Protein AF-0000000080207896 (afdb_homodimer)

Secondary structure (DSSP, 8-state):
---HHHHHHHHHHHHHSSHHHHHHHTT--HHHHHHHHHHHHHHHTS--EE--SS--EE-HHHHHHHHHHHHHHHHHHHHHHHHTTTTS---EEEEEEE-HHIIIIIHHHHHHHHHHH-TTEEEEEEE-SS---TTTTT-SEEEEESPPPS-SEEEEEEEEEEEEEEE-HHHHHHH---SSGGGGGGS-B-EES--TT-SSEEEEEETTEEEEEE---SEEES-HHHHHHHHHTT--EEEEEGGGGHHHHHHTSSEEE-TTTB--EEEEEEEEE--SS--HHHHHHHHHHHHHHHHTGGG-/---HHHHHHHHHHHHHSSHHHHHHHTT--HHHHHHHHHHHHHHHTS--EE--SS--EE-HHHHHHHHHHHHHHHHHHHHHHHHTTTTS---EEEEEEE-HHIIIIIHHHHHHHHHHH-TTEEEEEEE-SS---TTTTT-SEEEEESPPPS-SEEEEEEEEEEEEEEE-HHHHHHH---SSGGGGGGS-B-EES--TT-SSEEEEEETTEEEEEE---SEEES-HHHHHHHHHTT--EEEEEGGGGHHHHHHTSSEEE-TTTB--EEEEEEEEE--SS--HHHHHHHHHHHHHHHHTGGG-

Radius of gyration: 26.85 Å; Cα contacts (8 Å, |Δi|>4): 1077; chains: 2; bounding box: 67×82×72 Å

pLDDT: mean 86.95, std 13.44, range [32.22, 98.88]

InterPro domains:
  IPR000847 LysR, HTH, N-terminal domain [PF00126] (7-63)
  IPR000847 LysR, HTH, N-terminal domain [PR00039] (19-30)
  IPR000847 LysR, HTH, N-terminal domain [PR00039] (30-40)
  IPR000847 LysR, HTH, N-terminal domain [PR00039] (40-51)
  IPR000847 LysR, HTH, N-terminal domain [PS50931] (9-59)
  IPR005119 LysR, substrate-binding [PF03466] (89-291)
  IPR036388 Winged helix-like DNA-binding domain superfamily [G3DSA:1.10.10.10] (3-85)
  IPR036390 Winged helix DNA-binding domain superfamily [SSF46785] (3-87)
  IPR058163 LysR-type transcriptional regulator, proteobacterial-type [PTHR30537] (1-297)

Foldseek 3Di:
DPPLVLLQLLLLCVVLFHLCSSCVVVVHDSVVSVVSQVVVCVVVVHHQFDPDPPTTDGDPVVLVSNLVSVVSNVVVVQVVVVVVPDPDQDAEEAEEEEAPCCVPQFVVVLVVVVCVVRVRYHYHYHHDLDDDDCSSVVHQKYKHKADDPDDLKDKDFQAKWFKFKKAFPLQCVVQNADQDPLCLQVWAEAWAQPDPVGGQWFWWDDPRDIDTHGHHHDHYYNDVLVVVVCRLVNRGMYIGTQLSCVVVCVVRSMPTDPVPTHDDMITIIMIGHDDPRRRPVSVVSRVSSSVSSVVVNVSD/DPPLVLLQLLLLCVVLFHLCSSCVVVVHDSVVSVVSQVVVCVVVVHHQFDPDPPTTDGDPVVLVSNLVSVVSNVVVVQVVVVVVPDPDQDAEEAEEEEAPCCVPQFVVVLVVVVCVVRVRYHYHYHHDQDDDDCSSVVHQKYKHKADDPDDLKDKDFQAKWFKFKKAFPLQCVVQNADQDPLCLQVWAEAWAQPDPVGGQWFWWDDPRDIDTHGHHHDHYYNDVLVVVVCRLVNRGMYIGTQLSCVVVCVVRSMPTDPVPTHDDMITIIMIGHDDPRRRPVSVVSRVSSSVSSVVVNVSD

Solvent-accessible surface area (backbone atoms only — not comparable to full-atom values): 31971 Å² total; per-residue (Å²): 128,85,58,67,58,53,35,39,52,50,33,41,28,62,74,54,47,32,60,62,51,22,12,60,72,67,74,46,51,45,65,56,51,52,50,50,50,51,48,50,24,58,74,68,70,44,64,38,60,48,86,50,94,85,55,75,40,68,31,74,58,21,52,56,46,42,57,52,15,44,51,51,41,50,51,50,50,29,50,56,46,57,70,44,51,77,94,59,86,62,62,49,77,47,34,33,37,23,32,53,65,51,41,44,70,49,40,27,60,52,50,51,56,50,36,71,78,33,68,52,37,27,40,38,43,38,65,43,80,64,91,69,56,45,74,86,66,63,36,62,32,30,46,45,76,49,88,74,73,94,54,83,50,42,75,44,81,39,45,65,37,30,41,39,36,33,28,10,57,64,28,34,71,74,72,49,75,71,87,48,76,72,48,42,62,79,40,45,27,44,31,49,54,84,34,94,81,39,43,39,51,44,56,29,37,56,98,88,38,76,48,70,40,70,45,46,50,47,38,34,24,68,43,68,62,28,51,51,48,29,18,63,70,35,66,25,35,39,75,42,55,28,53,80,44,38,66,37,46,73,70,53,53,25,43,78,44,58,78,83,28,50,52,50,66,38,40,31,26,45,34,28,71,70,51,97,75,65,42,64,72,56,54,52,49,51,51,49,49,36,52,52,43,51,74,46,47,90,44,47,129,86,57,69,58,54,34,39,51,50,33,41,28,63,75,55,48,32,59,62,52,22,11,60,74,67,74,47,50,45,66,56,50,52,50,49,52,50,49,50,25,59,72,69,70,46,64,38,60,48,87,51,96,85,55,75,39,67,31,76,61,20,52,56,47,41,57,52,16,44,50,50,39,50,50,49,52,31,52,56,46,57,70,43,51,77,93,60,85,60,62,50,77,47,34,34,37,24,33,53,65,50,41,44,72,50,40,26,61,50,50,49,56,49,35,72,76,31,68,52,38,27,39,38,43,38,66,44,81,65,90,69,57,45,74,85,66,64,37,61,32,32,44,45,76,48,88,73,73,94,54,85,50,41,73,44,80,39,45,66,38,29,42,38,36,33,27,10,58,65,29,34,71,73,72,49,76,72,88,49,76,73,51,42,62,79,40,45,28,43,31,49,54,84,35,94,79,40,43,40,49,45,56,29,37,56,98,90,38,77,47,71,41,72,45,45,50,47,36,34,22,68,43,68,63,26,52,50,48,28,19,61,71,34,64,27,34,39,75,43,55,29,54,80,44,39,65,37,46,73,71,54,52,25,42,78,45,58,78,83,28,49,52,49,67,36,41,31,27,45,34,31,72,70,53,95,76,64,42,63,72,56,54,53,49,51,52,51,49,36,54,51,43,51,74,47,46,88,45,46

Structure (mmCIF, N/CA/C/O backbone):
data_AF-0000000080207896-model_v1
#
loop_
_entity.id
_entity.type
_entity.pdbx_description
1 polymer 'LysR family transcriptional regulator'
#
loop_
_atom_site.group_PDB
_atom_site.id
_atom_site.type_symbol
_atom_site.label_atom_id
_atom_site.label_alt_id
_atom_site.label_comp_id
_atom_site.label_asym_id
_atom_site.label_entity_id
_atom_site.label_seq_id
_atom_site.pdbx_PDB_ins_code
_atom_site.Cartn_x
_atom_site.Cartn_y
_atom_site.Cartn_z
_atom_site.occupancy
_atom_site.B_iso_or_equiv
_atom_site.auth_seq_id
_atom_site.auth_comp_id
_atom_site.auth_asym_id
_atom_site.auth_atom_id
_atom_site.pdbx_PDB_model_num
ATOM 1 N N . MET A 1 1 ? 4.004 47.594 -11.578 1 32.22 1 MET A N 1
ATOM 2 C CA . MET A 1 1 ? 4.559 46.625 -10.641 1 32.22 1 MET A CA 1
ATOM 3 C C . MET A 1 1 ? 3.643 45.406 -10.516 1 32.22 1 MET A C 1
ATOM 5 O O . MET A 1 1 ? 2.455 45.562 -10.219 1 32.22 1 MET A O 1
ATOM 9 N N . ARG A 1 2 ? 3.744 44.375 -11.188 1 48.47 2 ARG A N 1
ATOM 10 C CA . ARG A 1 2 ? 2.896 43.188 -11.227 1 48.47 2 ARG A CA 1
ATOM 11 C C . ARG A 1 2 ? 2.631 42.656 -9.82 1 48.47 2 ARG A C 1
ATOM 13 O O . ARG A 1 2 ? 3.557 42.531 -9.016 1 48.47 2 ARG A O 1
ATOM 20 N N . ASN A 1 3 ? 1.344 42.719 -9.391 1 58.56 3 ASN A N 1
ATOM 21 C CA . ASN A 1 3 ? 0.947 42.562 -7.992 1 58.56 3 ASN A CA 1
ATOM 22 C C . ASN A 1 3 ? 1.101 41.094 -7.531 1 58.56 3 ASN A C 1
ATOM 24 O O . ASN A 1 3 ? 0.643 40.188 -8.211 1 58.56 3 ASN A O 1
ATOM 28 N N . THR A 1 4 ? 2.133 40.844 -6.82 1 66.38 4 THR A N 1
ATOM 29 C CA . THR A 1 4 ? 2.41 39.594 -6.141 1 66.38 4 THR A CA 1
ATOM 30 C C . THR A 1 4 ? 1.114 38.906 -5.699 1 66.38 4 THR A C 1
ATOM 32 O O . THR A 1 4 ? 1.021 37.688 -5.684 1 66.38 4 THR A O 1
ATOM 35 N N . ASP A 1 5 ? 0.123 39.688 -5.656 1 77.19 5 ASP A N 1
ATOM 36 C CA . ASP A 1 5 ? -1.171 39.219 -5.188 1 77.19 5 ASP A CA 1
ATOM 37 C C . ASP A 1 5 ? -1.854 38.344 -6.254 1 77.19 5 ASP A C 1
ATOM 39 O O . ASP A 1 5 ? -2.527 37.375 -5.934 1 77.19 5 ASP A O 1
ATOM 43 N N . ASP A 1 6 ? -1.518 38.75 -7.488 1 82.44 6 ASP A N 1
ATOM 44 C CA . ASP A 1 6 ? -2.178 38.031 -8.57 1 82.44 6 ASP A CA 1
ATOM 45 C C . ASP A 1 6 ? -1.62 36.625 -8.703 1 82.44 6 ASP A C 1
ATOM 47 O O . ASP A 1 6 ? -2.357 35.688 -9.016 1 82.44 6 ASP A O 1
ATOM 51 N N . TYR A 1 7 ? -0.311 36.531 -8.461 1 80.31 7 TYR A N 1
ATOM 52 C CA . TYR A 1 7 ? 0.3 35.219 -8.445 1 80.31 7 TYR A CA 1
ATOM 53 C C . TYR A 1 7 ? -0.323 34.344 -7.359 1 80.31 7 TYR A C 1
ATOM 55 O O . TYR A 1 7 ? -0.653 33.188 -7.605 1 80.31 7 TYR A O 1
ATOM 63 N N . ILE A 1 8 ? -0.547 35 -6.273 1 81.69 8 ILE A N 1
ATOM 64 C CA . ILE A 1 8 ? -1.064 34.281 -5.113 1 81.69 8 ILE A CA 1
ATOM 65 C C . ILE A 1 8 ? -2.521 33.875 -5.355 1 81.69 8 ILE A C 1
ATOM 67 O O . ILE A 1 8 ? -2.934 32.781 -5.035 1 81.69 8 ILE A O 1
ATOM 71 N N . ILE A 1 9 ? -3.287 34.75 -5.938 1 85.62 9 ILE A N 1
ATOM 72 C CA . ILE A 1 9 ? -4.688 34.5 -6.25 1 85.62 9 ILE A CA 1
ATOM 73 C C . ILE A 1 9 ? -4.781 33.344 -7.25 1 85.62 9 ILE A C 1
ATOM 75 O O . ILE A 1 9 ? -5.594 32.438 -7.082 1 85.62 9 ILE A O 1
ATOM 79 N N . PHE A 1 10 ? -3.916 33.344 -8.258 1 88.44 10 PHE A N 1
ATOM 80 C CA . PHE A 1 10 ? -3.908 32.281 -9.266 1 88.44 10 PHE A CA 1
ATOM 81 C C . PHE A 1 10 ? -3.529 30.953 -8.641 1 88.44 10 PHE A C 1
ATOM 83 O O . PHE A 1 10 ? -4.148 29.938 -8.938 1 88.44 10 PHE A O 1
ATOM 90 N N . TYR A 1 11 ? -2.557 31.016 -7.836 1 86.19 11 TYR A N 1
ATOM 91 C CA . TYR A 1 11 ? -2.137 29.812 -7.137 1 86.19 11 TYR A CA 1
ATOM 92 C C . TYR A 1 11 ? -3.303 29.188 -6.387 1 86.19 11 TYR A C 1
ATOM 94 O O . TYR A 1 11 ? -3.58 28 -6.543 1 86.19 11 TYR A O 1
ATOM 102 N N . HIS A 1 12 ? -4.008 29.938 -5.594 1 86.56 12 HIS A N 1
ATOM 103 C CA . HIS A 1 12 ? -5.109 29.422 -4.781 1 86.56 12 HIS A CA 1
ATOM 104 C C . HIS A 1 12 ? -6.277 28.984 -5.652 1 86.56 12 HIS A C 1
ATOM 106 O O . HIS A 1 12 ? -6.977 28.016 -5.312 1 86.56 12 HIS A O 1
ATOM 112 N N . LEU A 1 13 ? -6.441 29.672 -6.754 1 87.25 13 LEU A N 1
ATOM 113 C CA . LEU A 1 13 ? -7.5 29.297 -7.68 1 87.25 13 LEU A CA 1
ATOM 114 C C . LEU A 1 13 ? -7.273 27.875 -8.211 1 87.25 13 LEU A C 1
ATOM 116 O O . LEU A 1 13 ? -8.195 27.062 -8.234 1 87.25 13 LEU A O 1
ATOM 120 N N . VAL A 1 14 ? -6.043 27.609 -8.602 1 85.56 14 VAL A N 1
ATOM 121 C CA . VAL A 1 14 ? -5.715 26.312 -9.164 1 85.56 14 VAL A CA 1
ATOM 122 C C . VAL A 1 14 ? -5.777 25.234 -8.062 1 85.56 14 VAL A C 1
ATOM 124 O O . VAL A 1 14 ? -6.316 24.156 -8.281 1 85.56 14 VAL A O 1
ATOM 127 N N . GLU A 1 15 ? -5.266 25.609 -6.945 1 81.69 15 GLU A N 1
ATOM 128 C CA . GLU A 1 15 ? -5.219 24.688 -5.816 1 81.69 15 GLU A CA 1
ATOM 129 C C . GLU A 1 15 ? -6.625 24.297 -5.367 1 81.69 15 GLU A C 1
ATOM 131 O O . GLU A 1 15 ? -6.875 23.141 -5.027 1 81.69 15 GLU A O 1
ATOM 136 N N . GLN A 1 16 ? -7.562 25.266 -5.406 1 78.75 16 GLN A N 1
ATOM 137 C CA . GLN A 1 16 ? -8.914 25.078 -4.906 1 78.75 16 GLN A CA 1
ATOM 138 C C . GLN A 1 16 ? -9.828 24.5 -5.988 1 78.75 16 GLN A C 1
ATOM 140 O O . GLN A 1 16 ? -10.867 23.906 -5.684 1 78.75 16 GLN A O 1
ATOM 145 N N . GLY A 1 17 ? -9.344 24.672 -7.234 1 80.69 17 GLY A N 1
ATOM 146 C CA . GLY A 1 17 ? -9.984 24.016 -8.359 1 80.69 17 GLY A CA 1
ATOM 147 C C . GLY A 1 17 ? -11.211 24.75 -8.867 1 80.69 17 GLY A C 1
ATOM 148 O O . GLY A 1 17 ? -11.82 24.328 -9.859 1 80.69 17 GLY A O 1
ATOM 149 N N . SER A 1 18 ? -11.68 25.781 -8.07 1 84.94 18 SER A N 1
ATOM 150 C CA . SER A 1 18 ? -12.82 26.562 -8.531 1 84.94 18 SER A CA 1
ATOM 151 C C . SER A 1 18 ? -12.711 28.016 -8.07 1 84.94 18 SER A C 1
ATOM 153 O O . SER A 1 18 ? -12.078 28.297 -7.055 1 84.94 18 SER A O 1
ATOM 155 N N . PHE A 1 19 ? -13.445 28.906 -8.742 1 86.62 19 PHE A N 1
ATOM 156 C CA . PHE A 1 19 ? -13.438 30.328 -8.422 1 86.62 19 PHE A CA 1
ATOM 157 C C . PHE A 1 19 ? -14.125 30.578 -7.086 1 86.62 19 PHE A C 1
ATOM 159 O O . PHE A 1 19 ? -13.648 31.391 -6.281 1 86.62 19 PHE A O 1
ATOM 166 N N . SER A 1 20 ? -15.148 29.797 -6.914 1 85.81 20 SER A N 1
ATOM 167 C CA . SER A 1 20 ? -15.891 29.984 -5.668 1 85.81 20 SER A CA 1
ATOM 168 C C . SER A 1 20 ? -15.07 29.516 -4.469 1 85.81 20 SER A C 1
ATOM 170 O O . SER A 1 20 ? -15.008 30.203 -3.449 1 85.81 20 SER A O 1
ATOM 172 N N . SER A 1 21 ? -14.461 28.422 -4.625 1 84.62 21 SER A N 1
ATOM 173 C CA . SER A 1 21 ? -13.664 27.875 -3.535 1 84.62 21 SER A CA 1
ATOM 174 C C . SER A 1 21 ? -12.43 28.719 -3.262 1 84.62 21 SER A C 1
ATOM 176 O O . SER A 1 21 ? -12.078 28.969 -2.105 1 84.62 21 SER A O 1
ATOM 178 N N . ALA A 1 22 ? -11.883 29.156 -4.32 1 86.19 22 ALA A N 1
ATOM 179 C CA . ALA A 1 22 ? -10.719 30.016 -4.184 1 86.19 22 ALA A CA 1
ATOM 180 C C . ALA A 1 22 ? -11.094 31.328 -3.5 1 86.19 22 ALA A C 1
ATOM 182 O O . ALA A 1 22 ? -10.367 31.812 -2.623 1 86.19 22 ALA A O 1
ATOM 183 N N . ALA A 1 23 ? -12.195 31.891 -3.816 1 87.19 23 ALA A N 1
ATOM 184 C CA . ALA A 1 23 ? -12.664 33.156 -3.232 1 87.19 23 ALA A CA 1
ATOM 185 C C . ALA A 1 23 ? -12.906 33 -1.732 1 87.19 23 ALA A C 1
ATOM 187 O O . ALA A 1 23 ? -12.461 33.844 -0.94 1 87.19 23 ALA A O 1
ATOM 188 N N . ARG A 1 24 ? -13.508 31.953 -1.398 1 81.69 24 ARG A N 1
ATOM 189 C CA . ARG A 1 24 ? -13.773 31.656 0.007 1 81.69 24 ARG A CA 1
ATOM 190 C C . ARG A 1 24 ? -12.477 31.5 0.79 1 81.69 24 ARG A C 1
ATOM 192 O O . ARG A 1 24 ? -12.328 32.062 1.878 1 81.69 24 ARG A O 1
ATOM 199 N N . HIS A 1 25 ? -11.57 30.844 0.184 1 80.19 25 HIS A N 1
ATOM 200 C CA . HIS A 1 25 ? -10.289 30.562 0.822 1 80.19 25 HIS A CA 1
ATOM 201 C C . HIS A 1 25 ? -9.5 31.844 1.059 1 80.19 25 HIS A C 1
ATOM 203 O O . HIS A 1 25 ? -8.844 32 2.094 1 80.19 25 HIS A O 1
ATOM 209 N N . MET A 1 26 ? -9.656 32.75 0.223 1 79.88 26 MET A N 1
ATOM 210 C CA . MET A 1 26 ? -8.852 33.969 0.266 1 79.88 26 MET A CA 1
ATOM 211 C C . MET A 1 26 ? -9.641 35.125 0.873 1 79.88 26 MET A C 1
ATOM 213 O O . MET A 1 26 ? -9.16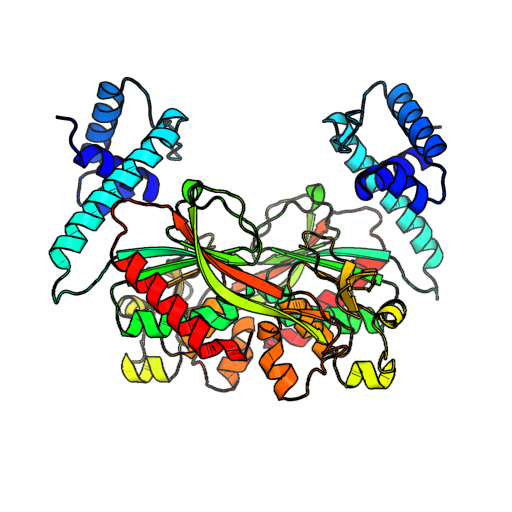4 36.281 0.906 1 79.88 26 MET A O 1
ATOM 217 N N . GLU A 1 27 ? -10.859 34.781 1.3 1 81.75 27 GLU A N 1
ATOM 218 C CA . GLU A 1 27 ? -11.75 35.781 1.861 1 81.75 27 GLU A CA 1
ATOM 219 C C . GLU A 1 27 ? -11.961 36.938 0.886 1 81.75 27 GLU A C 1
ATOM 221 O O . GLU A 1 27 ? -11.852 38.125 1.268 1 81.75 27 GLU A O 1
ATOM 226 N N . LEU A 1 28 ? -12.156 36.562 -0.326 1 83.81 28 LEU A N 1
ATOM 227 C CA . LEU A 1 28 ? -12.492 37.5 -1.409 1 83.81 28 LEU A CA 1
ATOM 228 C C . LEU A 1 28 ? -13.828 37.125 -2.041 1 83.81 28 LEU A C 1
ATOM 230 O O . LEU A 1 28 ? -14.406 36.062 -1.708 1 83.81 28 LEU A O 1
ATOM 234 N N . THR A 1 29 ? -14.398 37.969 -2.758 1 85.88 29 THR A N 1
ATOM 235 C CA . THR A 1 29 ? -15.586 37.625 -3.539 1 85.88 29 THR A CA 1
ATOM 236 C C . THR A 1 29 ? -15.188 36.969 -4.859 1 85.88 29 THR A C 1
ATOM 238 O O . THR A 1 29 ? -14.094 37.219 -5.379 1 85.88 29 THR A O 1
ATOM 241 N N . LYS A 1 30 ? -16.016 36.094 -5.332 1 90.31 30 LYS A N 1
ATOM 242 C CA . LYS A 1 30 ? -15.797 35.438 -6.613 1 90.31 30 LYS A CA 1
ATOM 243 C C . LYS A 1 30 ? -15.555 36.438 -7.723 1 90.31 30 LYS A C 1
ATOM 245 O O . LYS A 1 30 ? -14.727 36.219 -8.609 1 90.31 30 LYS A O 1
ATOM 250 N N . SER A 1 31 ? -16.281 37.5 -7.633 1 90.19 31 SER A N 1
ATOM 251 C CA . SER A 1 31 ? -16.172 38.531 -8.633 1 90.19 31 SER A CA 1
ATOM 252 C C . SER A 1 31 ? -14.766 39.156 -8.648 1 90.19 31 SER A C 1
ATOM 254 O O . SER A 1 31 ? -14.203 39.406 -9.719 1 90.19 31 SER A O 1
ATOM 256 N N . VAL A 1 32 ? -14.25 39.375 -7.504 1 87.5 32 VAL A N 1
ATOM 257 C CA . VAL A 1 32 ? -12.906 39.938 -7.383 1 87.5 32 VAL A CA 1
ATOM 258 C C . VAL A 1 32 ? -11.883 38.969 -7.949 1 87.5 32 VAL A C 1
ATOM 260 O O . VAL A 1 32 ? -11 39.344 -8.719 1 87.5 32 VAL A O 1
ATOM 263 N N . VAL A 1 33 ? -12.023 37.688 -7.586 1 89.88 33 VAL A N 1
ATOM 264 C CA . VAL A 1 33 ? -11.094 36.656 -8.07 1 89.88 33 VAL A CA 1
ATOM 265 C C . VAL A 1 33 ? -11.164 36.594 -9.594 1 89.88 33 VAL A C 1
ATOM 267 O O . VAL A 1 33 ? -10.133 36.531 -10.273 1 89.88 33 VAL A O 1
ATOM 270 N N . SER A 1 34 ? -12.328 36.562 -10.141 1 89.19 34 SER A N 1
ATOM 271 C CA . SER A 1 34 ? -12.539 36.469 -11.586 1 89.19 34 SER A CA 1
ATOM 272 C C . SER A 1 34 ? -11.922 37.688 -12.305 1 89.19 34 SER A C 1
ATOM 274 O O . SER A 1 34 ? -11.242 37.5 -13.32 1 89.19 34 SER A O 1
ATOM 276 N N . LYS A 1 35 ? -12.141 38.812 -11.758 1 90.06 35 LYS A N 1
ATOM 277 C CA . LYS A 1 35 ? -11.625 40.062 -12.359 1 90.06 35 LYS A CA 1
ATOM 278 C C . LYS A 1 35 ? -10.094 40.062 -12.336 1 90.06 35 LYS A C 1
ATOM 280 O O . LYS A 1 35 ? -9.461 40.469 -13.305 1 90.06 35 LYS A O 1
ATOM 285 N N . ARG A 1 36 ? -9.617 39.688 -11.211 1 89.19 36 ARG A N 1
ATOM 286 C CA . ARG A 1 36 ? -8.164 39.688 -11.047 1 89.19 36 ARG A CA 1
ATOM 287 C C . ARG A 1 36 ? -7.508 38.719 -12.016 1 89.19 36 ARG A C 1
ATOM 289 O O . ARG A 1 36 ? -6.461 39 -12.594 1 89.19 36 ARG A O 1
ATOM 296 N N . ILE A 1 37 ? -8.117 37.562 -12.18 1 90.31 37 ILE A N 1
ATOM 297 C CA . ILE A 1 37 ? -7.582 36.562 -13.086 1 90.31 37 ILE A CA 1
ATOM 298 C C . ILE A 1 37 ? -7.691 37.062 -14.531 1 90.31 37 ILE A C 1
ATOM 300 O O . ILE A 1 37 ? -6.758 36.875 -15.32 1 90.31 37 ILE A O 1
ATOM 304 N N . ALA A 1 38 ? -8.789 37.625 -14.852 1 88.5 38 ALA A N 1
ATOM 305 C CA . ALA A 1 38 ? -8.969 38.188 -16.188 1 88.5 38 ALA A CA 1
ATOM 306 C C . ALA A 1 38 ? -7.926 39.25 -16.484 1 88.5 38 ALA A C 1
ATOM 308 O O . ALA A 1 38 ? -7.355 39.312 -17.562 1 88.5 38 ALA A O 1
ATOM 309 N N . LYS A 1 39 ? -7.773 40.125 -15.516 1 88.62 39 LYS A N 1
ATOM 310 C CA . LYS A 1 39 ? -6.77 41.156 -15.641 1 88.62 39 LYS A CA 1
ATOM 311 C C . LYS A 1 39 ? -5.371 40.562 -15.82 1 88.62 39 LYS A C 1
ATOM 313 O O . LYS A 1 39 ? -4.586 41.062 -16.625 1 88.62 39 LYS A O 1
ATOM 318 N N . LEU A 1 40 ? -5.051 39.562 -15.008 1 87.81 40 LEU A N 1
ATOM 319 C CA . LEU A 1 40 ? -3.768 38.875 -15.086 1 87.81 40 LEU A CA 1
ATOM 320 C C . LEU A 1 40 ? -3.541 38.312 -16.484 1 87.81 40 LEU A C 1
ATOM 322 O O . LEU A 1 40 ? -2.473 38.5 -17.078 1 87.81 40 LEU A O 1
ATOM 326 N N . GLU A 1 41 ? -4.559 37.656 -17.062 1 90.12 41 GLU A N 1
ATOM 327 C CA . GLU A 1 41 ? -4.469 37.094 -18.406 1 90.12 41 GLU A CA 1
ATOM 328 C C . GLU A 1 41 ? -4.285 38.188 -19.453 1 90.12 41 GLU A C 1
ATOM 330 O O . GLU A 1 41 ? -3.508 38.031 -20.391 1 90.12 41 GLU A O 1
ATOM 335 N N . GLN A 1 42 ? -4.969 39.312 -19.266 1 86.69 42 GLN A N 1
ATOM 336 C CA . GLN A 1 42 ? -4.863 40.438 -20.156 1 86.69 42 GLN A CA 1
ATOM 337 C C . GLN A 1 42 ? -3.457 41.062 -20.125 1 86.69 42 GLN A C 1
ATOM 339 O O . GLN A 1 42 ? -2.881 41.344 -21.188 1 86.69 42 GLN A O 1
ATOM 344 N N . GLU A 1 43 ? -2.975 41.188 -18.969 1 84.44 43 GLU A N 1
ATOM 345 C CA . GLU A 1 43 ? -1.644 41.75 -18.812 1 84.44 43 GLU A CA 1
ATOM 346 C C . GLU A 1 43 ? -0.57 40.844 -19.391 1 84.44 43 GLU A C 1
ATOM 348 O O . GLU A 1 43 ? 0.405 41.312 -19.984 1 84.44 43 GLU A O 1
ATOM 353 N N . LEU A 1 44 ? -0.776 39.5 -19.219 1 84.56 44 LEU A N 1
ATOM 354 C CA . LEU A 1 44 ? 0.177 38.531 -19.734 1 84.56 44 LEU A CA 1
ATOM 355 C C . LEU A 1 44 ? -0.019 38.281 -21.219 1 84.56 44 LEU A C 1
ATOM 357 O O . LEU A 1 44 ? 0.88 37.781 -21.906 1 84.56 44 LEU A O 1
ATOM 361 N N . GLY A 1 45 ? -1.196 38.656 -21.703 1 86.88 45 GLY A N 1
ATOM 362 C CA . GLY A 1 45 ? -1.512 38.5 -23.109 1 86.88 45 GLY A CA 1
ATOM 363 C C . GLY A 1 45 ? -1.799 37.062 -23.5 1 86.88 45 GLY A C 1
ATOM 364 O O . GLY A 1 45 ? -1.707 36.719 -24.688 1 86.88 45 GLY A O 1
ATOM 365 N N . VAL A 1 46 ? -1.909 36.25 -22.516 1 87.62 46 VAL A N 1
ATOM 366 C CA . VAL A 1 46 ? -2.203 34.844 -22.766 1 87.62 46 VAL A CA 1
ATOM 367 C C . VAL A 1 46 ? -3.34 34.375 -21.859 1 87.62 46 VAL A C 1
ATOM 369 O O . VAL A 1 46 ? -3.572 34.938 -20.797 1 87.62 46 VAL A O 1
ATOM 372 N N . GLN A 1 47 ? -4.027 33.344 -22.281 1 89.19 47 GLN A N 1
ATOM 373 C CA . GLN A 1 47 ? -5.047 32.719 -21.453 1 89.19 47 GLN A CA 1
ATOM 374 C C . GLN A 1 47 ? -4.438 31.625 -20.562 1 89.19 47 GLN A C 1
ATOM 376 O O . GLN A 1 47 ? -3.664 30.797 -21.031 1 89.19 47 GLN A O 1
ATOM 381 N N . LEU A 1 48 ? -4.75 31.75 -19.281 1 91.06 48 LEU A N 1
ATOM 382 C CA . LEU A 1 48 ? -4.191 30.781 -18.344 1 91.06 48 LEU A CA 1
ATOM 383 C C . LEU A 1 48 ? -5.184 29.656 -18.062 1 91.06 48 LEU A C 1
ATOM 385 O O . LEU A 1 48 ? -4.789 28.562 -17.688 1 91.06 48 LEU A O 1
ATOM 389 N N . LEU A 1 49 ? -6.508 29.922 -18.203 1 88.81 49 LEU A N 1
ATOM 390 C CA . LEU A 1 49 ? -7.578 28.984 -17.891 1 88.81 49 LEU A CA 1
ATOM 391 C C . LEU A 1 49 ? -8.531 28.812 -19.062 1 88.81 49 LEU A C 1
ATOM 393 O O . LEU A 1 49 ? -8.766 29.766 -19.812 1 88.81 49 LEU A O 1
ATOM 397 N N . TYR A 1 50 ? -8.859 27.469 -19.281 1 80.62 50 TYR A N 1
ATOM 398 C CA . TYR A 1 50 ? -9.945 27.266 -20.234 1 80.62 50 TYR A CA 1
ATOM 399 C C . TYR A 1 50 ? -11.289 27.609 -19.594 1 80.62 50 TYR A C 1
ATOM 401 O O . TYR A 1 50 ? -11.531 27.297 -18.438 1 80.62 50 TYR A O 1
ATOM 409 N N . ARG A 1 51 ? -12.016 28.5 -20.094 1 62.94 51 ARG A N 1
ATOM 410 C CA . ARG A 1 51 ? -13.258 29.047 -19.578 1 62.94 51 ARG A CA 1
ATOM 411 C C . ARG A 1 51 ? -14.422 28.078 -19.766 1 62.94 51 ARG A C 1
ATOM 413 O O . ARG A 1 51 ? -15.117 28.125 -20.781 1 62.94 51 ARG A O 1
ATOM 420 N N . THR A 1 52 ? -14.156 26.859 -19.562 1 56.75 52 THR A N 1
ATOM 421 C CA . THR A 1 52 ? -15.398 26.094 -19.672 1 56.75 52 THR A CA 1
ATOM 422 C C . THR A 1 52 ? -16.141 26.078 -18.344 1 56.75 52 THR A C 1
ATOM 424 O O . THR A 1 52 ? -15.555 26.312 -17.297 1 56.75 52 THR A O 1
ATOM 427 N N . THR A 1 53 ? -17.438 26.141 -18.281 1 54 53 THR A N 1
ATOM 428 C CA . THR A 1 53 ? -18.344 26.297 -17.141 1 54 53 THR A CA 1
ATOM 429 C C . THR A 1 53 ? -18.109 25.203 -16.109 1 54 53 THR A C 1
ATOM 431 O O . THR A 1 53 ? -18.422 25.391 -14.922 1 54 53 THR A O 1
ATOM 434 N N . ARG A 1 54 ? -17.641 24.016 -16.438 1 55.72 54 ARG A N 1
ATOM 435 C CA . ARG A 1 54 ? -17.812 22.906 -15.508 1 55.72 54 ARG A CA 1
ATOM 436 C C . ARG A 1 54 ? -16.516 22.609 -14.75 1 55.72 54 ARG A C 1
ATOM 438 O O . ARG A 1 54 ? -16.547 22.188 -13.594 1 55.72 54 ARG A O 1
ATOM 445 N N . THR A 1 55 ? -15.453 22.719 -15.359 1 64.19 55 THR A N 1
ATOM 446 C CA . THR A 1 55 ? -14.203 22.312 -14.703 1 64.19 55 THR A CA 1
ATOM 447 C C . THR A 1 55 ? -13.094 23.312 -15.023 1 64.19 55 THR A C 1
ATOM 449 O O . THR A 1 55 ? -12.992 23.812 -16.141 1 64.19 55 THR A O 1
ATOM 452 N N . LEU A 1 56 ? -12.391 23.875 -13.953 1 76.31 56 LEU A N 1
ATOM 453 C CA . LEU A 1 56 ? -11.211 24.719 -14.109 1 76.31 56 LEU A CA 1
ATOM 454 C C . LEU A 1 56 ? -10.055 23.938 -14.727 1 76.31 56 LEU A C 1
ATOM 456 O O . LEU A 1 56 ? -9.555 22.984 -14.117 1 76.31 56 LEU A O 1
ATOM 460 N N . THR A 1 57 ? -9.836 24.125 -16.062 1 82 57 THR A N 1
ATOM 461 C CA . THR A 1 57 ? -8.719 23.469 -16.734 1 82 57 THR A CA 1
ATOM 462 C C . THR A 1 57 ? -7.664 24.484 -17.156 1 82 57 THR A C 1
ATOM 464 O O . THR A 1 57 ? -7.992 25.547 -17.688 1 82 57 THR A O 1
ATOM 467 N N . LEU A 1 58 ? -6.391 24.109 -16.828 1 84.88 58 LEU A N 1
ATOM 468 C CA . LEU A 1 58 ? -5.273 25 -17.141 1 84.88 58 LEU A CA 1
ATOM 469 C C . LEU A 1 58 ? -4.871 24.859 -18.609 1 84.88 58 LEU A C 1
ATOM 471 O O . LEU A 1 58 ? -4.883 23.75 -19.156 1 84.88 58 LEU A O 1
ATOM 475 N N . THR A 1 59 ? -4.59 26 -19.297 1 85.69 59 THR A N 1
ATOM 476 C CA . THR A 1 59 ? -3.889 25.984 -20.578 1 85.69 59 THR A CA 1
ATOM 477 C C . THR A 1 59 ? -2.424 25.609 -20.375 1 85.69 59 THR A C 1
ATOM 479 O O . THR A 1 59 ? -1.963 25.438 -19.25 1 85.69 59 THR A O 1
ATOM 482 N N . GLU A 1 60 ? -1.686 25.438 -21.484 1 81.56 60 GLU A N 1
ATOM 483 C CA . GLU A 1 60 ? -0.247 25.203 -21.375 1 81.56 60 GLU A CA 1
ATOM 484 C C . GLU A 1 60 ? 0.446 26.375 -20.672 1 81.56 60 GLU A C 1
ATOM 486 O O . GLU A 1 60 ? 1.312 26.156 -19.828 1 81.56 60 GLU A O 1
ATOM 491 N N . ALA A 1 61 ? 0.02 27.516 -21.078 1 83.75 61 ALA A N 1
ATOM 492 C CA . ALA A 1 61 ? 0.537 28.719 -20.422 1 83.75 61 ALA A CA 1
ATOM 493 C C . ALA A 1 61 ? 0.148 28.75 -18.953 1 83.75 61 ALA A C 1
ATOM 495 O O . ALA A 1 61 ? 0.939 29.172 -18.094 1 83.75 61 ALA A O 1
ATOM 496 N N . GLY A 1 62 ? -1.058 28.297 -18.641 1 87.5 62 GLY A N 1
ATOM 497 C CA . GLY A 1 62 ? -1.524 28.219 -17.266 1 87.5 62 GLY A CA 1
ATOM 498 C C . GLY A 1 62 ? -0.706 27.266 -16.406 1 87.5 62 GLY A C 1
ATOM 499 O O . GLY A 1 62 ? -0.389 27.578 -15.258 1 87.5 62 GLY A O 1
ATOM 500 N N . GLN A 1 63 ? -0.317 26.219 -17.031 1 84.75 63 GLN A N 1
ATOM 501 C CA . GLN A 1 63 ? 0.513 25.234 -16.328 1 84.75 63 GLN A CA 1
ATOM 502 C C . GLN A 1 63 ? 1.885 25.828 -16 1 84.75 63 GLN A C 1
ATOM 504 O O . GLN A 1 63 ? 2.381 25.656 -14.883 1 84.75 63 GLN A O 1
ATOM 509 N N . SER A 1 64 ? 2.398 26.516 -16.984 1 81.5 64 SER A N 1
ATOM 510 C CA . SER A 1 64 ? 3.695 27.156 -16.797 1 81.5 64 SER A CA 1
ATOM 511 C C . SER A 1 64 ? 3.617 28.25 -15.742 1 81.5 64 SER A C 1
ATOM 513 O O . SER A 1 64 ? 4.496 28.359 -14.883 1 81.5 64 SER A O 1
ATOM 515 N N . PHE A 1 65 ? 2.58 29.047 -15.828 1 84.69 65 PHE A N 1
ATOM 516 C CA . PHE A 1 65 ? 2.416 30.156 -14.891 1 84.69 65 PHE A CA 1
ATOM 517 C C . PHE A 1 65 ? 2.195 29.641 -13.477 1 84.69 65 PHE A C 1
ATOM 519 O O . PHE A 1 65 ? 2.643 30.25 -12.508 1 84.69 65 PHE A O 1
ATOM 526 N N . PHE A 1 66 ? 1.509 28.516 -13.398 1 85.44 66 PHE A N 1
ATOM 527 C CA . PHE A 1 66 ? 1.21 27.969 -12.086 1 85.44 66 PHE A CA 1
ATOM 528 C C . PHE A 1 66 ? 2.492 27.594 -11.352 1 85.44 66 PHE A C 1
ATOM 530 O O . PHE A 1 66 ? 2.602 27.797 -10.141 1 85.44 66 PHE A O 1
ATOM 537 N N . VAL A 1 67 ? 3.482 27.156 -12.07 1 76.69 67 VAL A N 1
ATOM 538 C CA . VAL A 1 67 ? 4.77 26.828 -11.477 1 76.69 67 VAL A CA 1
ATOM 539 C C . VAL A 1 67 ? 5.387 28.078 -10.844 1 76.69 67 VAL A C 1
ATOM 541 O O . VAL A 1 67 ? 5.871 28.016 -9.711 1 76.69 67 VAL A O 1
ATOM 544 N N . HIS A 1 68 ? 5.242 29.125 -11.531 1 75 68 HIS A N 1
ATOM 545 C CA . HIS A 1 68 ? 5.789 30.391 -11.039 1 75 68 HIS A CA 1
ATOM 546 C C . HIS A 1 68 ? 4.941 30.953 -9.898 1 75 68 HIS A C 1
ATOM 548 O O . HIS A 1 68 ? 5.477 31.469 -8.922 1 75 68 HIS A O 1
ATOM 554 N N . ALA A 1 69 ? 3.658 30.812 -10.078 1 81.5 69 ALA A N 1
ATOM 555 C CA . ALA A 1 69 ? 2.754 31.297 -9.031 1 81.5 69 ALA A CA 1
ATOM 556 C C . ALA A 1 69 ? 2.992 30.547 -7.719 1 81.5 69 ALA A C 1
ATOM 558 O O . ALA A 1 69 ? 3 31.156 -6.648 1 81.5 69 ALA A O 1
ATOM 559 N N . LYS A 1 70 ? 3.195 29.359 -7.852 1 79.06 70 LYS A N 1
ATOM 560 C CA . LYS A 1 70 ? 3.48 28.531 -6.684 1 79.06 70 LYS A CA 1
ATOM 561 C C . LYS A 1 70 ? 4.777 28.969 -6.004 1 79.06 70 LYS A C 1
ATOM 563 O O . LYS A 1 70 ? 4.832 29.062 -4.777 1 79.06 70 LYS A O 1
ATOM 568 N N . ALA A 1 71 ? 5.773 29.25 -6.789 1 70.81 71 ALA A N 1
ATOM 569 C CA . ALA A 1 71 ? 7.055 29.703 -6.258 1 70.81 71 ALA A CA 1
ATOM 570 C C . ALA A 1 71 ? 6.898 31.031 -5.508 1 70.81 71 ALA A C 1
ATOM 572 O O . ALA A 1 71 ? 7.496 31.219 -4.445 1 70.81 71 ALA A O 1
ATOM 573 N N . VAL A 1 72 ? 6.133 31.891 -6.066 1 69.31 72 VAL A N 1
ATOM 574 C CA . VAL A 1 72 ? 5.883 33.188 -5.438 1 69.31 72 VAL A CA 1
ATOM 575 C C . VAL A 1 72 ? 5.137 32.969 -4.121 1 69.31 72 VAL A C 1
ATOM 577 O O . VAL A 1 72 ? 5.5 33.562 -3.098 1 69.31 72 VAL A O 1
ATOM 580 N N . TYR A 1 73 ? 4.125 32.156 -4.203 1 71.62 73 TYR A N 1
ATOM 581 C CA . TYR A 1 73 ? 3.375 31.875 -2.984 1 71.62 73 TYR A CA 1
ATOM 582 C C . TYR A 1 73 ? 4.289 31.312 -1.901 1 71.62 73 TYR A C 1
ATOM 584 O O . TYR A 1 73 ? 4.242 31.766 -0.751 1 71.62 73 TYR A O 1
ATOM 592 N N . GLN A 1 74 ? 5.086 30.453 -2.293 1 67.62 74 GLN A N 1
ATOM 593 C CA . GLN A 1 74 ? 5.988 29.797 -1.349 1 67.62 74 GLN A CA 1
ATOM 594 C C . GLN A 1 74 ? 6.996 30.797 -0.778 1 67.62 74 GLN A C 1
ATOM 596 O O . GLN A 1 74 ? 7.316 30.75 0.412 1 67.62 74 GLN A O 1
ATOM 601 N N . ALA A 1 75 ? 7.457 31.688 -1.616 1 63.72 75 ALA A N 1
ATOM 602 C CA . ALA A 1 75 ? 8.391 32.719 -1.176 1 63.72 75 ALA A CA 1
ATOM 603 C C . ALA A 1 75 ? 7.742 33.656 -0.163 1 63.72 75 ALA A C 1
ATOM 605 O O . ALA A 1 75 ? 8.359 34 0.845 1 63.72 75 ALA A O 1
ATOM 606 N N . VAL A 1 76 ? 6.578 34 -0.432 1 62.5 76 VAL A N 1
ATOM 607 C CA . VAL A 1 76 ? 5.848 34.875 0.468 1 62.5 76 VAL A CA 1
ATOM 608 C C . VAL A 1 76 ? 5.559 34.156 1.781 1 62.5 76 VAL A C 1
ATOM 610 O O . VAL A 1 76 ? 5.754 34.719 2.863 1 62.5 76 VAL A O 1
ATOM 613 N N . ALA A 1 77 ? 5.121 33 1.573 1 62.97 77 ALA A N 1
ATOM 614 C CA . ALA A 1 77 ? 4.816 32.188 2.758 1 62.97 77 ALA A CA 1
ATOM 615 C C . ALA A 1 77 ? 6.062 32 3.619 1 62.97 77 ALA A C 1
ATOM 617 O O . ALA A 1 77 ? 5.996 32.094 4.848 1 62.97 77 ALA A O 1
ATOM 618 N N . THR A 1 78 ? 7.109 31.766 2.975 1 60 78 THR A N 1
ATOM 619 C CA . THR A 1 78 ? 8.383 31.578 3.656 1 60 78 THR A CA 1
ATOM 620 C C . THR A 1 78 ? 8.82 32.875 4.344 1 60 78 THR A C 1
ATOM 622 O O . THR A 1 78 ? 9.312 32.844 5.473 1 60 78 THR A O 1
ATOM 625 N N . ALA A 1 79 ? 8.695 33.906 3.648 1 56.91 79 ALA A N 1
ATOM 626 C CA . ALA A 1 79 ? 9.055 35.219 4.199 1 56.91 79 ALA A CA 1
ATOM 627 C C . ALA A 1 79 ? 8.219 35.531 5.43 1 56.91 79 ALA A C 1
ATOM 629 O O . ALA A 1 79 ? 8.734 36.062 6.422 1 56.91 79 ALA A O 1
ATOM 630 N N . GLU A 1 80 ? 7.039 35.25 5.273 1 55.88 80 GLU A N 1
ATOM 631 C CA . GLU A 1 80 ? 6.148 35.5 6.402 1 55.88 80 GLU A CA 1
ATOM 632 C C . GLU A 1 80 ? 6.492 34.594 7.586 1 55.88 80 GLU A C 1
ATOM 634 O O . GLU A 1 80 ? 6.445 35.031 8.734 1 55.88 80 GLU A O 1
ATOM 639 N N . GLU A 1 81 ? 6.797 33.344 7.172 1 54.12 81 GLU A N 1
ATOM 640 C CA . GLU A 1 81 ? 7.18 32.375 8.203 1 54.12 81 GLU A CA 1
ATOM 641 C C . GLU A 1 81 ? 8.508 32.781 8.844 1 54.12 81 GLU A C 1
ATOM 643 O O . GLU A 1 81 ? 8.711 32.562 10.047 1 54.12 81 GLU A O 1
ATOM 648 N N . SER A 1 82 ? 9.477 33.156 8.039 1 49.84 82 SER A N 1
ATOM 649 C CA . SER A 1 82 ? 10.781 33.562 8.555 1 49.84 82 SER A CA 1
ATOM 650 C C . SER A 1 82 ? 10.656 34.719 9.523 1 49.84 82 SER A C 1
ATOM 652 O O . SER A 1 82 ? 11.469 34.875 10.445 1 49.84 82 SER A O 1
ATOM 654 N N . ILE A 1 83 ? 9.883 35.594 9.203 1 45.72 83 ILE A N 1
ATOM 655 C CA . ILE A 1 83 ? 9.695 36.688 10.125 1 45.72 83 ILE A CA 1
ATOM 656 C C . ILE A 1 83 ? 9.055 36.188 11.414 1 45.72 83 ILE A C 1
ATOM 658 O O . ILE A 1 83 ? 9.367 36.688 12.508 1 45.72 83 ILE A O 1
ATOM 662 N N . VAL A 1 84 ? 8.312 35.156 11.305 1 43.84 84 VAL A N 1
ATOM 663 C CA . VAL A 1 84 ? 7.691 34.594 12.484 1 43.84 84 VAL A CA 1
ATOM 664 C C . VAL A 1 84 ? 8.688 33.656 13.172 1 43.84 84 VAL A C 1
ATOM 666 O O . VAL A 1 84 ? 8.344 32.969 14.156 1 43.84 84 VAL A O 1
ATOM 669 N N . GLY A 1 85 ? 9.805 33.375 12.758 1 41.38 85 GLY A N 1
ATOM 670 C CA . GLY A 1 85 ? 10.812 32.438 13.273 1 41.38 85 GLY A CA 1
ATOM 671 C C . GLY A 1 85 ? 10.969 32.531 14.781 1 41.38 85 GLY A C 1
ATOM 672 O O . GLY A 1 85 ? 11.789 31.812 15.359 1 41.38 85 GLY A O 1
ATOM 673 N N . LEU A 1 86 ? 11.227 33.719 15.289 1 42.16 86 LEU A N 1
ATOM 674 C CA . LEU A 1 86 ? 11.703 33.5 16.656 1 42.16 86 LEU A CA 1
ATOM 675 C C . LEU A 1 86 ? 10.867 32.438 17.359 1 42.16 86 LEU A C 1
ATOM 677 O O . LEU A 1 86 ? 11.414 31.484 17.906 1 42.16 86 LEU A O 1
ATOM 681 N N . GLY A 1 87 ? 10.219 32.719 18.594 1 43.78 87 GLY A N 1
ATOM 682 C CA . GLY A 1 87 ? 9.508 31.922 19.578 1 43.78 87 GLY A CA 1
ATOM 683 C C . GLY A 1 87 ? 8.336 31.156 18.984 1 43.78 87 GLY A C 1
ATOM 684 O O . GLY A 1 87 ? 7.574 30.516 19.719 1 43.78 87 GLY A O 1
ATOM 685 N N . LYS A 1 88 ? 7.602 31.531 17.812 1 49.94 88 LYS A N 1
ATOM 686 C CA . LYS A 1 88 ? 6.207 31.469 17.391 1 49.94 88 LYS A CA 1
ATOM 687 C C . LYS A 1 88 ? 5.895 30.141 16.703 1 49.94 88 LYS A C 1
ATOM 689 O O . LYS A 1 88 ? 6.793 29.469 16.203 1 49.94 88 LYS A O 1
ATOM 694 N N . ASN A 1 89 ? 4.586 29.641 16.766 1 64.12 89 ASN A N 1
ATOM 695 C CA . ASN A 1 89 ? 3.76 28.5 16.406 1 64.12 89 ASN A CA 1
ATOM 696 C C . ASN A 1 89 ? 3.869 28.188 14.906 1 64.12 89 ASN A C 1
ATOM 698 O O . ASN A 1 89 ? 3.238 28.844 14.086 1 64.12 89 ASN A O 1
ATOM 702 N N . LEU A 1 90 ? 4.992 27.453 14.477 1 80.69 90 LEU A N 1
ATOM 703 C CA . LEU A 1 90 ? 5.125 26.969 13.109 1 80.69 90 LEU A CA 1
ATOM 704 C C . LEU A 1 90 ? 3.82 26.328 12.633 1 80.69 90 LEU A C 1
ATOM 706 O O . LEU A 1 90 ? 3.174 25.594 13.383 1 80.69 90 LEU A O 1
ATOM 710 N N . SER A 1 91 ? 3.377 26.875 11.508 1 86.56 91 SER A N 1
ATOM 711 C CA . SER A 1 91 ? 2.135 26.344 10.953 1 86.56 91 SER A CA 1
ATOM 712 C C . SER A 1 91 ? 2.236 26.156 9.445 1 86.56 91 SER A C 1
ATOM 714 O O . SER A 1 91 ? 3.213 26.578 8.828 1 86.56 91 SER A O 1
ATOM 716 N N . GLY A 1 92 ? 1.401 25.391 8.836 1 90.38 92 GLY A N 1
ATOM 717 C CA . GLY A 1 92 ? 1.336 25.203 7.398 1 90.38 92 GLY A CA 1
ATOM 718 C C . GLY A 1 92 ? 1.193 23.75 6.992 1 90.38 92 GLY A C 1
ATOM 719 O O . GLY A 1 92 ? 0.804 22.906 7.805 1 90.38 92 GLY A O 1
ATOM 720 N N . ASN A 1 93 ? 1.394 23.547 5.664 1 92.25 93 ASN A N 1
ATOM 721 C CA . ASN A 1 93 ? 1.223 22.219 5.09 1 92.25 93 ASN A CA 1
ATOM 722 C C . ASN A 1 93 ? 2.516 21.719 4.457 1 92.25 93 ASN A C 1
ATOM 724 O O . ASN A 1 93 ? 3.236 22.469 3.811 1 92.25 93 ASN A O 1
ATOM 728 N N . ILE A 1 94 ? 2.828 20.516 4.773 1 94.81 94 ILE A N 1
ATOM 729 C CA . ILE A 1 94 ? 3.939 19.828 4.117 1 94.81 94 ILE A CA 1
ATOM 730 C C . ILE A 1 94 ? 3.414 18.656 3.301 1 94.81 94 ILE A C 1
ATOM 732 O O . ILE A 1 94 ? 2.812 17.734 3.848 1 94.81 94 ILE A O 1
ATOM 736 N N . LYS A 1 95 ? 3.629 18.719 1.976 1 95.25 95 LYS A N 1
ATOM 737 C CA . LYS A 1 95 ? 3.209 17.656 1.079 1 95.25 95 LYS A CA 1
ATOM 738 C C . LYS A 1 95 ? 4.383 16.75 0.719 1 95.25 95 LYS A C 1
ATOM 740 O O . LYS A 1 95 ? 5.375 17.203 0.144 1 95.25 95 LYS A O 1
ATOM 745 N N . ILE A 1 96 ? 4.203 15.469 1.023 1 96.69 96 ILE A N 1
ATOM 746 C CA . ILE A 1 96 ? 5.336 14.57 0.811 1 96.69 96 ILE A CA 1
ATOM 747 C C . ILE A 1 96 ? 4.867 13.32 0.061 1 96.69 96 ILE A C 1
ATOM 749 O O . ILE A 1 96 ? 3.695 12.945 0.134 1 96.69 96 ILE A O 1
ATOM 753 N N . THR A 1 97 ? 5.773 12.672 -0.674 1 95.75 97 THR A N 1
ATOM 754 C CA . THR A 1 97 ? 5.566 11.359 -1.271 1 95.75 97 THR A CA 1
ATOM 755 C C . THR A 1 97 ? 6.617 10.367 -0.771 1 95.75 97 THR A C 1
ATOM 757 O O . THR A 1 97 ? 7.785 10.727 -0.607 1 95.75 97 THR A O 1
ATOM 760 N N . VAL A 1 98 ? 6.133 9.219 -0.425 1 95.94 98 VAL A N 1
ATOM 761 C CA . VAL A 1 98 ? 7.004 8.25 0.235 1 95.94 98 VAL A CA 1
ATOM 762 C C . VAL A 1 98 ? 6.695 6.844 -0.277 1 95.94 98 VAL A C 1
ATOM 764 O O . VAL A 1 98 ? 5.578 6.566 -0.719 1 95.94 98 VAL A O 1
ATOM 767 N N . PRO A 1 99 ? 7.719 5.941 -0.19 1 93.75 99 PRO A N 1
ATOM 768 C CA . PRO A 1 99 ? 7.418 4.543 -0.491 1 93.75 99 PRO A CA 1
ATOM 769 C C . PRO A 1 99 ? 6.441 3.92 0.507 1 93.75 99 PRO A C 1
ATOM 771 O O . PRO A 1 99 ? 6.375 4.352 1.66 1 93.75 99 PRO A O 1
ATOM 774 N N . THR A 1 100 ? 5.801 2.904 0.071 1 93.25 100 THR A N 1
ATOM 775 C CA . THR A 1 100 ? 4.734 2.283 0.848 1 93.25 100 THR A CA 1
ATOM 776 C C . THR A 1 100 ? 5.262 1.78 2.188 1 93.25 100 THR A C 1
ATOM 778 O O . THR A 1 100 ? 4.672 2.051 3.236 1 93.25 100 THR A O 1
ATOM 781 N N . ILE A 1 101 ? 6.363 1.144 2.217 1 94.12 101 ILE A N 1
ATOM 782 C CA . ILE A 1 101 ? 6.898 0.541 3.434 1 94.12 101 ILE A CA 1
ATOM 783 C C . ILE A 1 101 ? 7.27 1.636 4.43 1 94.12 101 ILE A C 1
ATOM 785 O O . ILE A 1 101 ? 6.91 1.561 5.609 1 94.12 101 ILE A O 1
ATOM 789 N N . SER A 1 102 ? 7.941 2.646 3.951 1 95.25 102 SER A N 1
ATOM 790 C CA . SER A 1 102 ? 8.289 3.754 4.836 1 95.25 102 SER A CA 1
ATOM 791 C C . SER A 1 102 ? 7.043 4.441 5.383 1 95.25 102 SER A C 1
ATOM 793 O O . SER A 1 102 ? 6.965 4.738 6.574 1 95.25 102 SER A O 1
ATOM 795 N N . GLY A 1 103 ? 6.137 4.652 4.508 1 96.69 103 GLY A N 1
ATOM 796 C CA . GLY A 1 103 ? 4.926 5.371 4.867 1 96.69 103 GLY A CA 1
ATOM 797 C C . GLY A 1 103 ? 4.062 4.625 5.867 1 96.69 103 GLY A C 1
ATOM 798 O O . GLY A 1 103 ? 3.367 5.238 6.676 1 96.69 103 GLY A O 1
ATOM 799 N N . GLU A 1 104 ? 4.117 3.342 5.832 1 95.94 104 GLU A N 1
ATOM 800 C CA . GLU A 1 104 ? 3.246 2.535 6.684 1 95.94 104 GLU A CA 1
ATOM 801 C C . GLU A 1 104 ? 3.93 2.193 8.008 1 95.94 104 GLU A C 1
ATOM 803 O O . GLU A 1 104 ? 3.285 2.186 9.055 1 95.94 104 GLU A O 1
ATOM 808 N N . LEU A 1 105 ? 5.199 1.977 7.938 1 95.19 105 LEU A N 1
ATOM 809 C CA . LEU A 1 105 ? 5.84 1.347 9.086 1 95.19 105 LEU A CA 1
ATOM 810 C C . LEU A 1 105 ? 6.621 2.371 9.898 1 95.19 105 LEU A C 1
ATOM 812 O O . LEU A 1 105 ? 6.707 2.26 11.125 1 95.19 105 LEU A O 1
ATOM 816 N N . ILE A 1 106 ? 7.199 3.363 9.25 1 96.75 106 ILE A N 1
ATOM 817 C CA . ILE A 1 106 ? 8.148 4.238 9.93 1 96.75 106 ILE A CA 1
ATOM 818 C C . ILE A 1 106 ? 7.52 5.613 10.148 1 96.75 106 ILE A C 1
ATOM 820 O O . ILE A 1 106 ? 7.535 6.137 11.266 1 96.75 106 ILE A O 1
ATOM 824 N N . LEU A 1 107 ? 6.91 6.137 9.195 1 98 107 LEU A N 1
ATOM 825 C CA . LEU A 1 107 ? 6.543 7.547 9.18 1 98 107 LEU A CA 1
ATOM 826 C C . LEU A 1 107 ? 5.395 7.824 10.148 1 98 107 LEU A C 1
ATOM 828 O O . LEU A 1 107 ? 5.281 8.922 10.688 1 98 107 LEU A O 1
ATOM 832 N N . PRO A 1 108 ? 4.52 6.848 10.414 1 98.06 108 PRO A N 1
ATOM 833 C CA . PRO A 1 108 ? 3.488 7.133 11.414 1 98.06 108 PRO A CA 1
ATOM 834 C C . PRO A 1 108 ? 4.074 7.582 12.75 1 98.06 108 PRO A C 1
ATOM 836 O O . PRO A 1 108 ? 3.611 8.57 13.336 1 98.06 108 PRO A O 1
ATOM 839 N N . GLY A 1 109 ? 5.07 6.91 13.18 1 97.62 109 GLY A N 1
ATOM 840 C CA . GLY A 1 109 ? 5.738 7.324 14.398 1 97.62 109 GLY A CA 1
ATOM 841 C C . GLY A 1 109 ? 6.438 8.664 14.273 1 97.62 109 GLY A C 1
ATOM 842 O O . GLY A 1 109 ? 6.352 9.5 15.172 1 97.62 109 GLY A O 1
ATOM 843 N N . VAL A 1 110 ? 7.07 8.844 13.18 1 97.75 110 VAL A N 1
ATOM 844 C CA . VAL A 1 110 ? 7.82 10.062 12.922 1 97.75 110 VAL A CA 1
ATOM 845 C C . VAL A 1 110 ? 6.863 11.258 12.883 1 97.75 110 VAL A C 1
ATOM 847 O O . VAL A 1 110 ? 7.125 12.281 13.516 1 97.75 110 VAL A O 1
ATOM 850 N N . ILE A 1 111 ? 5.793 11.109 12.172 1 97.62 111 ILE A N 1
ATOM 851 C CA . ILE A 1 111 ? 4.809 12.172 12.008 1 97.62 111 ILE A CA 1
ATOM 852 C C . ILE A 1 111 ? 4.125 12.461 13.344 1 97.62 111 ILE A C 1
ATOM 854 O O . ILE A 1 111 ? 3.887 13.625 13.688 1 97.62 111 ILE A O 1
ATOM 858 N N . SER A 1 112 ? 3.807 11.406 14.062 1 96.88 112 SER A N 1
ATOM 859 C CA . SER A 1 112 ? 3.186 11.562 15.375 1 96.88 112 SER A CA 1
ATOM 860 C C . SER A 1 112 ? 4.047 12.422 16.297 1 96.88 112 SER A C 1
ATOM 862 O O . SER A 1 112 ? 3.561 13.383 16.891 1 96.88 112 SER A O 1
ATOM 864 N N . GLU A 1 113 ? 5.285 12.148 16.359 1 96.56 113 GLU A N 1
ATOM 865 C CA . GLU A 1 113 ? 6.211 12.898 17.203 1 96.56 113 GLU A CA 1
ATOM 866 C C . GLU A 1 113 ? 6.359 14.336 16.719 1 96.56 113 GLU A C 1
ATOM 868 O O . GLU A 1 113 ? 6.402 15.266 17.531 1 96.56 113 GLU A O 1
ATOM 873 N N . PHE A 1 114 ? 6.496 14.461 15.453 1 97.25 114 PHE A N 1
ATOM 874 C CA . PHE A 1 114 ? 6.641 15.789 14.867 1 97.25 114 PHE A CA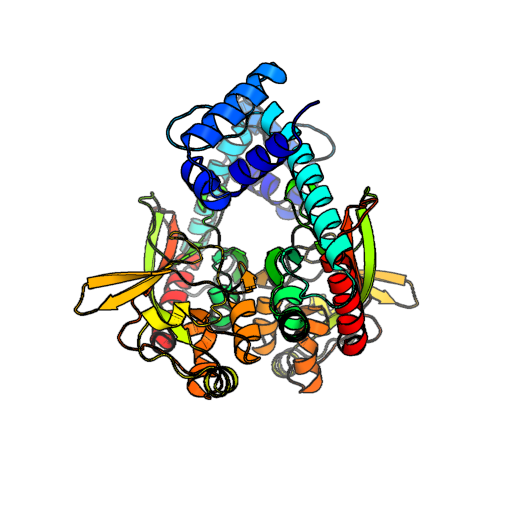 1
ATOM 875 C C . PHE A 1 114 ? 5.426 16.656 15.18 1 97.25 114 PHE A C 1
ATOM 877 O O . PHE A 1 114 ? 5.57 17.812 15.578 1 97.25 114 PHE A O 1
ATOM 884 N N . ASN A 1 115 ? 4.234 16.047 15.047 1 95.19 115 ASN A N 1
ATOM 885 C CA . ASN A 1 115 ? 2.998 16.797 15.242 1 95.19 115 ASN A CA 1
ATOM 886 C C . ASN A 1 115 ? 2.754 17.094 16.719 1 95.19 115 ASN A C 1
ATOM 888 O O . ASN A 1 115 ? 2.043 18.047 17.062 1 95.19 115 ASN A O 1
ATOM 892 N N . ASP A 1 116 ? 3.289 16.328 17.594 1 93.5 116 ASP A N 1
ATOM 893 C CA . ASP A 1 116 ? 3.26 16.656 19.016 1 93.5 116 ASP A CA 1
ATOM 894 C C . ASP A 1 116 ? 4.004 17.953 19.297 1 93.5 116 ASP A C 1
ATOM 896 O O . ASP A 1 116 ? 3.574 18.75 20.125 1 93.5 116 ASP A O 1
ATOM 900 N N . LYS A 1 117 ? 5.078 18.141 18.562 1 92.44 117 LYS A N 1
ATOM 901 C CA . LYS A 1 117 ? 5.906 19.328 18.734 1 92.44 117 LYS A CA 1
ATOM 902 C C . LYS A 1 117 ? 5.34 20.516 17.953 1 92.44 117 LYS A C 1
ATOM 904 O O . LYS A 1 117 ? 5.434 21.656 18.391 1 92.44 117 LYS A O 1
ATOM 909 N N . TYR A 1 118 ? 4.793 20.156 16.812 1 93.75 118 TYR A N 1
ATOM 910 C CA . TYR A 1 118 ? 4.273 21.188 15.922 1 93.75 118 TYR A CA 1
ATOM 911 C C . TYR A 1 118 ? 2.836 20.891 15.516 1 93.75 118 TYR A C 1
ATOM 913 O O . TYR A 1 118 ? 2.572 20.531 14.367 1 93.75 118 TYR A O 1
ATOM 921 N N . PRO A 1 119 ? 1.915 21.172 16.328 1 90.12 119 PRO A N 1
ATOM 922 C CA . PRO A 1 119 ? 0.53 20.734 16.109 1 90.12 119 PRO A CA 1
ATOM 923 C C . PRO A 1 119 ? -0.151 21.5 14.969 1 90.12 119 PRO A C 1
ATOM 925 O O . PRO A 1 119 ? -1.163 21.031 14.438 1 90.12 119 PRO A O 1
ATOM 928 N N . ASP A 1 120 ? 0.399 22.594 14.562 1 91.75 120 ASP A N 1
ATOM 929 C CA . ASP A 1 120 ? -0.262 23.422 13.555 1 91.75 120 ASP A CA 1
ATOM 930 C C . ASP A 1 120 ? 0.297 23.141 12.164 1 91.75 120 ASP A C 1
ATOM 932 O O . ASP A 1 120 ? -0.048 23.828 11.203 1 91.75 120 ASP A O 1
ATOM 936 N N . ILE A 1 121 ? 1.127 22.156 12.086 1 94.38 121 ILE A N 1
ATOM 937 C CA . ILE A 1 121 ? 1.613 21.703 10.789 1 94.38 121 ILE A CA 1
ATOM 938 C C . ILE A 1 121 ? 0.796 20.516 10.312 1 94.38 121 ILE A C 1
ATOM 940 O O . ILE A 1 121 ? 0.621 19.547 11.055 1 94.38 121 ILE A O 1
ATOM 944 N N . ASN A 1 122 ? 0.281 20.641 9.109 1 95.19 122 ASN A N 1
ATOM 945 C CA . ASN A 1 122 ? -0.431 19.547 8.469 1 95.19 122 ASN A CA 1
ATOM 946 C C . ASN A 1 122 ? 0.472 18.781 7.508 1 95.19 122 ASN A C 1
ATOM 948 O O . ASN A 1 122 ? 1.273 19.375 6.789 1 95.19 122 ASN A O 1
ATOM 952 N N . ILE A 1 123 ? 0.333 17.484 7.57 1 97.38 123 ILE A N 1
ATOM 953 C CA . ILE A 1 123 ? 1.112 16.641 6.668 1 97.38 123 ILE A CA 1
ATOM 954 C C . ILE A 1 123 ? 0.19 16 5.637 1 97.38 123 ILE A C 1
ATOM 956 O O . ILE A 1 123 ? -0.803 15.367 5.996 1 97.38 123 ILE A O 1
ATOM 960 N N . ASP A 1 124 ? 0.458 16.203 4.383 1 95.62 124 ASP A N 1
ATOM 961 C CA . ASP A 1 124 ? -0.156 15.508 3.258 1 95.62 124 ASP A CA 1
ATOM 962 C C . ASP A 1 124 ? 0.797 14.469 2.67 1 95.62 124 ASP A C 1
ATOM 964 O O . ASP A 1 124 ? 1.749 14.82 1.97 1 95.62 124 ASP A O 1
ATOM 968 N N . MET A 1 125 ? 0.503 13.234 2.939 1 96.69 125 MET A N 1
ATOM 969 C CA . MET A 1 125 ? 1.439 12.164 2.609 1 96.69 125 MET A CA 1
ATOM 970 C C . MET A 1 125 ? 0.854 11.234 1.548 1 96.69 125 MET A C 1
ATOM 972 O O . MET A 1 125 ? -0.208 10.641 1.751 1 96.69 125 MET A O 1
ATOM 976 N N . GLU A 1 126 ? 1.548 11.102 0.497 1 94.38 126 GLU A N 1
ATOM 977 C CA . GLU A 1 126 ? 1.157 10.188 -0.568 1 94.38 126 GLU A CA 1
ATOM 978 C C . GLU A 1 126 ? 2.115 9 -0.654 1 94.38 126 GLU A C 1
ATOM 980 O O . GLU A 1 126 ? 3.324 9.188 -0.811 1 94.38 126 GLU A O 1
ATOM 985 N N . LEU A 1 127 ? 1.562 7.859 -0.529 1 93.25 127 LEU A N 1
ATOM 986 C CA . LEU A 1 127 ? 2.369 6.656 -0.69 1 93.25 127 LEU A CA 1
ATOM 987 C C . LEU A 1 127 ? 2.342 6.172 -2.137 1 93.25 127 LEU A C 1
ATOM 989 O O . LEU A 1 127 ? 1.271 5.922 -2.691 1 93.25 127 LEU A O 1
ATOM 993 N N . ASP A 1 128 ? 3.541 6.109 -2.666 1 87.88 128 ASP A N 1
ATOM 994 C CA . ASP A 1 128 ? 3.732 5.695 -4.051 1 87.88 128 ASP A CA 1
ATOM 995 C C . ASP A 1 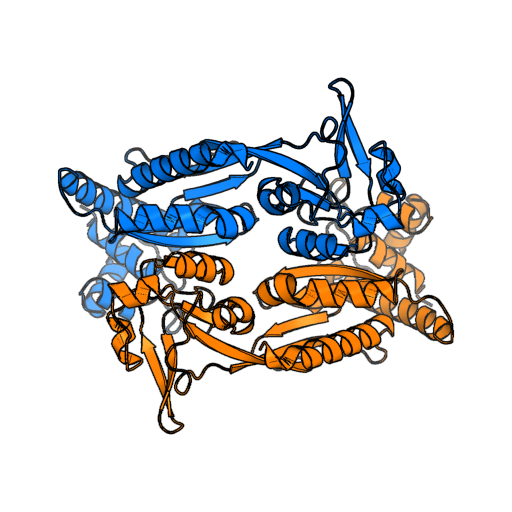128 ? 5.141 5.145 -4.27 1 87.88 128 ASP A C 1
ATOM 997 O O . ASP A 1 128 ? 6.129 5.82 -3.973 1 87.88 128 ASP A O 1
ATOM 1001 N N . ASN A 1 129 ? 5.203 3.939 -4.855 1 84.62 129 ASN A N 1
ATOM 1002 C CA . ASN A 1 129 ? 6.512 3.336 -5.07 1 84.62 129 ASN A CA 1
ATOM 1003 C C . ASN A 1 129 ? 7.156 3.834 -6.359 1 84.62 129 ASN A C 1
ATOM 1005 O O . ASN A 1 129 ? 8.344 3.604 -6.598 1 84.62 129 ASN A O 1
ATOM 1009 N N . ARG A 1 130 ? 6.469 4.57 -7.105 1 77.12 130 ARG A N 1
ATOM 1010 C CA . ARG A 1 130 ? 7.004 5.098 -8.359 1 77.12 130 ARG A CA 1
ATOM 1011 C C . ARG A 1 130 ? 7.832 6.355 -8.109 1 77.12 130 ARG A C 1
ATOM 1013 O O . ARG A 1 130 ? 7.621 7.059 -7.121 1 77.12 130 ARG A O 1
ATOM 1020 N N . PHE A 1 131 ? 8.742 6.535 -9.016 1 74.5 131 PHE A N 1
ATOM 1021 C CA . PHE A 1 131 ? 9.461 7.805 -8.992 1 74.5 131 PHE A CA 1
ATOM 1022 C C . PHE A 1 131 ? 8.625 8.906 -9.641 1 74.5 131 PHE A C 1
ATOM 1024 O O . PHE A 1 131 ? 8.531 8.984 -10.867 1 74.5 131 PHE A O 1
ATOM 1031 N N . VAL A 1 132 ? 8.07 9.68 -8.758 1 75.69 132 VAL A N 1
ATOM 1032 C CA . VAL A 1 132 ? 7.195 10.734 -9.242 1 75.69 132 VAL A CA 1
ATOM 1033 C C . VAL A 1 132 ? 8 12.008 -9.477 1 75.69 132 VAL A C 1
ATOM 1035 O O . VAL A 1 132 ? 9.102 12.164 -8.938 1 75.69 132 VAL A O 1
ATOM 1038 N N . ASP A 1 133 ? 7.438 12.773 -10.312 1 78.5 133 ASP A N 1
ATOM 1039 C CA . ASP A 1 133 ? 8.016 14.094 -10.523 1 78.5 133 ASP A CA 1
ATOM 1040 C C . ASP A 1 133 ? 7.664 15.039 -9.375 1 78.5 133 ASP A C 1
ATOM 1042 O O . ASP A 1 133 ? 6.574 15.609 -9.344 1 78.5 133 ASP A O 1
ATOM 1046 N N . ILE A 1 134 ? 8.609 15.242 -8.578 1 81.69 134 ILE A N 1
ATOM 1047 C CA . ILE A 1 134 ? 8.406 15.992 -7.344 1 81.69 134 ILE A CA 1
ATOM 1048 C C . ILE A 1 134 ? 8.008 17.422 -7.664 1 81.69 134 ILE A C 1
ATOM 1050 O O . ILE A 1 134 ? 7.145 18 -6.992 1 81.69 134 ILE A O 1
ATOM 1054 N N . VAL A 1 135 ? 8.609 17.953 -8.664 1 73.94 135 VAL A N 1
ATOM 1055 C CA . VAL A 1 135 ? 8.398 19.359 -8.992 1 73.94 135 VAL A CA 1
ATOM 1056 C C . VAL A 1 135 ? 7.031 19.531 -9.656 1 73.94 135 VAL A C 1
ATOM 1058 O O . VAL A 1 135 ? 6.203 20.312 -9.203 1 73.94 135 VAL A O 1
ATOM 1061 N N . ASN A 1 136 ? 6.809 18.672 -10.586 1 71.44 136 ASN A N 1
ATOM 1062 C CA . ASN A 1 136 ? 5.57 18.797 -11.344 1 71.44 136 ASN A CA 1
ATOM 1063 C C . ASN A 1 136 ? 4.359 18.375 -10.523 1 71.44 136 ASN A C 1
ATOM 1065 O O . ASN A 1 136 ? 3.262 18.906 -10.703 1 71.44 136 ASN A O 1
ATOM 1069 N N . GLU A 1 137 ? 4.652 17.547 -9.586 1 79.56 137 GLU A N 1
ATOM 1070 C CA . GLU A 1 137 ? 3.533 17.047 -8.789 1 79.56 137 GLU A CA 1
ATOM 1071 C C . GLU A 1 137 ? 3.426 17.797 -7.461 1 79.56 137 GLU A C 1
ATOM 1073 O O . GLU A 1 137 ? 2.617 17.438 -6.605 1 79.56 137 GLU A O 1
ATOM 1078 N N . ARG A 1 138 ? 4.219 18.797 -7.25 1 82.06 138 ARG A N 1
ATOM 1079 C CA . ARG A 1 138 ? 4.117 19.797 -6.191 1 82.06 138 ARG A CA 1
ATOM 1080 C C . ARG A 1 138 ? 4.344 19.172 -4.82 1 82.06 138 ARG A C 1
ATOM 1082 O O . ARG A 1 138 ? 3.6 19.438 -3.875 1 82.06 138 ARG A O 1
ATOM 1089 N N . PHE A 1 139 ? 5.273 18.297 -4.793 1 91.12 139 PHE A N 1
ATOM 1090 C CA . PHE A 1 139 ? 5.707 17.797 -3.494 1 91.12 139 PHE A CA 1
ATOM 1091 C C . PHE A 1 139 ? 6.793 18.688 -2.898 1 91.12 139 PHE A C 1
ATOM 1093 O O . PHE A 1 139 ? 7.66 19.172 -3.619 1 91.12 139 PHE A O 1
ATOM 1100 N N . ASP A 1 140 ? 6.668 18.891 -1.611 1 91.06 140 ASP A N 1
ATOM 1101 C CA . ASP A 1 140 ? 7.723 19.609 -0.902 1 91.06 140 ASP A CA 1
ATOM 1102 C C . ASP A 1 140 ? 8.938 18.719 -0.678 1 91.06 140 ASP A C 1
ATOM 1104 O O . ASP A 1 140 ? 10.07 19.203 -0.612 1 91.06 140 ASP A O 1
ATOM 1108 N N . LEU A 1 141 ? 8.625 17.453 -0.522 1 93.12 141 LEU A N 1
ATOM 1109 C CA . LEU A 1 141 ? 9.641 16.484 -0.135 1 93.12 141 LEU A CA 1
ATOM 1110 C C . LEU A 1 141 ? 9.266 15.086 -0.605 1 93.12 141 LEU A C 1
ATOM 1112 O O . LEU A 1 141 ? 8.086 14.711 -0.57 1 93.12 141 LEU A O 1
ATOM 1116 N N . ALA A 1 142 ? 10.289 14.383 -1.021 1 94.31 142 ALA A N 1
ATOM 1117 C CA . ALA A 1 142 ? 10.109 12.969 -1.32 1 94.31 142 ALA A CA 1
ATOM 1118 C C . ALA A 1 142 ? 11.086 12.109 -0.521 1 94.31 142 ALA A C 1
ATOM 1120 O O . ALA A 1 142 ? 12.242 12.492 -0.322 1 94.31 142 ALA A O 1
ATOM 1121 N N . ILE A 1 143 ? 10.562 11.047 -0.024 1 95.44 143 ILE A N 1
ATOM 1122 C CA . ILE A 1 143 ? 11.445 9.977 0.421 1 95.44 143 ILE A CA 1
ATOM 1123 C C . ILE A 1 143 ? 11.586 8.922 -0.68 1 95.44 143 ILE A C 1
ATOM 1125 O O . ILE A 1 143 ? 10.586 8.477 -1.244 1 95.44 143 ILE A O 1
ATOM 1129 N N . ARG A 1 144 ? 12.82 8.602 -0.952 1 92.12 144 ARG A N 1
ATOM 1130 C CA . ARG A 1 144 ? 13.078 7.664 -2.041 1 92.12 144 ARG A CA 1
ATOM 1131 C C . ARG A 1 144 ? 14.133 6.637 -1.641 1 92.12 144 ARG A C 1
ATOM 1133 O O . ARG A 1 144 ? 15.023 6.934 -0.845 1 92.12 144 ARG A O 1
ATOM 1140 N N . THR A 1 145 ? 13.898 5.543 -2.25 1 90.44 145 THR A N 1
ATOM 1141 C CA . THR A 1 145 ? 14.875 4.477 -2.086 1 90.44 145 THR A CA 1
ATOM 1142 C C . THR A 1 145 ? 15.617 4.215 -3.393 1 90.44 145 THR A C 1
ATOM 1144 O O . THR A 1 145 ? 14.992 4 -4.434 1 90.44 145 THR A O 1
ATOM 1147 N N . GLY A 1 146 ? 16.891 4.203 -3.293 1 83.56 146 GLY A N 1
ATOM 1148 C CA . GLY A 1 146 ? 17.672 3.842 -4.465 1 83.56 146 GLY A CA 1
ATOM 1149 C C . GLY A 1 146 ? 18.516 4.98 -4.984 1 83.56 146 GLY A C 1
ATOM 1150 O O . GLY A 1 146 ? 18.734 5.973 -4.285 1 83.56 146 GLY A O 1
ATOM 1151 N N . MET A 1 147 ? 19.031 4.75 -6.219 1 69.75 147 MET A N 1
ATOM 1152 C CA . MET A 1 147 ? 19.922 5.711 -6.867 1 69.75 147 MET A CA 1
ATOM 1153 C C . MET A 1 147 ? 19.125 6.844 -7.508 1 69.75 147 MET A C 1
ATOM 1155 O O . MET A 1 147 ? 18.156 6.598 -8.227 1 69.75 147 MET A O 1
ATOM 1159 N N . LEU A 1 148 ? 19.453 8.016 -7.129 1 70.81 148 LEU A N 1
ATOM 1160 C CA . LEU A 1 148 ? 18.734 9.188 -7.621 1 70.81 148 LEU A CA 1
ATOM 1161 C C . LEU A 1 148 ? 19.406 9.742 -8.875 1 70.81 148 LEU A C 1
ATOM 1163 O O . LEU A 1 148 ? 20.641 9.852 -8.93 1 70.81 148 LEU A O 1
ATOM 1167 N N . PRO A 1 149 ? 18.516 9.828 -9.867 1 63.31 149 PRO A N 1
ATOM 1168 C CA . PRO A 1 149 ? 19.125 10.469 -11.023 1 63.31 149 PRO A CA 1
ATOM 1169 C C . PRO A 1 149 ? 19.656 11.867 -10.719 1 63.31 149 PRO A C 1
ATOM 1171 O O . PRO A 1 149 ? 19.266 12.469 -9.711 1 63.31 149 PRO A O 1
ATOM 1174 N N . ASP A 1 150 ? 20.609 12.25 -11.555 1 59.5 150 ASP A N 1
ATOM 1175 C CA . ASP A 1 150 ? 21.156 13.609 -11.469 1 59.5 150 ASP A CA 1
ATOM 1176 C C . ASP A 1 150 ? 20.062 14.648 -11.742 1 59.5 150 ASP A C 1
ATOM 1178 O O . ASP A 1 150 ? 19.406 14.594 -12.781 1 59.5 150 ASP A O 1
ATOM 1182 N N . SER A 1 151 ? 19.562 15.164 -10.68 1 67.19 151 SER A N 1
ATOM 1183 C CA . SER A 1 151 ? 18.562 16.219 -10.867 1 67.19 151 SER A CA 1
ATOM 1184 C C . SER A 1 151 ? 18.922 17.469 -10.078 1 67.19 151 SER A C 1
ATOM 1186 O O . SER A 1 151 ? 19.938 17.5 -9.391 1 67.19 151 SER A O 1
ATOM 1188 N N . SER A 1 152 ? 18.219 18.5 -10.398 1 73.62 152 SER A N 1
ATOM 1189 C CA . SER A 1 152 ? 18.312 19.766 -9.68 1 73.62 152 SER A CA 1
ATOM 1190 C C . SER A 1 152 ? 17.781 19.625 -8.25 1 73.62 152 SER A C 1
ATOM 1192 O O . SER A 1 152 ? 17.844 20.578 -7.469 1 73.62 152 SER A O 1
ATOM 1194 N N . LEU A 1 153 ? 17.641 18.359 -7.949 1 80.62 153 LEU A N 1
ATOM 1195 C CA . LEU A 1 153 ? 17.094 18.125 -6.617 1 80.62 153 LEU A CA 1
ATOM 1196 C C . LEU A 1 153 ? 18.219 17.828 -5.621 1 80.62 153 LEU A C 1
ATOM 1198 O O . LEU A 1 153 ? 19.297 17.391 -6.008 1 80.62 153 LEU A O 1
ATOM 1202 N N . ILE A 1 154 ? 17.969 18.266 -4.418 1 84.81 154 ILE A N 1
ATOM 1203 C CA . ILE A 1 154 ? 18.875 17.938 -3.316 1 84.81 154 ILE A CA 1
ATOM 1204 C C . ILE A 1 154 ? 18.469 16.594 -2.715 1 84.81 154 ILE A C 1
ATOM 1206 O O . ILE A 1 154 ? 17.281 16.312 -2.531 1 84.81 154 ILE A O 1
ATOM 1210 N N . ALA A 1 155 ? 19.469 15.781 -2.455 1 90.19 155 ALA A N 1
ATOM 1211 C CA . ALA A 1 155 ? 19.234 14.484 -1.826 1 90.19 155 ALA A CA 1
ATOM 1212 C C . ALA A 1 155 ? 20.047 14.352 -0.537 1 90.19 155 ALA A C 1
ATOM 1214 O O . ALA A 1 155 ? 21.266 14.484 -0.545 1 90.19 155 ALA A O 1
ATOM 1215 N N . ARG A 1 156 ? 19.359 14.148 0.545 1 91.44 156 ARG A N 1
ATOM 1216 C CA . ARG A 1 156 ? 20 13.867 1.823 1 91.44 156 ARG A CA 1
ATOM 1217 C C . ARG A 1 156 ? 19.781 12.414 2.23 1 91.44 156 ARG A C 1
ATOM 1219 O O . ARG A 1 156 ? 18.656 11.961 2.377 1 91.44 156 ARG A O 1
ATOM 1226 N N . LYS A 1 157 ? 20.875 11.766 2.469 1 94.56 157 LYS A N 1
ATOM 1227 C CA . LYS A 1 157 ? 20.766 10.367 2.867 1 94.56 157 LYS A CA 1
ATOM 1228 C C . LYS A 1 157 ? 20.25 10.234 4.297 1 94.56 157 LYS A C 1
ATOM 1230 O O . LYS A 1 157 ? 20.75 10.898 5.207 1 94.56 157 LYS A O 1
ATOM 1235 N N . LEU A 1 158 ? 19.219 9.406 4.453 1 96.75 158 LEU A N 1
ATOM 1236 C CA . LEU A 1 158 ? 18.641 9.18 5.766 1 96.75 158 LEU A CA 1
ATOM 1237 C C . LEU A 1 158 ? 19.219 7.926 6.41 1 96.75 158 LEU A C 1
ATOM 1239 O O . LEU A 1 158 ? 19.578 7.934 7.59 1 96.75 158 LEU A O 1
ATOM 1243 N N . VAL A 1 159 ? 19.312 6.852 5.629 1 96.5 159 VAL A N 1
ATOM 1244 C CA . VAL A 1 159 ? 19.797 5.578 6.152 1 96.5 159 VAL A CA 1
ATOM 1245 C C . VAL A 1 159 ? 20.094 4.621 5 1 96.5 159 VAL A C 1
ATOM 1247 O O . VAL A 1 159 ? 19.641 4.84 3.875 1 96.5 159 VAL A O 1
ATOM 1250 N N . ASP A 1 160 ? 20.891 3.613 5.316 1 95.44 160 ASP A N 1
ATOM 1251 C CA . ASP A 1 160 ? 21.047 2.473 4.418 1 95.44 160 ASP A CA 1
ATOM 1252 C C . ASP A 1 160 ? 20.031 1.377 4.746 1 95.44 160 ASP A C 1
ATOM 1254 O O . ASP A 1 160 ? 19.859 1.015 5.914 1 95.44 160 ASP A O 1
ATOM 1258 N N . ALA A 1 161 ? 19.344 0.966 3.727 1 95.62 161 ALA A N 1
ATOM 1259 C CA . ALA A 1 161 ? 18.375 -0.117 3.893 1 95.62 161 ALA A CA 1
ATOM 1260 C C . ALA A 1 161 ? 18.906 -1.421 3.303 1 95.62 161 ALA A C 1
ATOM 1262 O O . ALA A 1 161 ? 19.297 -1.467 2.133 1 95.62 161 ALA A O 1
ATOM 1263 N N . ASN A 1 162 ? 18.906 -2.463 4.121 1 95.5 162 ASN A N 1
ATOM 1264 C CA . ASN A 1 162 ? 19.328 -3.783 3.674 1 95.5 162 ASN A CA 1
ATOM 1265 C C . ASN A 1 162 ? 18.141 -4.664 3.305 1 95.5 162 ASN A C 1
ATOM 1267 O O . ASN A 1 162 ? 17.078 -4.566 3.924 1 95.5 162 ASN A O 1
ATOM 1271 N N . TRP A 1 163 ? 18.375 -5.387 2.289 1 95.81 163 TRP A N 1
ATOM 1272 C CA . TRP A 1 163 ? 17.422 -6.441 1.966 1 95.81 163 TRP A CA 1
ATOM 1273 C C . TRP A 1 163 ? 17.859 -7.777 2.547 1 95.81 163 TRP A C 1
ATOM 1275 O O . TRP A 1 163 ? 19.047 -8.008 2.756 1 95.81 163 TRP A O 1
ATOM 1285 N N . VAL A 1 164 ? 16.938 -8.633 2.76 1 97.69 164 VAL A N 1
ATOM 1286 C CA . VAL A 1 164 ? 17.234 -9.945 3.322 1 97.69 164 VAL A CA 1
ATOM 1287 C C . VAL A 1 164 ? 16.406 -11.016 2.615 1 97.69 164 VAL A C 1
ATOM 1289 O O . VAL A 1 164 ? 15.328 -10.719 2.08 1 97.69 164 VAL A O 1
ATOM 1292 N N . VAL A 1 165 ? 16.922 -12.164 2.623 1 98.44 165 VAL A N 1
ATOM 1293 C CA . VAL A 1 165 ? 16.203 -13.359 2.205 1 98.44 165 VAL A CA 1
ATOM 1294 C C . VAL A 1 165 ? 15.711 -14.125 3.432 1 98.44 165 VAL A C 1
ATOM 1296 O O . VAL A 1 165 ? 16.484 -14.375 4.359 1 98.44 165 VAL A O 1
ATOM 1299 N N . CYS A 1 166 ? 14.414 -14.438 3.453 1 98.75 166 CYS A N 1
ATOM 1300 C CA . CYS A 1 166 ? 13.922 -15.148 4.629 1 98.75 166 CYS A CA 1
ATOM 1301 C C . CYS A 1 166 ? 12.727 -16.031 4.273 1 98.75 166 CYS A C 1
ATOM 1303 O O . CYS A 1 166 ? 12.148 -15.891 3.193 1 98.75 166 CYS A O 1
ATOM 1305 N N . ALA A 1 167 ? 12.43 -16.922 5.105 1 98.88 167 ALA A N 1
ATOM 1306 C CA . ALA A 1 167 ? 11.297 -17.844 5.02 1 98.88 167 ALA A CA 1
ATOM 1307 C C . ALA A 1 167 ? 10.836 -18.281 6.406 1 98.88 167 ALA A C 1
ATOM 1309 O O . ALA A 1 167 ? 11.562 -18.109 7.391 1 98.88 167 ALA A O 1
ATOM 1310 N N . SER A 1 168 ? 9.633 -18.781 6.438 1 98.88 168 SER A N 1
ATOM 1311 C CA . SER A 1 168 ? 9.109 -19.25 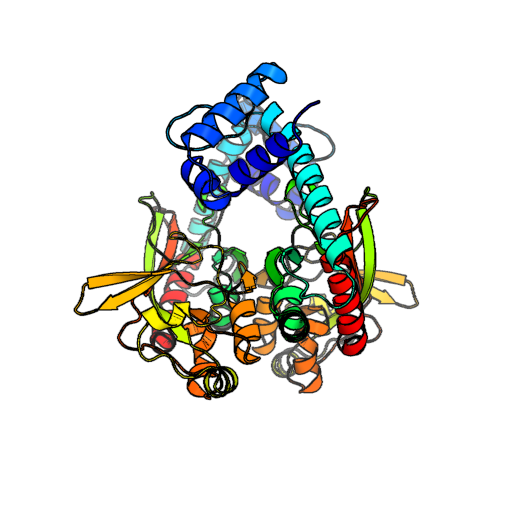7.719 1 98.88 168 SER A CA 1
ATOM 1312 C C . SER A 1 168 ? 9.734 -20.578 8.125 1 98.88 168 SER A C 1
ATOM 1314 O O . SER A 1 168 ? 10.172 -21.344 7.27 1 98.88 168 SER A O 1
ATOM 1316 N N . PRO A 1 169 ? 9.781 -20.859 9.422 1 98.75 169 PRO A N 1
ATOM 1317 C CA . PRO A 1 169 ? 10.211 -22.188 9.867 1 98.75 169 PRO A CA 1
ATOM 1318 C C . PRO A 1 169 ? 9.383 -23.328 9.258 1 98.75 169 PRO A C 1
ATOM 1320 O O . PRO A 1 169 ? 9.922 -24.375 8.922 1 98.75 169 PRO A O 1
ATOM 1323 N N . LYS A 1 170 ? 8.141 -23.078 9.125 1 98.12 170 LYS A N 1
ATOM 1324 C CA . LYS A 1 170 ? 7.246 -24.062 8.539 1 98.12 170 LYS A CA 1
ATOM 1325 C C . LYS A 1 170 ? 7.676 -24.422 7.117 1 98.12 170 LYS A C 1
ATOM 1327 O O . LYS A 1 170 ? 7.715 -25.594 6.75 1 98.12 170 LYS A O 1
ATOM 1332 N N . TYR A 1 171 ? 7.973 -23.453 6.387 1 98.44 171 TYR A N 1
ATOM 1333 C CA . TYR A 1 171 ? 8.414 -23.688 5.016 1 98.44 171 TYR A CA 1
ATOM 1334 C C . TYR A 1 171 ? 9.711 -24.484 4.996 1 98.44 171 TYR A C 1
ATOM 1336 O O . TYR A 1 171 ? 9.836 -25.469 4.246 1 98.44 171 TYR A O 1
ATOM 1344 N N . LEU A 1 172 ? 10.656 -24.047 5.785 1 98.5 172 LEU A N 1
ATOM 1345 C CA . LEU A 1 172 ? 11.984 -24.656 5.793 1 98.5 172 LEU A CA 1
ATOM 1346 C C . LEU A 1 172 ? 11.922 -26.078 6.301 1 98.5 172 LEU A C 1
ATOM 1348 O O . LEU A 1 172 ? 12.68 -26.938 5.855 1 98.5 172 LEU A O 1
ATOM 1352 N N . ALA A 1 173 ? 11.031 -26.344 7.219 1 98.25 173 ALA A N 1
ATOM 1353 C CA . ALA A 1 173 ? 10.852 -27.703 7.727 1 98.25 173 ALA A CA 1
ATOM 1354 C C . ALA A 1 173 ? 10.336 -28.625 6.633 1 98.25 173 ALA A C 1
ATOM 1356 O O . ALA A 1 173 ? 10.727 -29.797 6.574 1 98.25 173 ALA A O 1
ATOM 1357 N N . LYS A 1 174 ? 9.555 -28.141 5.797 1 97.12 174 LYS A N 1
ATOM 1358 C CA . LYS A 1 174 ? 8.914 -28.938 4.762 1 97.12 174 LYS A CA 1
ATOM 1359 C C . LYS A 1 174 ? 9.805 -29.078 3.533 1 97.12 174 LYS A C 1
ATOM 1361 O O . LYS A 1 174 ? 9.852 -30.141 2.904 1 97.12 174 LYS A O 1
ATOM 1366 N N . HIS A 1 175 ? 10.547 -28.047 3.219 1 97.56 175 HIS A N 1
ATOM 1367 C CA . HIS A 1 175 ? 11.219 -28.016 1.925 1 97.56 175 HIS A CA 1
ATOM 1368 C C . HIS A 1 175 ? 12.734 -28.047 2.092 1 97.56 175 HIS A C 1
ATOM 1370 O O . HIS A 1 175 ? 13.469 -28.125 1.106 1 97.56 175 HIS A O 1
ATOM 1376 N N . GLY A 1 176 ? 13.227 -27.969 3.365 1 97.88 176 GLY A N 1
ATOM 1377 C CA . GLY A 1 176 ? 14.648 -27.922 3.627 1 97.88 176 GLY A CA 1
ATOM 1378 C C . GLY A 1 176 ? 15.211 -26.516 3.66 1 97.88 176 GLY A C 1
ATOM 1379 O O . GLY A 1 176 ? 14.586 -25.578 3.158 1 97.88 176 GLY A O 1
ATOM 1380 N N . ILE A 1 177 ? 16.359 -26.391 4.25 1 98 177 ILE A N 1
ATOM 1381 C CA . ILE A 1 177 ? 17.062 -25.125 4.32 1 98 177 ILE A CA 1
ATOM 1382 C C . ILE A 1 177 ? 18.109 -25.062 3.215 1 98 177 ILE A C 1
ATOM 1384 O O . ILE A 1 177 ? 19.062 -25.844 3.205 1 98 177 ILE A O 1
ATOM 1388 N N . PRO A 1 178 ? 17.906 -24.141 2.289 1 97.81 178 PRO A N 1
ATOM 1389 C CA . PRO A 1 178 ? 18.953 -24.031 1.272 1 97.81 178 PRO A CA 1
ATOM 1390 C C . PRO A 1 178 ? 20.281 -23.547 1.85 1 97.81 178 PRO A C 1
ATOM 1392 O O . PRO A 1 178 ? 20.312 -22.578 2.609 1 97.81 178 PRO A O 1
ATOM 1395 N N . LYS A 1 179 ? 21.344 -24.078 1.468 1 95.38 179 LYS A N 1
ATOM 1396 C CA . LYS A 1 179 ? 22.656 -23.766 2.035 1 95.38 179 LYS A CA 1
ATOM 1397 C C . LYS A 1 179 ? 23.359 -22.688 1.23 1 95.38 179 LYS A C 1
ATOM 1399 O O . LYS A 1 179 ? 24.156 -21.922 1.777 1 95.38 179 LYS A O 1
ATOM 1404 N N . GLN A 1 180 ? 23.094 -22.75 -0.046 1 96.31 180 GLN A N 1
ATOM 1405 C CA . GLN A 1 180 ? 23.641 -21.734 -0.938 1 96.31 180 GLN A CA 1
ATOM 1406 C C . GLN A 1 180 ? 22.547 -21.047 -1.754 1 96.31 180 GLN A C 1
ATOM 1408 O O . GLN A 1 180 ? 21.531 -21.672 -2.084 1 96.31 180 GLN A O 1
ATOM 1413 N N . PRO A 1 181 ? 22.812 -19.844 -2.146 1 97.5 181 PRO A N 1
ATOM 1414 C CA . PRO A 1 181 ? 21.781 -19.094 -2.865 1 97.5 181 PRO A CA 1
ATOM 1415 C C . PRO A 1 181 ? 21.312 -19.797 -4.137 1 97.5 181 PRO A C 1
ATOM 1417 O O . PRO A 1 181 ? 20.141 -19.734 -4.484 1 97.5 181 PRO A O 1
ATOM 1420 N N . ILE A 1 182 ? 22.188 -20.5 -4.77 1 96.44 182 ILE A N 1
ATOM 1421 C CA . ILE A 1 182 ? 21.844 -21.156 -6.031 1 96.44 182 ILE A CA 1
ATOM 1422 C C . ILE A 1 182 ? 20.766 -22.203 -5.793 1 96.44 182 ILE A C 1
ATOM 1424 O O . ILE A 1 182 ? 19.984 -22.531 -6.699 1 96.44 182 ILE A O 1
ATOM 1428 N N . GLU A 1 183 ? 20.625 -22.719 -4.605 1 97.81 183 GLU A N 1
ATOM 1429 C CA . GLU A 1 183 ? 19.641 -23.734 -4.262 1 97.81 183 GLU A CA 1
ATOM 1430 C C . GLU A 1 183 ? 18.234 -23.141 -4.25 1 97.81 183 GLU A C 1
ATOM 1432 O O . GLU A 1 183 ? 17.234 -23.875 -4.242 1 97.81 183 GLU A O 1
ATOM 1437 N N . LEU A 1 184 ? 18.141 -21.781 -4.312 1 98 184 LEU A N 1
ATOM 1438 C CA . LEU A 1 184 ? 16.844 -21.125 -4.383 1 98 184 LEU A CA 1
ATOM 1439 C C . LEU A 1 184 ? 16.109 -21.516 -5.656 1 98 184 LEU A C 1
ATOM 1441 O O . LEU A 1 184 ? 14.875 -21.406 -5.727 1 98 184 LEU A O 1
ATOM 1445 N N . THR A 1 185 ? 16.812 -21.969 -6.633 1 96.25 185 THR A N 1
ATOM 1446 C CA . THR A 1 185 ? 16.203 -22.375 -7.895 1 96.25 185 THR A CA 1
ATOM 1447 C C . THR A 1 185 ? 15.289 -23.578 -7.684 1 96.25 185 THR A C 1
ATOM 1449 O O . THR A 1 185 ? 14.445 -23.875 -8.523 1 96.25 185 THR A O 1
ATOM 1452 N N . LYS A 1 186 ? 15.438 -24.234 -6.539 1 96.31 186 LYS A N 1
ATOM 1453 C CA . LYS A 1 186 ? 14.633 -25.406 -6.219 1 96.31 186 LYS A CA 1
ATOM 1454 C C . LYS A 1 186 ? 13.539 -25.062 -5.215 1 96.31 186 LYS A C 1
ATOM 1456 O O . LYS A 1 186 ? 12.82 -25.953 -4.738 1 96.31 186 LYS A O 1
ATOM 1461 N N . HIS A 1 187 ? 13.453 -23.844 -4.879 1 97.88 187 HIS A N 1
ATOM 1462 C CA . HIS A 1 187 ? 12.484 -23.391 -3.883 1 97.88 187 HIS A CA 1
ATOM 1463 C C . HIS A 1 187 ? 11.43 -22.484 -4.512 1 97.88 187 HIS A C 1
ATOM 1465 O O . HIS A 1 187 ? 11.617 -21.984 -5.625 1 97.88 187 HIS A O 1
ATOM 1471 N N . ASN A 1 188 ? 10.305 -22.375 -3.844 1 98.06 188 ASN A N 1
ATOM 1472 C CA . ASN A 1 188 ? 9.273 -21.406 -4.215 1 98.06 188 ASN A CA 1
ATOM 1473 C C . ASN A 1 188 ? 9.625 -20 -3.748 1 98.06 188 ASN A C 1
ATOM 1475 O O . ASN A 1 188 ? 9.438 -19.672 -2.576 1 98.06 188 ASN A O 1
ATOM 1479 N N . CYS A 1 189 ? 10.125 -19.172 -4.68 1 98.12 189 CYS A N 1
ATOM 1480 C CA . CYS A 1 189 ? 10.5 -17.812 -4.359 1 98.12 189 CYS A CA 1
ATOM 1481 C C . CYS A 1 189 ? 9.414 -16.828 -4.773 1 98.12 189 CYS A C 1
ATOM 1483 O O . CYS A 1 189 ? 9.094 -16.703 -5.961 1 98.12 189 CYS A O 1
ATOM 1485 N N . LEU A 1 190 ? 8.812 -16.203 -3.783 1 97.44 190 LEU A N 1
ATOM 1486 C CA . LEU A 1 190 ? 7.777 -15.203 -4.047 1 97.44 190 LEU A CA 1
ATOM 1487 C C . LEU A 1 190 ? 8.391 -13.898 -4.539 1 97.44 190 LEU A C 1
ATOM 1489 O O . LEU A 1 190 ? 9.266 -13.328 -3.875 1 97.44 190 LEU A O 1
ATOM 1493 N N . VAL A 1 191 ? 7.887 -13.383 -5.594 1 95.38 191 VAL A N 1
ATOM 1494 C CA . VAL A 1 191 ? 8.648 -12.391 -6.352 1 95.38 191 VAL A CA 1
ATOM 1495 C C . VAL A 1 191 ? 7.977 -11.023 -6.242 1 95.38 191 VAL A C 1
ATOM 1497 O O . VAL A 1 191 ? 6.75 -10.922 -6.324 1 95.38 191 VAL A O 1
ATOM 1500 N N . TYR A 1 192 ? 8.797 -10.047 -6.062 1 94.44 192 TYR A N 1
ATOM 1501 C CA . TYR A 1 192 ? 8.383 -8.648 -6.121 1 94.44 192 TYR A CA 1
ATOM 1502 C C . TYR A 1 192 ? 8.5 -8.109 -7.543 1 94.44 192 TYR A C 1
ATOM 1504 O O . TYR A 1 192 ? 9.578 -8.141 -8.141 1 94.44 192 TYR A O 1
ATOM 1512 N N . SER A 1 193 ? 7.438 -7.551 -8.086 1 88.25 193 SER A N 1
ATOM 1513 C CA . SER A 1 193 ? 7.383 -7.234 -9.508 1 88.25 193 SER A CA 1
ATOM 1514 C C . SER A 1 193 ? 8.117 -5.934 -9.812 1 88.25 193 SER A C 1
ATOM 1516 O O . SER A 1 193 ? 8.578 -5.719 -10.938 1 88.25 193 SER A O 1
ATOM 1518 N N . TYR A 1 194 ? 8.125 -4.891 -8.93 1 68.31 194 TYR A N 1
ATOM 1519 C CA . TYR A 1 194 ? 8.672 -3.574 -9.242 1 68.31 194 TYR A CA 1
ATOM 1520 C C . TYR A 1 194 ? 10.18 -3.547 -9.023 1 68.31 194 TYR A C 1
ATOM 1522 O O . TYR A 1 194 ? 10.648 -3.277 -7.914 1 68.31 194 TYR A O 1
ATOM 1530 N N . GLN A 1 195 ? 10.898 -4.355 -9.844 1 58.28 195 GLN A N 1
ATOM 1531 C CA . GLN A 1 195 ? 12.336 -4.246 -9.609 1 58.28 195 GLN A CA 1
ATOM 1532 C C . GLN A 1 195 ? 13.055 -3.74 -10.852 1 58.28 195 GLN A C 1
ATOM 1534 O O . GLN A 1 195 ? 12.742 -4.148 -11.969 1 58.28 195 GLN A O 1
ATOM 1539 N N . GLU A 1 196 ? 13.766 -2.76 -10.516 1 49.44 196 GLU A N 1
ATOM 1540 C CA . GLU A 1 196 ? 14.586 -2.191 -11.586 1 49.44 196 GLU A CA 1
ATOM 1541 C C . GLU A 1 196 ? 15.344 -3.279 -12.336 1 49.44 196 GLU A C 1
ATOM 1543 O O . GLU A 1 196 ? 15.453 -3.236 -13.562 1 49.44 196 GLU A O 1
ATOM 1548 N N . THR A 1 197 ? 15.977 -4.164 -11.578 1 49.59 197 THR A N 1
ATOM 1549 C CA . THR A 1 197 ? 16.859 -5.133 -12.219 1 49.59 197 THR A CA 1
ATOM 1550 C C . THR A 1 197 ? 16.109 -6.418 -12.547 1 49.59 197 THR A C 1
ATOM 1552 O O . THR A 1 197 ? 16.734 -7.449 -12.82 1 49.59 197 THR A O 1
ATOM 1555 N N . GLY A 1 198 ? 14.859 -6.309 -12.461 1 62.09 198 GLY A N 1
ATOM 1556 C CA . GLY A 1 198 ? 14.094 -7.512 -12.734 1 62.09 198 GLY A CA 1
ATOM 1557 C C . GLY A 1 198 ? 13.508 -8.141 -11.492 1 62.09 198 GLY A C 1
ATOM 1558 O O . GLY A 1 198 ? 14.156 -8.18 -10.438 1 62.09 198 GLY A O 1
ATOM 1559 N N . ALA A 1 199 ? 12.414 -8.633 -11.609 1 70.31 199 ALA A N 1
ATOM 1560 C CA . ALA A 1 199 ? 11.656 -9.164 -10.477 1 70.31 199 ALA A CA 1
ATOM 1561 C C . ALA A 1 199 ? 12.211 -10.508 -10.023 1 70.31 199 ALA A C 1
ATOM 1563 O O . ALA A 1 199 ? 12.227 -10.812 -8.828 1 70.31 199 ALA A O 1
ATOM 1564 N N . ARG A 1 200 ? 12.969 -11.141 -10.844 1 89.44 200 ARG A N 1
ATOM 1565 C CA . ARG A 1 200 ? 13.305 -12.531 -10.531 1 89.44 200 ARG A CA 1
ATOM 1566 C C . ARG A 1 200 ? 14.805 -12.703 -10.344 1 89.44 200 ARG A C 1
ATOM 1568 O O . ARG A 1 200 ? 15.273 -13.781 -9.969 1 89.44 200 ARG A O 1
ATOM 1575 N N . GLU A 1 201 ? 15.539 -11.656 -10.578 1 90.62 201 GLU A N 1
ATOM 1576 C CA . GLU A 1 201 ? 16.984 -11.703 -10.383 1 90.62 201 GLU A CA 1
ATOM 1577 C C . GLU A 1 201 ? 17.375 -11.219 -8.992 1 90.62 201 GLU A C 1
ATOM 1579 O O . GLU A 1 201 ? 17.422 -10.008 -8.742 1 90.62 201 GLU A O 1
ATOM 1584 N N . TRP A 1 202 ? 17.656 -12.18 -8.18 1 94.38 202 TRP A N 1
ATOM 1585 C CA . TRP A 1 202 ? 18.047 -11.836 -6.816 1 94.38 202 TRP A CA 1
ATOM 1586 C C . TRP A 1 202 ? 19.547 -11.648 -6.707 1 94.38 202 TRP A C 1
ATOM 1588 O O . TRP A 1 202 ? 20.312 -12.477 -7.199 1 94.38 202 TRP A O 1
ATOM 1598 N N . ALA A 1 203 ? 19.953 -10.625 -6.078 1 93.69 203 ALA A N 1
ATOM 1599 C CA . ALA A 1 203 ? 21.359 -10.242 -6.012 1 93.69 203 ALA A CA 1
ATOM 1600 C C . ALA A 1 203 ? 22.031 -10.836 -4.773 1 93.69 203 ALA A C 1
ATOM 1602 O O . ALA A 1 203 ? 21.5 -10.742 -3.668 1 93.69 203 ALA A O 1
ATOM 1603 N N . PHE A 1 204 ? 23.188 -11.43 -4.996 1 96.25 204 PHE A N 1
ATOM 1604 C CA . PHE A 1 204 ? 24.016 -11.992 -3.941 1 96.25 204 PHE A CA 1
ATOM 1605 C C . PHE A 1 204 ? 25.484 -11.609 -4.137 1 96.25 204 PHE A C 1
ATOM 1607 O O . PHE A 1 204 ? 25.828 -10.961 -5.129 1 96.25 204 PHE A O 1
ATOM 1614 N N . LYS A 1 205 ? 26.219 -11.875 -3.066 1 94.88 205 LYS A N 1
ATOM 1615 C CA . LYS A 1 205 ? 27.641 -11.602 -3.148 1 94.88 205 LYS A CA 1
ATOM 1616 C C . LYS A 1 205 ? 28.469 -12.773 -2.613 1 94.88 205 LYS A C 1
ATOM 1618 O O . LYS A 1 205 ? 28.047 -13.445 -1.672 1 94.88 205 LYS A O 1
ATOM 1623 N N . ALA A 1 206 ? 29.531 -13.109 -3.346 1 89.62 206 ALA A N 1
ATOM 1624 C CA . ALA A 1 206 ? 30.562 -14.047 -2.922 1 89.62 206 ALA A CA 1
ATOM 1625 C C . ALA A 1 206 ? 31.969 -13.461 -3.121 1 89.62 206 ALA A C 1
ATOM 1627 O O . ALA A 1 206 ? 32.312 -13.031 -4.227 1 89.62 206 ALA A O 1
ATOM 1628 N N . ASP A 1 207 ? 32.75 -13.539 -2.055 1 85.38 207 ASP A N 1
ATOM 1629 C CA . ASP A 1 207 ? 34.125 -13 -2.111 1 85.38 207 ASP A CA 1
ATOM 1630 C C . ASP A 1 207 ? 34.125 -11.617 -2.756 1 85.38 207 ASP A C 1
ATOM 1632 O O . ASP A 1 207 ? 34.906 -11.375 -3.691 1 85.38 207 ASP A O 1
ATOM 1636 N N . ASP A 1 208 ? 33.25 -10.789 -2.584 1 81.25 208 ASP A N 1
ATOM 1637 C CA . ASP A 1 208 ? 33.125 -9.383 -2.979 1 81.25 208 ASP A CA 1
ATOM 1638 C C . ASP A 1 208 ? 32.719 -9.258 -4.438 1 81.25 208 ASP A C 1
ATOM 1640 O O . ASP A 1 208 ? 32.844 -8.195 -5.039 1 81.25 208 ASP A O 1
ATOM 1644 N N . LYS A 1 209 ? 32.375 -10.336 -4.961 1 91.38 209 LYS A N 1
ATOM 1645 C CA . LYS A 1 209 ? 31.812 -10.305 -6.312 1 91.38 209 LYS A CA 1
ATOM 1646 C C . LYS A 1 209 ? 30.297 -10.484 -6.289 1 91.38 209 LYS A C 1
ATOM 1648 O O . LYS A 1 209 ? 29.781 -11.375 -5.613 1 91.38 209 LYS A O 1
ATOM 1653 N N . MET A 1 210 ? 29.719 -9.633 -7.004 1 92.31 210 MET A N 1
ATOM 1654 C CA . MET A 1 210 ? 28.25 -9.68 -7.074 1 92.31 210 MET A CA 1
ATOM 1655 C C . MET A 1 210 ? 27.797 -10.641 -8.164 1 92.31 210 MET A C 1
ATOM 1657 O O . MET A 1 210 ? 28.406 -10.719 -9.227 1 92.31 210 MET A O 1
ATOM 1661 N N . TYR A 1 211 ? 26.719 -11.391 -7.832 1 92.69 211 TYR A N 1
ATOM 1662 C CA . TYR A 1 211 ? 26.094 -12.25 -8.82 1 92.69 211 TYR A CA 1
ATOM 1663 C C . TYR A 1 211 ? 24.594 -12.344 -8.594 1 92.69 211 TYR A C 1
ATOM 1665 O O . TYR A 1 211 ? 24.078 -11.867 -7.57 1 92.69 211 TYR A O 1
ATOM 1673 N N . GLN A 1 212 ? 23.984 -12.891 -9.586 1 92.94 212 GLN A N 1
ATOM 1674 C CA . GLN A 1 212 ? 22.531 -12.984 -9.508 1 92.94 212 GLN A CA 1
ATOM 1675 C C . GLN A 1 212 ? 22.062 -14.438 -9.609 1 92.94 212 GLN A C 1
ATOM 1677 O O . GLN A 1 212 ? 22.719 -15.258 -10.25 1 92.94 212 GLN A O 1
ATOM 1682 N N . VAL A 1 213 ? 21.062 -14.711 -8.883 1 94.25 213 VAL A N 1
ATOM 1683 C CA . VAL A 1 213 ? 20.359 -15.984 -9 1 94.25 213 VAL A CA 1
ATOM 1684 C C . VAL A 1 213 ? 18.953 -15.758 -9.547 1 94.25 213 VAL A C 1
ATOM 1686 O O . VAL A 1 213 ? 18.203 -14.938 -9.016 1 94.25 213 VAL A O 1
ATOM 1689 N N . THR A 1 214 ? 18.672 -16.359 -10.656 1 93.25 214 THR A N 1
ATOM 1690 C CA . THR A 1 214 ? 17.328 -16.297 -11.195 1 93.25 214 THR A CA 1
ATOM 1691 C C . THR A 1 214 ? 16.391 -17.234 -10.445 1 93.25 214 THR A C 1
ATOM 1693 O O . THR A 1 214 ? 16.609 -18.453 -10.445 1 93.25 214 THR A O 1
ATOM 1696 N N . VAL A 1 215 ? 15.414 -16.641 -9.812 1 94.56 215 VAL A N 1
ATOM 1697 C CA . VAL A 1 215 ? 14.492 -17.438 -9.008 1 94.56 215 VAL A CA 1
ATOM 1698 C C . VAL A 1 215 ? 13.125 -17.484 -9.68 1 94.56 215 VAL A C 1
ATOM 1700 O O . VAL A 1 215 ? 12.891 -16.797 -10.68 1 94.56 215 VAL A O 1
ATOM 1703 N N . ASP A 1 216 ? 12.281 -18.359 -9.164 1 92.12 216 ASP A N 1
ATOM 1704 C CA . ASP A 1 216 ? 10.898 -18.469 -9.633 1 92.12 216 ASP A CA 1
ATOM 1705 C C . ASP A 1 216 ? 9.961 -18.875 -8.492 1 92.12 216 ASP A C 1
ATOM 1707 O O . ASP A 1 216 ? 10.414 -19.328 -7.441 1 92.12 216 ASP A O 1
ATOM 1711 N N . GLY A 1 217 ? 8.711 -18.625 -8.734 1 94.12 217 GLY A N 1
ATOM 1712 C CA . GLY A 1 217 ? 7.684 -18.953 -7.758 1 94.12 217 GLY A CA 1
ATOM 1713 C C . GLY A 1 217 ? 6.273 -18.703 -8.266 1 94.12 217 GLY A C 1
ATOM 1714 O O . GLY A 1 217 ? 6.086 -18.234 -9.383 1 94.12 217 GLY A O 1
ATOM 1715 N N . ASN A 1 218 ? 5.375 -19.031 -7.375 1 95.88 218 ASN A N 1
ATOM 1716 C CA . ASN A 1 218 ? 3.996 -19.062 -7.852 1 95.88 218 ASN A CA 1
ATOM 1717 C C . ASN A 1 218 ? 3.236 -17.797 -7.461 1 95.88 218 ASN A C 1
ATOM 1719 O O . ASN A 1 218 ? 2.021 -17.719 -7.648 1 95.88 218 ASN A O 1
ATOM 1723 N N . LEU A 1 219 ? 3.947 -16.797 -6.906 1 97 219 LEU A N 1
ATOM 1724 C CA . LEU A 1 219 ? 3.344 -15.508 -6.609 1 97 219 LEU A CA 1
ATOM 1725 C C . LEU A 1 219 ? 4.266 -14.367 -7.039 1 97 219 LEU A C 1
ATOM 1727 O O . LEU A 1 219 ? 5.461 -14.383 -6.734 1 97 219 LEU A O 1
ATOM 1731 N N . CYS A 1 220 ? 3.738 -13.469 -7.746 1 95.94 220 CYS A N 1
ATOM 1732 C CA . CYS A 1 220 ? 4.375 -12.203 -8.109 1 95.94 220 CYS A CA 1
ATOM 1733 C C . CYS A 1 220 ? 3.484 -11.023 -7.742 1 95.94 220 CYS A C 1
ATOM 1735 O O . CYS A 1 220 ? 2.287 -11.031 -8.031 1 95.94 220 CYS A O 1
ATOM 1737 N N . THR A 1 221 ? 4.039 -10.07 -7.043 1 95.69 221 THR A N 1
ATOM 1738 C CA . THR A 1 221 ? 3.234 -8.93 -6.629 1 95.69 221 THR A CA 1
ATOM 1739 C C . THR A 1 221 ? 4.094 -7.676 -6.516 1 95.69 221 THR A C 1
ATOM 1741 O O . THR A 1 221 ? 5.32 -7.762 -6.414 1 95.69 221 THR A O 1
ATOM 1744 N N . ASN A 1 222 ? 3.439 -6.539 -6.543 1 92.12 222 ASN A N 1
ATOM 1745 C CA . ASN A 1 222 ? 4.121 -5.258 -6.41 1 92.12 222 ASN A CA 1
ATOM 1746 C C . ASN A 1 222 ? 4.094 -4.754 -4.969 1 92.12 222 ASN A C 1
ATOM 1748 O O . ASN A 1 222 ? 4.301 -3.564 -4.719 1 92.12 222 ASN A O 1
ATOM 1752 N N . ASN A 1 223 ? 3.816 -5.617 -4.098 1 94.19 223 ASN A N 1
ATOM 1753 C CA . ASN A 1 223 ? 3.646 -5.23 -2.701 1 94.19 223 ASN A CA 1
ATOM 1754 C C . ASN A 1 223 ? 4.406 -6.168 -1.765 1 94.19 223 ASN A C 1
ATOM 1756 O O . ASN A 1 223 ? 4.027 -7.332 -1.605 1 94.19 223 ASN A O 1
ATOM 1760 N N . SER A 1 224 ? 5.387 -5.629 -1.081 1 95.31 224 SER A N 1
ATOM 1761 C CA . SER A 1 224 ? 6.258 -6.445 -0.245 1 95.31 224 SER A CA 1
ATOM 1762 C C . SER A 1 224 ? 5.535 -6.926 1.007 1 95.31 224 SER A C 1
ATOM 1764 O O . SER A 1 224 ? 5.828 -8.008 1.524 1 95.31 224 SER A O 1
ATOM 1766 N N . SER A 1 225 ? 4.602 -6.148 1.444 1 96.56 225 SER A N 1
ATOM 17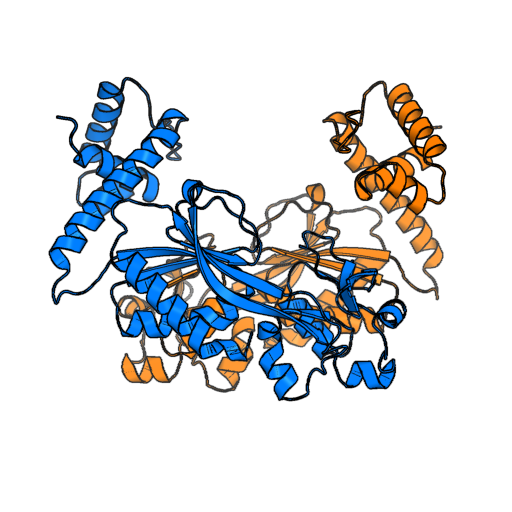67 C CA . SER A 1 225 ? 3.844 -6.578 2.615 1 96.56 225 SER A CA 1
ATOM 1768 C C . SER A 1 225 ? 3.016 -7.82 2.312 1 96.56 225 SER A C 1
ATOM 1770 O O . SER A 1 225 ? 2.883 -8.711 3.16 1 96.56 225 SER A O 1
ATOM 1772 N N . ALA A 1 226 ? 2.451 -7.82 1.158 1 96.69 226 ALA A N 1
ATOM 1773 C CA . ALA A 1 226 ? 1.743 -9.023 0.737 1 96.69 226 ALA A CA 1
ATOM 1774 C C . ALA A 1 226 ? 2.684 -10.227 0.691 1 96.69 226 ALA A C 1
ATOM 1776 O O . ALA A 1 226 ? 2.324 -11.32 1.134 1 96.69 226 ALA A O 1
ATOM 1777 N N . LEU A 1 227 ? 3.861 -10.062 0.194 1 97.56 227 LEU A N 1
ATOM 1778 C CA . LEU A 1 227 ? 4.852 -11.133 0.16 1 97.56 227 LEU A CA 1
ATOM 1779 C C . LEU A 1 227 ? 5.156 -11.633 1.567 1 97.56 227 LEU A C 1
ATOM 1781 O O . LEU A 1 227 ? 5.191 -12.844 1.804 1 97.56 227 LEU A O 1
ATOM 1785 N N . ARG A 1 228 ? 5.395 -10.672 2.443 1 98.44 228 ARG A N 1
ATOM 1786 C CA . ARG A 1 228 ? 5.668 -11.023 3.834 1 98.44 228 ARG A CA 1
ATOM 1787 C C . ARG A 1 228 ? 4.559 -11.898 4.406 1 98.44 228 ARG A C 1
ATOM 1789 O O . ARG A 1 228 ? 4.832 -12.922 5.031 1 98.44 228 ARG A O 1
ATOM 1796 N N . ASN A 1 229 ? 3.355 -11.508 4.176 1 98.25 229 ASN A N 1
ATOM 1797 C CA . ASN A 1 229 ? 2.229 -12.211 4.777 1 98.25 229 ASN A CA 1
ATOM 1798 C C . ASN A 1 229 ? 2.078 -13.617 4.207 1 98.25 229 ASN A C 1
ATOM 1800 O O . ASN A 1 229 ? 1.737 -14.555 4.93 1 98.25 229 ASN A O 1
ATOM 1804 N N . VAL A 1 230 ? 2.336 -13.766 2.951 1 98.19 230 VAL A N 1
ATOM 1805 C CA . VAL A 1 230 ? 2.279 -15.094 2.334 1 98.19 230 VAL A CA 1
ATOM 1806 C C . VAL A 1 230 ? 3.43 -15.953 2.852 1 98.19 230 VAL A C 1
ATOM 1808 O O . VAL A 1 230 ? 3.252 -17.141 3.119 1 98.19 230 VAL A O 1
ATOM 1811 N N . ALA A 1 231 ? 4.59 -15.375 3.012 1 98.69 231 ALA A N 1
ATOM 1812 C CA . ALA A 1 231 ? 5.746 -16.094 3.533 1 98.69 231 ALA A CA 1
ATOM 1813 C C . ALA A 1 231 ? 5.492 -16.594 4.957 1 98.69 231 ALA A C 1
ATOM 1815 O O . ALA A 1 231 ? 5.859 -17.703 5.312 1 98.69 231 ALA A O 1
ATOM 1816 N N . LEU A 1 232 ? 4.871 -15.773 5.754 1 98.62 232 LEU A N 1
ATOM 1817 C CA . LEU A 1 232 ? 4.551 -16.125 7.133 1 98.62 232 LEU A CA 1
ATOM 1818 C C . LEU A 1 232 ? 3.645 -17.359 7.184 1 98.62 232 LEU A C 1
ATOM 1820 O O . LEU A 1 232 ? 3.656 -18.109 8.164 1 98.62 232 LEU A O 1
ATOM 1824 N N . LEU A 1 233 ? 2.918 -17.562 6.121 1 97.88 233 LEU A N 1
ATOM 1825 C CA . LEU A 1 233 ? 1.996 -18.688 6.051 1 97.88 233 LEU A CA 1
ATOM 1826 C C . LEU A 1 233 ? 2.705 -19.938 5.539 1 97.88 233 LEU A C 1
ATOM 1828 O O . LEU A 1 233 ? 2.07 -20.969 5.328 1 97.88 233 LEU A O 1
ATOM 1832 N N . GLY A 1 234 ? 3.977 -19.812 5.301 1 97.88 234 GLY A N 1
ATOM 1833 C CA . GLY A 1 234 ? 4.781 -20.969 4.938 1 97.88 234 GLY A CA 1
ATOM 1834 C C . GLY A 1 234 ? 4.723 -21.297 3.459 1 97.88 234 GLY A C 1
ATOM 1835 O O . GLY A 1 234 ? 4.84 -22.469 3.068 1 97.88 234 GLY A O 1
ATOM 1836 N N . GLN A 1 235 ? 4.625 -20.266 2.656 1 97.56 235 GLN A N 1
ATOM 1837 C CA . GLN A 1 235 ? 4.34 -20.578 1.26 1 97.56 235 GLN A CA 1
ATOM 1838 C C . GLN A 1 235 ? 5.562 -20.328 0.382 1 97.56 235 GLN A C 1
ATOM 1840 O O . GLN A 1 235 ? 5.559 -20.672 -0.806 1 97.56 235 GLN A O 1
ATOM 1845 N N . GLY A 1 236 ? 6.605 -19.781 0.983 1 98.38 236 GLY A N 1
ATOM 1846 C CA . GLY A 1 236 ? 7.758 -19.547 0.123 1 98.38 236 GLY A CA 1
ATOM 1847 C C . GLY A 1 236 ? 8.828 -18.703 0.779 1 98.38 236 GLY A C 1
ATOM 1848 O O . GLY A 1 236 ? 8.75 -18.406 1.971 1 98.38 236 GLY A O 1
ATOM 1849 N N . VAL A 1 237 ? 9.883 -18.406 -0.051 1 98.69 237 VAL A N 1
ATOM 1850 C CA . VAL A 1 237 ? 11.023 -17.562 0.31 1 98.69 237 VAL A CA 1
ATOM 1851 C C . VAL A 1 237 ? 10.844 -16.172 -0.28 1 98.69 237 VAL A C 1
ATOM 1853 O O . VAL A 1 237 ? 10.344 -16.016 -1.396 1 98.69 237 VAL A O 1
ATOM 1856 N N . ILE A 1 238 ? 11.219 -15.164 0.478 1 98.19 238 ILE A N 1
ATOM 1857 C CA . ILE A 1 238 ? 11.062 -13.805 -0.027 1 98.19 238 ILE A CA 1
ATOM 1858 C C . ILE A 1 238 ? 12.383 -13.055 0.099 1 98.19 238 ILE A C 1
ATOM 1860 O O . ILE A 1 238 ? 13.25 -13.43 0.895 1 98.19 238 ILE A O 1
ATOM 1864 N N . TYR A 1 239 ? 12.578 -12.047 -0.722 1 97.25 239 TYR A N 1
ATOM 1865 C CA . TYR A 1 239 ? 13.664 -11.07 -0.749 1 97.25 239 TYR A CA 1
ATOM 1866 C C . TYR A 1 239 ? 13.133 -9.656 -0.584 1 97.25 239 TYR A C 1
ATOM 1868 O O . TYR A 1 239 ? 12.633 -9.055 -1.541 1 97.25 239 TYR A O 1
ATOM 1876 N N . VAL A 1 240 ? 13.211 -9.117 0.695 1 96.5 240 VAL A N 1
ATOM 1877 C CA . VAL A 1 240 ? 12.484 -7.891 1.025 1 96.5 240 VAL A CA 1
ATOM 1878 C C . VAL A 1 240 ? 13.367 -6.992 1.896 1 96.5 240 VAL A C 1
ATOM 1880 O O . VAL A 1 240 ? 14.375 -7.441 2.439 1 96.5 240 VAL A O 1
ATOM 1883 N N . PRO A 1 241 ? 12.945 -5.703 1.996 1 96.25 241 PRO A N 1
ATOM 1884 C CA . PRO A 1 241 ? 13.656 -4.855 2.957 1 96.25 241 PRO A CA 1
ATOM 1885 C C . PRO A 1 241 ? 13.602 -5.402 4.379 1 96.25 241 PRO A C 1
ATOM 1887 O O . PRO A 1 241 ? 12.531 -5.805 4.848 1 96.25 241 PRO A O 1
ATOM 1890 N N . ARG A 1 242 ? 14.734 -5.379 5.043 1 97.81 242 ARG A N 1
ATOM 1891 C CA . ARG A 1 242 ? 14.844 -5.938 6.387 1 97.81 242 ARG A CA 1
ATOM 1892 C C . ARG A 1 242 ? 13.867 -5.266 7.344 1 97.81 242 ARG A C 1
ATOM 1894 O O . ARG A 1 242 ? 13.281 -5.926 8.211 1 97.81 242 ARG A O 1
ATOM 1901 N N . VAL A 1 243 ? 13.664 -4 7.168 1 97.75 243 VAL A N 1
ATOM 1902 C CA . VAL A 1 243 ? 12.828 -3.236 8.086 1 97.75 243 VAL A CA 1
ATOM 1903 C C . VAL A 1 243 ? 11.406 -3.797 8.078 1 97.75 243 VAL A C 1
ATOM 1905 O O . VAL A 1 243 ? 10.719 -3.771 9.102 1 97.75 243 VAL A O 1
ATOM 1908 N N . LEU A 1 244 ? 11.008 -4.336 6.977 1 97.88 244 LEU A N 1
ATOM 1909 C CA . LEU A 1 244 ? 9.664 -4.887 6.828 1 97.88 244 LEU A CA 1
ATOM 1910 C C . LEU A 1 244 ? 9.492 -6.137 7.684 1 97.88 244 LEU A C 1
ATOM 1912 O O . LEU A 1 244 ? 8.398 -6.406 8.188 1 97.88 244 LEU A O 1
ATOM 1916 N N . VAL A 1 245 ? 10.586 -6.902 7.852 1 98.5 245 VAL A N 1
ATOM 1917 C CA . VAL A 1 245 ? 10.477 -8.195 8.516 1 98.5 245 VAL A CA 1
ATOM 1918 C C . VAL A 1 245 ? 11.305 -8.195 9.797 1 98.5 245 VAL A C 1
ATOM 1920 O O . VAL A 1 245 ? 11.641 -9.258 10.328 1 98.5 245 VAL A O 1
ATOM 1923 N N . TYR A 1 246 ? 11.656 -7.039 10.25 1 98.31 246 TYR A N 1
ATOM 1924 C CA . TYR A 1 246 ? 12.539 -6.922 11.414 1 98.31 246 TYR A CA 1
ATOM 1925 C C . TYR A 1 246 ? 11.953 -7.652 12.609 1 98.31 246 TYR A C 1
ATOM 1927 O O . TYR A 1 246 ? 12.641 -8.461 13.25 1 98.31 246 TYR A O 1
ATOM 1935 N N . GLU A 1 247 ? 10.695 -7.422 12.914 1 97.56 247 GLU A N 1
ATOM 1936 C CA . GLU A 1 247 ? 10.062 -8.039 14.078 1 97.56 247 GLU A CA 1
ATOM 1937 C C . GLU A 1 247 ? 9.883 -9.539 13.875 1 97.56 247 GLU A C 1
ATOM 1939 O O . GLU A 1 247 ? 9.984 -10.312 14.828 1 97.56 247 GLU A O 1
ATOM 1944 N N . ASP A 1 248 ? 9.602 -9.914 12.664 1 98.62 248 ASP A N 1
ATOM 1945 C CA . ASP A 1 248 ? 9.438 -11.328 12.352 1 98.62 248 ASP A CA 1
ATOM 1946 C C . ASP A 1 248 ? 10.742 -12.094 12.578 1 98.62 248 ASP A C 1
ATOM 1948 O O . ASP A 1 248 ? 10.727 -13.219 13.086 1 98.62 248 ASP A O 1
ATOM 1952 N N . LEU A 1 249 ? 11.828 -11.477 12.188 1 98.5 249 LEU A N 1
ATOM 1953 C CA . LEU A 1 249 ? 13.141 -12.086 12.398 1 98.5 249 LEU A CA 1
ATOM 1954 C C . LEU A 1 249 ? 13.461 -12.172 13.891 1 98.5 249 LEU A C 1
ATOM 1956 O O . LEU A 1 249 ? 13.938 -13.203 14.367 1 98.5 249 LEU A O 1
ATOM 1960 N N . LYS A 1 250 ? 13.125 -11.156 14.57 1 98 250 LYS A N 1
ATOM 1961 C CA . LYS A 1 250 ? 13.383 -11.102 16 1 98 250 LYS A CA 1
ATOM 1962 C C . LYS A 1 250 ? 12.562 -12.141 16.75 1 98 250 LYS A C 1
ATOM 1964 O O . LYS A 1 250 ? 13.055 -12.766 17.703 1 98 250 LYS A O 1
ATOM 1969 N N . GLN A 1 251 ? 11.352 -12.391 16.297 1 98.06 251 GLN A N 1
ATOM 1970 C CA . GLN A 1 251 ? 10.422 -13.297 16.969 1 98.06 251 GLN A CA 1
ATOM 1971 C C . GLN A 1 251 ? 10.602 -14.727 16.469 1 98.06 251 GLN A C 1
ATOM 1973 O O . GLN A 1 251 ? 10.078 -15.664 17.078 1 98.06 251 GLN A O 1
ATOM 1978 N N . GLY A 1 252 ? 11.234 -14.844 15.391 1 98.31 252 GLY A N 1
ATOM 1979 C CA . GLY A 1 252 ? 11.508 -16.172 14.852 1 98.31 252 GLY A CA 1
ATOM 1980 C C . GLY A 1 252 ? 10.414 -16.672 13.93 1 98.31 252 GLY A C 1
ATOM 1981 O O . GLY A 1 252 ? 10.422 -17.844 13.531 1 98.31 252 GLY A O 1
ATOM 1982 N N . SER A 1 253 ? 9.492 -15.812 13.633 1 98.69 253 SER A N 1
ATOM 1983 C CA . SER A 1 253 ? 8.445 -16.219 12.703 1 98.69 253 SER A CA 1
ATOM 1984 C C . SER A 1 253 ? 8.969 -16.297 11.273 1 98.69 253 SER A C 1
ATOM 1986 O O . SER A 1 253 ? 8.367 -16.953 10.422 1 98.69 253 SER A O 1
ATOM 1988 N N . LEU A 1 254 ? 10.047 -15.617 11.016 1 98.81 254 LEU A N 1
ATOM 1989 C CA . LEU A 1 254 ? 10.836 -15.766 9.805 1 98.81 254 LEU A CA 1
ATOM 1990 C C . LEU A 1 254 ? 12.305 -16 10.133 1 98.81 254 LEU A C 1
ATOM 1992 O O . LEU A 1 254 ? 12.805 -15.5 11.148 1 98.81 254 LEU A O 1
ATOM 1996 N N . ILE A 1 255 ? 12.922 -16.734 9.32 1 98.75 255 ILE A N 1
ATOM 1997 C CA . ILE A 1 255 ? 14.344 -17.047 9.477 1 98.75 255 ILE A CA 1
ATOM 1998 C C . ILE A 1 255 ? 15.125 -16.469 8.305 1 98.75 255 ILE A C 1
ATOM 2000 O O . ILE A 1 255 ? 14.805 -16.719 7.141 1 98.75 255 ILE A O 1
ATOM 2004 N N . GLN A 1 256 ? 16.156 -15.727 8.633 1 98.5 256 GLN A N 1
ATOM 2005 C CA . GLN A 1 256 ? 17 -15.141 7.594 1 98.5 256 GLN A CA 1
ATOM 2006 C C . GLN A 1 256 ? 17.922 -16.188 6.984 1 98.5 256 GLN A C 1
ATOM 2008 O O . GLN A 1 256 ? 18.5 -17 7.699 1 98.5 256 GLN A O 1
ATOM 2013 N N . LEU A 1 257 ? 17.984 -16.141 5.703 1 98.44 257 LEU A N 1
ATOM 2014 C CA . LEU A 1 257 ? 18.859 -17.016 4.934 1 98.44 257 LEU A CA 1
ATOM 2015 C C . LEU A 1 257 ? 20 -16.219 4.305 1 98.44 257 LEU A C 1
ATOM 2017 O O . LEU A 1 257 ? 19.859 -15.023 4.039 1 98.44 257 LEU A O 1
ATOM 2021 N N . PHE A 1 258 ? 21.172 -16.828 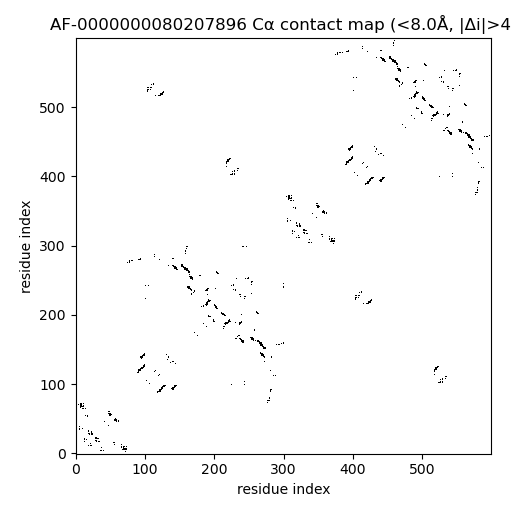4.191 1 97.25 258 PHE A N 1
ATOM 2022 C CA . PHE A 1 258 ? 22.297 -16.281 3.447 1 97.25 258 PHE A CA 1
ATOM 2023 C C . PHE A 1 258 ? 22.703 -14.922 4.004 1 97.25 258 PHE A C 1
ATOM 2025 O O . PHE A 1 258 ? 22.859 -13.953 3.25 1 97.25 258 PHE A O 1
ATOM 2032 N N . LYS A 1 259 ? 22.766 -14.773 5.25 1 94.69 259 LYS A N 1
ATOM 2033 C CA . LYS A 1 259 ? 23.016 -13.508 5.938 1 94.69 259 LYS A CA 1
ATOM 2034 C C . LYS A 1 259 ? 24.25 -12.82 5.375 1 94.69 259 LYS A C 1
ATOM 2036 O O . LYS A 1 259 ? 24.234 -11.609 5.125 1 94.69 259 LYS A O 1
ATOM 2041 N N . GLU A 1 260 ? 25.234 -13.547 5.035 1 92.06 260 GLU A N 1
ATOM 2042 C CA . GLU A 1 260 ? 26.5 -12.969 4.582 1 92.06 260 GLU A CA 1
ATOM 2043 C C . GLU A 1 260 ? 26.516 -12.773 3.07 1 92.06 260 GLU A C 1
ATOM 2045 O O . GLU A 1 260 ? 27.266 -11.945 2.549 1 92.06 260 GLU A O 1
ATOM 2050 N N . GLU A 1 261 ? 25.672 -13.453 2.424 1 93.88 261 GLU A N 1
ATOM 2051 C CA . GLU A 1 261 ? 25.734 -13.469 0.966 1 93.88 261 GLU A CA 1
ATOM 2052 C C . GLU A 1 261 ? 24.766 -12.453 0.362 1 93.88 261 GLU A C 1
ATOM 2054 O O . GLU A 1 261 ? 24.875 -12.109 -0.817 1 93.88 261 GLU A O 1
ATOM 2059 N N . THR A 1 262 ? 23.781 -12.109 1.167 1 92 262 THR A N 1
ATOM 2060 C CA . THR A 1 262 ? 22.828 -11.156 0.602 1 92 262 THR A CA 1
ATOM 2061 C C . THR A 1 262 ? 23.516 -9.828 0.299 1 92 262 THR A C 1
ATOM 2063 O O . THR A 1 262 ? 24.234 -9.289 1.142 1 92 262 THR A O 1
ATOM 2066 N N . ALA A 1 263 ? 23.219 -9.219 -0.818 1 84.75 263 ALA A N 1
ATOM 2067 C CA . ALA A 1 263 ? 24.062 -8.148 -1.329 1 84.75 263 ALA A CA 1
ATOM 2068 C C . ALA A 1 263 ? 23.266 -6.852 -1.489 1 84.75 263 ALA A C 1
ATOM 2070 O O . ALA A 1 263 ? 23.844 -5.766 -1.57 1 84.75 263 ALA A O 1
ATOM 2071 N N . LYS A 1 264 ? 22.031 -6.914 -1.468 1 89.38 264 LYS A N 1
ATOM 2072 C CA . LYS A 1 264 ? 21.266 -5.727 -1.842 1 89.38 264 LYS A CA 1
ATOM 2073 C C . LYS A 1 264 ? 21.172 -4.746 -0.676 1 89.38 264 LYS A C 1
ATOM 2075 O O . LYS A 1 264 ? 20.672 -5.094 0.397 1 89.38 264 LYS A O 1
ATOM 2080 N N . CYS A 1 265 ? 21.719 -3.58 -0.861 1 92.25 265 CYS A N 1
ATOM 2081 C CA . CYS A 1 265 ? 21.688 -2.449 0.058 1 92.25 265 CYS A CA 1
ATOM 2082 C C . CYS A 1 265 ? 21.5 -1.138 -0.697 1 92.25 265 CYS A C 1
ATOM 2084 O O . CYS A 1 265 ? 22.297 -0.804 -1.577 1 92.25 265 CYS A O 1
ATOM 2086 N N . LEU A 1 266 ? 20.469 -0.495 -0.317 1 92.12 266 LEU A N 1
ATOM 2087 C CA . LEU A 1 266 ? 20.188 0.771 -0.986 1 92.12 266 LEU A CA 1
ATOM 2088 C C . LEU A 1 266 ? 20.016 1.897 0.029 1 92.12 266 LEU A C 1
ATOM 2090 O O . LEU A 1 266 ? 19.594 1.662 1.163 1 92.12 266 LEU A O 1
ATOM 2094 N N . GLY A 1 267 ? 20.281 3.051 -0.444 1 93.38 267 GLY A N 1
ATOM 2095 C CA . GLY A 1 267 ? 20.047 4.215 0.397 1 93.38 267 GLY A CA 1
ATOM 2096 C C . GLY A 1 267 ? 18.625 4.711 0.352 1 93.38 267 GLY A C 1
ATOM 2097 O O . GLY A 1 267 ? 17.969 4.648 -0.693 1 93.38 267 GLY A O 1
ATOM 2098 N N . ILE A 1 268 ? 18.156 5.137 1.494 1 95.69 268 ILE A N 1
ATOM 2099 C CA . ILE A 1 268 ? 16.922 5.914 1.582 1 95.69 268 ILE A CA 1
ATOM 2100 C C . ILE A 1 268 ? 17.25 7.395 1.721 1 95.69 268 ILE A C 1
ATOM 2102 O O . ILE A 1 268 ? 18.078 7.777 2.553 1 95.69 268 ILE A O 1
ATOM 2106 N N . TYR A 1 269 ? 16.578 8.211 0.918 1 94.56 269 TYR A N 1
ATOM 2107 C CA . TYR A 1 269 ? 16.938 9.625 0.844 1 94.56 269 TYR A CA 1
ATOM 2108 C C . TYR A 1 269 ? 15.711 10.508 1.001 1 94.56 269 TYR A C 1
ATOM 2110 O O . TYR A 1 269 ? 14.625 10.156 0.541 1 94.56 269 TYR A O 1
ATOM 2118 N N . ALA A 1 270 ? 15.938 11.617 1.649 1 95.19 270 ALA A N 1
ATOM 2119 C CA . ALA A 1 270 ? 15.031 12.75 1.492 1 95.19 270 ALA A CA 1
ATOM 2120 C C . ALA A 1 270 ? 15.422 13.602 0.284 1 95.19 270 ALA A C 1
ATOM 2122 O O . ALA A 1 270 ? 16.562 14.07 0.186 1 95.19 270 ALA A O 1
ATOM 2123 N N . VAL A 1 271 ? 14.5 13.727 -0.652 1 92.88 271 VAL A N 1
ATOM 2124 C CA . VAL A 1 271 ? 14.75 14.461 -1.887 1 92.88 271 VAL A CA 1
ATOM 2125 C C . VAL A 1 271 ? 13.828 15.672 -1.963 1 92.88 271 VAL A C 1
ATOM 2127 O O . VAL A 1 271 ? 12.617 15.555 -1.769 1 92.88 271 VAL A O 1
ATOM 2130 N N . TYR A 1 272 ? 14.359 16.781 -2.199 1 89.06 272 TYR A N 1
ATOM 2131 C CA . TYR A 1 272 ? 13.562 18 -2.236 1 89.06 272 TYR A CA 1
ATOM 2132 C C . TYR A 1 272 ? 14.203 19.031 -3.15 1 89.06 272 TYR A C 1
ATOM 2134 O O . TYR A 1 272 ? 15.406 18.984 -3.418 1 89.06 272 TYR A O 1
ATOM 2142 N N . PRO A 1 273 ? 13.383 19.906 -3.715 1 82.88 273 PRO A N 1
ATOM 2143 C CA . PRO A 1 273 ? 13.938 20.906 -4.621 1 82.88 273 PRO A CA 1
ATOM 2144 C C . PRO A 1 273 ? 14.852 21.906 -3.912 1 82.88 273 PRO A C 1
ATOM 2146 O O . PRO A 1 273 ? 14.625 22.234 -2.744 1 82.88 273 PRO A O 1
ATOM 2149 N N . TYR A 1 274 ? 15.828 22.25 -4.676 1 76 274 TYR A N 1
ATOM 2150 C CA . TYR A 1 274 ? 16.672 23.328 -4.184 1 76 274 TYR A CA 1
ATOM 2151 C C . TYR A 1 274 ? 15.961 24.656 -4.25 1 76 274 TYR A C 1
ATOM 2153 O O . TYR A 1 274 ? 15.336 24.984 -5.258 1 76 274 TYR A O 1
ATOM 2161 N N . THR A 1 275 ? 15.883 25.203 -3.176 1 71.5 275 THR A N 1
ATOM 2162 C CA . THR A 1 275 ? 15.398 26.578 -3.156 1 71.5 275 THR A CA 1
ATOM 2163 C C . THR A 1 275 ? 16.344 27.469 -2.34 1 71.5 275 THR A C 1
ATOM 2165 O O . THR A 1 275 ? 16.953 27 -1.376 1 71.5 275 THR A O 1
ATOM 2168 N N . ARG A 1 276 ? 16.625 28.609 -2.852 1 60.47 276 ARG A N 1
ATOM 2169 C CA . ARG A 1 276 ? 17.484 29.547 -2.135 1 60.47 276 ARG A CA 1
ATOM 2170 C C . ARG A 1 276 ? 17.031 29.719 -0.691 1 60.47 276 ARG A C 1
ATOM 2172 O O . ARG A 1 276 ? 17.844 29.75 0.23 1 60.47 276 ARG A O 1
ATOM 2179 N N . GLN A 1 277 ? 15.75 29.922 -0.577 1 70.31 277 GLN A N 1
ATOM 2180 C CA . GLN A 1 277 ? 15.195 30.031 0.768 1 70.31 277 GLN A CA 1
ATOM 2181 C C . GLN A 1 277 ? 14.227 28.875 1.046 1 70.31 277 GLN A C 1
ATOM 2183 O O . GLN A 1 277 ? 13.047 28.953 0.693 1 70.31 277 GLN A O 1
ATOM 2188 N N . GLN A 1 278 ? 14.734 27.922 1.634 1 77.88 278 GLN A N 1
ATOM 2189 C CA . GLN A 1 278 ? 13.906 26.781 2.027 1 77.88 278 GLN A CA 1
ATOM 2190 C C . GLN A 1 278 ? 12.992 27.156 3.191 1 77.88 278 GLN A C 1
ATOM 2192 O O . GLN A 1 278 ? 13.445 27.703 4.199 1 77.88 278 GLN A O 1
ATOM 2197 N N . PRO A 1 279 ? 11.734 26.891 3.021 1 81.06 279 PRO A N 1
ATOM 2198 C CA . PRO A 1 279 ? 10.836 27.172 4.145 1 81.06 279 PRO A CA 1
ATOM 2199 C C . PRO A 1 279 ? 11.258 26.469 5.43 1 81.06 279 PRO A C 1
ATOM 2201 O O . PRO A 1 279 ? 11.695 25.312 5.395 1 81.06 279 PRO A O 1
ATOM 2204 N N . GLU A 1 280 ? 11.148 27.109 6.504 1 84.44 280 GLU A N 1
ATOM 2205 C CA . GLU A 1 280 ? 11.617 26.625 7.801 1 84.44 280 GLU A CA 1
ATOM 2206 C C . GLU A 1 280 ? 10.922 25.312 8.18 1 84.44 280 GLU A C 1
ATOM 2208 O O . GLU A 1 280 ? 11.555 24.406 8.727 1 84.44 280 GLU A O 1
ATOM 2213 N N . LYS A 1 281 ? 9.594 25.203 7.965 1 90.25 281 LYS A N 1
ATOM 2214 C CA . LYS A 1 281 ? 8.859 24 8.32 1 90.25 281 LYS A CA 1
ATOM 2215 C C . LYS A 1 281 ? 9.422 22.781 7.598 1 90.25 281 LYS A C 1
ATOM 2217 O O . LYS A 1 281 ? 9.453 21.688 8.156 1 90.25 281 LYS A O 1
ATOM 2222 N N . ILE A 1 282 ? 9.93 22.969 6.375 1 92.56 282 ILE A N 1
ATOM 2223 C CA . ILE A 1 282 ? 10.492 21.875 5.594 1 92.56 282 ILE A CA 1
ATOM 2224 C C . ILE A 1 282 ? 11.852 21.484 6.164 1 92.56 282 ILE A C 1
ATOM 2226 O O . ILE A 1 282 ? 12.148 20.297 6.324 1 92.56 282 ILE A O 1
ATOM 2230 N N . LYS A 1 283 ? 12.648 22.453 6.48 1 89.75 283 LYS A N 1
ATOM 2231 C CA . LYS A 1 283 ? 13.961 22.219 7.062 1 89.75 283 LYS A CA 1
ATOM 2232 C C . LYS A 1 283 ? 13.852 21.422 8.367 1 89.75 283 LYS A C 1
ATOM 2234 O O . LYS A 1 283 ? 14.547 20.422 8.555 1 89.75 283 LYS A O 1
ATOM 2239 N N . ILE A 1 284 ? 12.938 21.875 9.188 1 93.38 284 ILE A N 1
ATOM 2240 C CA . ILE A 1 284 ? 12.766 21.25 10.492 1 93.38 284 ILE A CA 1
ATOM 2241 C C . ILE A 1 284 ? 12.234 19.828 10.32 1 93.38 284 ILE A C 1
ATOM 2243 O O . ILE A 1 284 ? 12.633 18.922 11.047 1 93.38 284 ILE A O 1
ATOM 2247 N N . PHE A 1 285 ? 11.359 19.688 9.398 1 97 285 PHE A N 1
ATOM 2248 C CA . PHE A 1 285 ? 10.805 18.359 9.156 1 97 285 PHE A CA 1
ATOM 2249 C C . PHE A 1 285 ? 11.883 17.422 8.641 1 97 285 PHE A C 1
ATOM 2251 O O . PHE A 1 285 ? 11.953 16.25 9.055 1 97 285 PHE A O 1
ATOM 2258 N N . ILE A 1 286 ? 12.727 17.844 7.766 1 95.38 286 ILE A N 1
ATOM 2259 C CA . ILE A 1 286 ? 13.812 17.031 7.219 1 95.38 286 ILE A CA 1
ATOM 2260 C C . ILE A 1 286 ? 14.758 16.625 8.344 1 95.38 286 ILE A C 1
ATOM 2262 O O . ILE A 1 286 ? 15.188 15.469 8.406 1 95.38 286 ILE A O 1
ATOM 2266 N N . ASP A 1 287 ? 15.078 17.531 9.219 1 95.62 287 ASP A N 1
ATOM 2267 C CA . ASP A 1 287 ? 15.938 17.234 10.359 1 95.62 287 ASP A CA 1
ATOM 2268 C C . ASP A 1 287 ? 15.297 16.172 11.258 1 95.62 287 ASP A C 1
ATOM 2270 O O . ASP A 1 287 ? 15.969 15.266 11.734 1 95.62 287 ASP A O 1
ATOM 2274 N N . HIS A 1 288 ? 14.008 16.359 11.469 1 97.25 288 HIS A N 1
ATOM 2275 C CA . HIS A 1 288 ? 13.273 15.398 12.273 1 97.25 288 HIS A CA 1
ATOM 2276 C C . HIS A 1 288 ? 13.297 14.008 11.641 1 97.25 288 HIS A C 1
ATOM 2278 O O . HIS A 1 288 ? 13.5 13.008 12.328 1 97.25 288 HIS A O 1
ATOM 2284 N N . LEU A 1 289 ? 13.086 13.961 10.352 1 97.75 289 LEU A N 1
ATOM 2285 C CA . LEU A 1 289 ? 13.156 12.703 9.602 1 97.75 289 LEU A CA 1
ATOM 2286 C C . LEU A 1 289 ? 14.516 12.047 9.773 1 97.75 289 LEU A C 1
ATOM 2288 O O . LEU A 1 289 ? 14.602 10.859 10.102 1 97.75 289 LEU A O 1
ATOM 2292 N N . TYR A 1 290 ? 15.516 12.844 9.547 1 96.44 290 TYR A N 1
ATOM 2293 C CA . TYR A 1 290 ? 16.875 12.336 9.641 1 96.44 290 TYR A CA 1
ATOM 2294 C C . TYR A 1 290 ? 17.125 11.719 11.008 1 96.44 290 TYR A C 1
ATOM 2296 O O . TYR A 1 290 ? 17.594 10.578 11.102 1 96.44 290 TYR A O 1
ATOM 2304 N N . ASN A 1 291 ? 16.781 12.453 12.031 1 96.69 291 ASN A N 1
ATOM 2305 C CA . ASN A 1 291 ? 17.016 11.977 13.391 1 96.69 291 ASN A CA 1
ATOM 2306 C C . ASN A 1 291 ? 16.219 10.711 13.695 1 96.69 291 ASN A C 1
ATOM 2308 O O . ASN A 1 291 ? 16.719 9.805 14.352 1 96.69 291 ASN A O 1
ATOM 2312 N N . SER A 1 292 ? 15 10.641 13.219 1 97.12 292 SER A N 1
ATOM 2313 C CA . SER A 1 292 ? 14.148 9.492 13.461 1 97.12 292 SER A CA 1
ATOM 2314 C C . SER A 1 292 ? 14.672 8.242 12.758 1 97.12 292 SER A C 1
ATOM 2316 O O . SER A 1 292 ? 14.727 7.164 13.344 1 97.12 292 SER A O 1
ATOM 2318 N N . PHE A 1 293 ? 15.062 8.383 11.516 1 97.19 293 PHE A N 1
ATOM 2319 C CA . PHE A 1 293 ? 15.617 7.258 10.773 1 97.19 293 PHE A CA 1
ATOM 2320 C C . PHE A 1 293 ? 16.938 6.793 11.398 1 97.19 293 PHE A C 1
ATOM 2322 O O . PHE A 1 293 ? 17.188 5.594 11.5 1 97.19 293 PHE A O 1
ATOM 2329 N N . GLN A 1 294 ? 17.703 7.727 11.844 1 95.06 294 GLN A N 1
ATOM 2330 C CA . GLN A 1 294 ? 18.969 7.383 12.469 1 95.06 294 GLN A CA 1
ATOM 2331 C C . GLN A 1 294 ? 18.75 6.625 13.781 1 95.06 294 GLN A C 1
ATOM 2333 O O . GLN A 1 294 ? 19.469 5.668 14.078 1 95.06 294 GLN A O 1
ATOM 2338 N N . SER A 1 295 ? 17.781 7.059 14.5 1 95.56 295 SER A N 1
ATOM 2339 C CA . SER A 1 295 ? 17.5 6.41 15.781 1 95.56 295 SER A CA 1
ATOM 2340 C C . SER A 1 295 ? 17.031 4.98 15.578 1 95.56 295 SER A C 1
ATOM 2342 O O . SER A 1 295 ? 17.141 4.148 16.484 1 95.56 295 SER A O 1
ATOM 2344 N N . GLN A 1 296 ? 16.484 4.688 14.406 1 95.81 296 GLN A N 1
ATOM 2345 C CA . GLN A 1 296 ? 15.961 3.355 14.117 1 95.81 296 GLN A CA 1
ATOM 2346 C C . GLN A 1 296 ? 16.875 2.602 13.148 1 95.81 296 GLN A C 1
ATOM 2348 O O . GLN A 1 296 ? 16.438 1.634 12.516 1 95.81 296 GLN A O 1
ATOM 2353 N N . ASN A 1 297 ? 18.047 3.045 13 1 95 297 ASN A N 1
ATOM 2354 C CA . ASN A 1 297 ? 19 2.51 12.016 1 95 297 ASN A CA 1
ATOM 2355 C C . ASN A 1 297 ? 19.156 1 12.164 1 95 297 ASN A C 1
ATOM 2357 O O . ASN A 1 297 ? 19.344 0.293 11.172 1 95 297 ASN A O 1
ATOM 2361 N N . HIS A 1 298 ? 19.016 0.471 13.352 1 95.25 298 HIS A N 1
ATOM 2362 C CA . HIS A 1 298 ? 19.234 -0.942 13.633 1 95.25 298 HIS A CA 1
ATOM 2363 C C . HIS A 1 298 ? 18.172 -1.811 12.961 1 95.25 298 HIS A C 1
ATOM 2365 O O . HIS A 1 298 ? 18.375 -3.014 12.781 1 95.25 298 HIS A O 1
ATOM 2371 N N . ARG A 1 299 ? 17.062 -1.229 12.547 1 95.69 299 ARG A N 1
ATOM 2372 C CA . ARG A 1 299 ? 15.969 -1.982 11.938 1 95.69 299 ARG A CA 1
ATOM 2373 C C . ARG A 1 299 ? 16.188 -2.139 10.438 1 95.69 299 ARG A C 1
ATOM 2375 O O . ARG A 1 299 ? 15.531 -2.967 9.797 1 95.69 299 ARG A O 1
ATOM 2382 N N . PHE A 1 300 ? 17.031 -1.281 9.93 1 95.75 300 PHE A N 1
ATOM 2383 C CA . PHE A 1 300 ? 17.203 -1.23 8.484 1 95.75 300 PHE A CA 1
ATOM 2384 C C . PHE A 1 300 ? 18.344 -2.141 8.039 1 95.75 300 PHE A C 1
ATOM 2386 O O . PHE A 1 300 ? 18.266 -2.787 6.992 1 95.75 300 PHE A O 1
ATOM 2393 N N . MET B 1 1 ? -6.312 -20.375 -44.531 1 32.53 1 MET B N 1
ATOM 2394 C CA . MET B 1 1 ? -6.75 -20.531 -43.156 1 32.53 1 MET B CA 1
ATOM 2395 C C . MET B 1 1 ? -5.785 -19.844 -42.188 1 32.53 1 MET B C 1
ATOM 2397 O O . MET B 1 1 ? -4.582 -20.125 -42.219 1 32.53 1 MET B O 1
ATOM 2401 N N . ARG B 1 2 ? -5.91 -18.688 -41.781 1 48.44 2 ARG B N 1
ATOM 2402 C CA . ARG B 1 2 ? -5.027 -17.891 -40.938 1 48.44 2 ARG B CA 1
ATOM 2403 C C . ARG B 1 2 ? -4.629 -18.688 -39.688 1 48.44 2 ARG B C 1
ATOM 2405 O O . ARG B 1 2 ? -5.477 -19.281 -39.031 1 48.44 2 ARG B O 1
ATOM 2412 N N . ASN B 1 3 ? -3.318 -18.984 -39.562 1 58.47 3 ASN B N 1
ATOM 2413 C CA . ASN B 1 3 ? -2.805 -19.969 -38.594 1 58.47 3 ASN B CA 1
ATOM 2414 C C . ASN B 1 3 ? -2.869 -19.453 -37.188 1 58.47 3 ASN B C 1
ATOM 2416 O O . ASN B 1 3 ? -2.436 -18.344 -36.906 1 58.47 3 ASN B O 1
ATOM 2420 N N . THR B 1 4 ? -3.83 -19.891 -36.469 1 66 4 THR B N 1
ATOM 2421 C CA . THR B 1 4 ? -4.008 -19.656 -35.031 1 66 4 THR B CA 1
ATOM 2422 C C . THR B 1 4 ? -2.658 -19.547 -34.312 1 66 4 THR B C 1
ATOM 2424 O O . THR B 1 4 ? -2.523 -18.812 -33.344 1 66 4 THR B O 1
ATOM 2427 N N . ASP B 1 5 ? -1.701 -20.031 -35 1 77.06 5 ASP B N 1
ATOM 2428 C CA . ASP B 1 5 ? -0.358 -20.047 -34.438 1 77.06 5 ASP B CA 1
ATOM 2429 C C . ASP B 1 5 ? 0.267 -18.656 -34.438 1 77.06 5 ASP B C 1
ATOM 2431 O O . ASP B 1 5 ? 0.997 -18.281 -33.531 1 77.06 5 ASP B O 1
ATOM 2435 N N . ASP B 1 6 ? -0.182 -17.938 -35.5 1 81.94 6 ASP B N 1
ATOM 2436 C CA . ASP B 1 6 ? 0.416 -16.609 -35.625 1 81.94 6 ASP B CA 1
ATOM 2437 C C . ASP B 1 6 ? -0.104 -15.664 -34.562 1 81.94 6 ASP B C 1
ATOM 2439 O O . ASP B 1 6 ? 0.637 -14.812 -34.062 1 81.94 6 ASP B O 1
ATOM 2443 N N . TYR B 1 7 ? -1.376 -15.859 -34.25 1 80.19 7 TYR B N 1
ATOM 2444 C CA . TYR B 1 7 ? -1.939 -15.086 -33.125 1 80.19 7 TYR B CA 1
ATOM 2445 C C . TYR B 1 7 ? -1.206 -15.383 -31.828 1 80.19 7 TYR B C 1
ATOM 2447 O O . TYR B 1 7 ? -0.858 -14.461 -31.094 1 80.19 7 TYR B O 1
ATOM 2455 N N . ILE B 1 8 ? -0.918 -16.625 -31.703 1 81.69 8 ILE B N 1
ATOM 2456 C CA . ILE B 1 8 ? -0.288 -17.078 -30.469 1 81.69 8 ILE B CA 1
ATOM 2457 C C . ILE B 1 8 ? 1.156 -16.594 -30.422 1 81.69 8 ILE B C 1
ATOM 2459 O O . ILE B 1 8 ? 1.629 -16.141 -29.375 1 81.69 8 ILE B O 1
ATOM 2463 N N . ILE B 1 9 ? 1.842 -16.625 -31.516 1 85.56 9 ILE B N 1
ATOM 2464 C CA . ILE B 1 9 ? 3.221 -16.156 -31.609 1 85.56 9 ILE B CA 1
ATOM 2465 C C . ILE B 1 9 ? 3.273 -14.664 -31.312 1 85.56 9 ILE B C 1
ATOM 2467 O O . ILE B 1 9 ? 4.129 -14.203 -30.547 1 85.56 9 ILE B O 1
ATOM 2471 N N . PHE B 1 10 ? 2.33 -13.914 -31.875 1 88.31 10 PHE B N 1
ATOM 2472 C CA . PHE B 1 10 ? 2.277 -12.477 -31.641 1 88.31 10 PHE B CA 1
ATOM 2473 C C . PHE B 1 10 ? 1.994 -12.164 -30.188 1 88.31 10 PHE B C 1
ATOM 2475 O O . PHE B 1 10 ? 2.623 -11.281 -29.594 1 88.31 10 PHE B O 1
ATOM 2482 N N . TYR B 1 11 ? 1.082 -12.875 -29.672 1 86.06 11 TYR B N 1
ATOM 2483 C CA . TYR B 1 11 ? 0.758 -12.703 -28.25 1 86.06 11 TYR B CA 1
ATOM 2484 C C . TYR B 1 11 ? 2 -12.859 -27.391 1 86.06 11 TYR B C 1
ATOM 2486 O O . TYR B 1 11 ? 2.305 -12 -26.562 1 86.06 11 TYR B O 1
ATOM 2494 N N . HIS B 1 12 ? 2.742 -13.914 -27.562 1 86.5 12 HIS B N 1
ATOM 2495 C CA . HIS B 1 12 ? 3.92 -14.203 -26.75 1 86.5 12 HIS B CA 1
ATOM 2496 C C . HIS B 1 12 ? 5.031 -13.188 -27 1 86.5 12 HIS B C 1
ATOM 2498 O O . HIS B 1 12 ? 5.789 -12.844 -26.094 1 86.5 12 HIS B O 1
ATOM 2504 N N . LEU B 1 13 ? 5.082 -12.734 -28.25 1 87.19 13 LEU B N 1
ATOM 2505 C CA . LEU B 1 13 ? 6.074 -11.727 -28.578 1 87.19 13 LEU B CA 1
ATOM 2506 C C . LEU B 1 13 ? 5.855 -10.453 -27.781 1 87.19 13 LEU B C 1
ATOM 2508 O O . LEU B 1 13 ? 6.801 -9.898 -27.203 1 87.19 13 LEU B O 1
ATOM 2512 N N . VAL B 1 14 ? 4.609 -10.031 -27.688 1 85.56 14 VAL B N 1
ATOM 2513 C CA . VAL B 1 14 ? 4.281 -8.805 -26.984 1 85.56 14 VAL B CA 1
ATOM 2514 C C . VAL B 1 14 ? 4.465 -9.016 -25.484 1 85.56 14 VAL B C 1
ATOM 2516 O O . VAL B 1 14 ? 5.02 -8.156 -24.781 1 85.56 14 VAL B O 1
ATOM 2519 N N . GLU B 1 15 ? 4.039 -10.156 -25.062 1 81.56 15 GLU B N 1
ATOM 2520 C CA . GLU B 1 15 ? 4.113 -10.477 -23.641 1 81.56 15 GLU B CA 1
ATOM 2521 C C . GLU B 1 15 ? 5.562 -10.539 -23.156 1 81.56 15 GLU B C 1
ATOM 2523 O O . GLU B 1 15 ? 5.875 -10.086 -22.047 1 81.56 15 GLU B O 1
ATOM 2528 N N . GLN B 1 16 ? 6.457 -11.07 -24.016 1 78.69 16 GLN B N 1
ATOM 2529 C CA . GLN B 1 16 ? 7.855 -11.281 -23.656 1 78.69 16 GLN B CA 1
ATOM 2530 C C . GLN B 1 16 ? 8.688 -10.031 -23.922 1 78.69 16 GLN B C 1
ATOM 2532 O O . GLN B 1 16 ? 9.773 -9.875 -23.359 1 78.69 16 GLN B O 1
ATOM 2537 N N . GLY B 1 17 ? 8.109 -9.18 -24.797 1 80.5 17 GLY B N 1
ATOM 2538 C CA . GLY B 1 17 ? 8.68 -7.859 -25 1 80.5 17 GLY B CA 1
ATOM 2539 C C . GLY B 1 17 ? 9.836 -7.852 -25.984 1 80.5 17 GLY B C 1
ATOM 2540 O O . GLY B 1 17 ? 10.375 -6.793 -26.312 1 80.5 17 GLY B O 1
ATOM 2541 N N . SER B 1 18 ? 10.344 -9.086 -26.375 1 84.75 18 SER B N 1
ATOM 2542 C CA . SER B 1 18 ? 11.414 -9.156 -27.359 1 84.75 18 SER B CA 1
ATOM 2543 C C . SER B 1 18 ? 11.297 -10.414 -28.219 1 84.75 18 SER B C 1
ATOM 2545 O O . SER B 1 18 ? 10.727 -11.414 -27.781 1 84.75 18 SER B O 1
ATOM 2547 N N . PHE B 1 19 ? 11.938 -10.391 -29.375 1 86.56 19 PHE B N 1
ATOM 2548 C CA . PHE B 1 19 ? 11.906 -11.516 -30.297 1 86.56 19 PHE B CA 1
ATOM 2549 C C . PHE B 1 19 ? 12.688 -12.695 -29.75 1 86.56 19 PHE B C 1
ATOM 2551 O O . PHE B 1 19 ? 12.258 -13.844 -29.859 1 86.56 19 PHE B O 1
ATOM 2558 N N . SER B 1 20 ? 13.742 -12.32 -29.094 1 85.81 20 SER B N 1
ATOM 2559 C CA . SER B 1 20 ? 14.578 -13.383 -28.531 1 85.81 20 SER B CA 1
ATOM 2560 C C . SER B 1 20 ? 13.875 -14.078 -27.375 1 85.81 20 SER B C 1
ATOM 2562 O O . SER B 1 20 ? 13.867 -15.305 -27.297 1 85.81 20 SER B O 1
ATOM 2564 N N . SER B 1 21 ? 13.305 -13.305 -26.562 1 84.31 21 SER B N 1
ATOM 2565 C CA . SER B 1 21 ? 12.609 -13.867 -25.391 1 84.31 21 SER B CA 1
ATOM 2566 C C . SER B 1 21 ? 11.375 -14.656 -25.812 1 84.31 21 SER B C 1
ATOM 2568 O O . SER B 1 21 ? 11.109 -15.734 -25.281 1 84.31 21 SER B O 1
ATOM 2570 N N . ALA B 1 22 ? 10.734 -14.109 -26.766 1 86.12 22 ALA B N 1
ATOM 2571 C CA . ALA B 1 22 ? 9.555 -14.805 -27.281 1 86.12 22 ALA B CA 1
ATOM 2572 C C . ALA B 1 22 ? 9.938 -16.125 -27.938 1 86.12 22 ALA B C 1
ATOM 2574 O O . ALA B 1 22 ? 9.273 -17.141 -27.719 1 86.12 22 ALA B O 1
ATOM 2575 N N . ALA B 1 23 ? 10.984 -16.172 -28.641 1 87.06 23 ALA B N 1
ATOM 2576 C CA . ALA B 1 23 ? 11.453 -17.391 -29.312 1 87.06 23 ALA B CA 1
ATOM 2577 C C . ALA B 1 23 ? 11.82 -18.469 -28.312 1 87.06 23 ALA B C 1
ATOM 2579 O O . ALA B 1 23 ? 11.414 -19.625 -28.453 1 87.06 23 ALA B O 1
ATOM 2580 N N . ARG B 1 24 ? 12.484 -18.062 -27.328 1 81.62 24 ARG B N 1
ATOM 2581 C CA . ARG B 1 24 ? 12.867 -18.984 -26.266 1 81.62 24 ARG B CA 1
ATOM 2582 C C . ARG B 1 24 ? 11.648 -19.562 -25.562 1 81.62 24 ARG B C 1
ATOM 2584 O O . ARG B 1 24 ? 11.562 -20.766 -25.328 1 81.62 24 ARG B O 1
ATOM 2591 N N . HIS B 1 25 ? 10.719 -18.719 -25.344 1 80 25 HIS B N 1
ATOM 2592 C CA . HIS B 1 25 ? 9.5 -19.109 -24.641 1 80 25 HIS B CA 1
ATOM 2593 C C . HIS B 1 25 ? 8.695 -20.125 -25.453 1 80 25 HIS B C 1
ATOM 2595 O O . HIS B 1 25 ? 8.117 -21.062 -24.891 1 80 25 HIS B O 1
ATOM 2601 N N . MET B 1 26 ? 8.758 -20 -26.688 1 79.81 26 MET B N 1
ATOM 2602 C CA . MET B 1 26 ? 7.922 -20.812 -27.562 1 79.81 26 MET B CA 1
ATOM 2603 C C . MET B 1 26 ? 8.719 -21.969 -28.172 1 79.81 26 MET B C 1
ATOM 2605 O O . MET B 1 26 ? 8.211 -22.703 -29 1 79.81 26 MET B O 1
ATOM 2609 N N . GLU B 1 27 ? 9.984 -22.047 -27.734 1 81.81 27 GLU B N 1
ATOM 2610 C CA . GLU B 1 27 ? 10.883 -23.062 -28.25 1 81.81 27 GLU B CA 1
ATOM 2611 C C . GLU B 1 27 ? 10.969 -23 -29.781 1 81.81 27 GLU B C 1
ATOM 2613 O O . GLU B 1 27 ? 10.859 -24.016 -30.453 1 81.81 27 GLU B O 1
ATOM 2618 N N . LEU B 1 28 ? 11.07 -21.797 -30.234 1 83.81 28 LEU B N 1
ATOM 2619 C CA . LEU B 1 28 ? 11.289 -21.484 -31.641 1 83.81 28 LEU B CA 1
ATOM 2620 C C . LEU B 1 28 ? 12.578 -20.703 -31.844 1 83.81 28 LEU B C 1
ATOM 2622 O O . LEU B 1 28 ? 13.219 -20.297 -30.859 1 83.81 28 LEU B O 1
ATOM 2626 N N . THR B 1 29 ? 13.062 -20.625 -32.969 1 85.69 29 THR B N 1
ATOM 2627 C CA . THR B 1 29 ?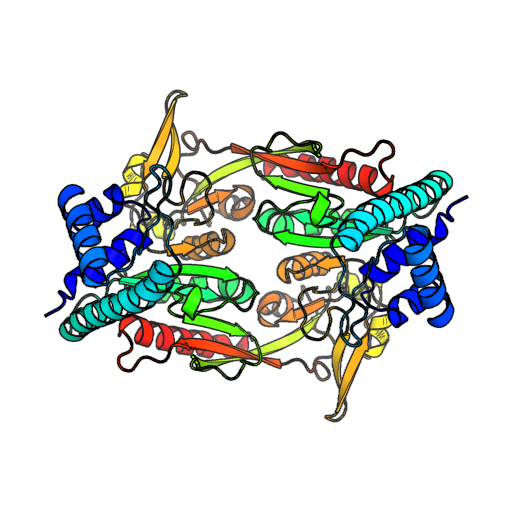 14.188 -19.75 -33.25 1 85.69 29 THR B CA 1
ATOM 2628 C C . THR B 1 29 ? 13.711 -18.312 -33.5 1 85.69 29 THR B C 1
ATOM 2630 O O . THR B 1 29 ? 12.578 -18.109 -33.938 1 85.69 29 THR B O 1
ATOM 2633 N N . LYS B 1 30 ? 14.539 -17.375 -33.188 1 90.25 30 LYS B N 1
ATOM 2634 C CA . LYS B 1 30 ? 14.234 -15.969 -33.438 1 90.25 30 LYS B CA 1
ATOM 2635 C C . LYS B 1 30 ? 13.875 -15.719 -34.875 1 90.25 30 LYS B C 1
ATOM 2637 O O . LYS B 1 30 ? 12.984 -14.922 -35.188 1 90.25 30 LYS B O 1
ATOM 2642 N N . SER B 1 31 ? 14.562 -16.406 -35.719 1 90.25 31 SER B N 1
ATOM 2643 C CA . SER B 1 31 ? 14.328 -16.266 -37.125 1 90.25 31 SER B CA 1
ATOM 2644 C C . SER B 1 31 ? 12.914 -16.672 -37.5 1 90.25 31 SER B C 1
ATOM 2646 O O . SER B 1 31 ? 12.258 -16.016 -38.312 1 90.25 31 SER B O 1
ATOM 2648 N N . VAL B 1 32 ? 12.484 -17.75 -36.969 1 87.5 32 VAL B N 1
ATOM 2649 C CA . VAL B 1 32 ? 11.141 -18.25 -37.219 1 87.5 32 VAL B CA 1
ATOM 2650 C C . VAL B 1 32 ? 10.102 -17.25 -36.719 1 87.5 32 VAL B C 1
ATOM 2652 O O . VAL B 1 32 ? 9.148 -16.922 -37.438 1 87.5 32 VAL B O 1
ATOM 2655 N N . VAL B 1 33 ? 10.32 -16.734 -35.5 1 89.69 33 VAL B N 1
ATOM 2656 C CA . VAL B 1 33 ? 9.391 -15.773 -34.938 1 89.69 33 VAL B CA 1
ATOM 2657 C C . VAL B 1 33 ? 9.336 -14.523 -35.781 1 89.69 33 VAL B C 1
ATOM 2659 O O . VAL B 1 33 ? 8.258 -14.008 -36.094 1 89.69 33 VAL B O 1
ATOM 2662 N N . SER B 1 34 ? 10.461 -14.031 -36.188 1 89.06 34 SER B N 1
ATOM 2663 C CA . SER B 1 34 ? 10.555 -12.828 -37.031 1 89.06 34 SER B CA 1
ATOM 2664 C C . SER B 1 34 ? 9.844 -13.016 -38.344 1 89.06 34 SER B C 1
ATOM 2666 O O . SER B 1 34 ? 9.086 -12.141 -38.781 1 89.06 34 SER B O 1
ATOM 2668 N N . LYS B 1 35 ? 10.055 -14.141 -38.938 1 90.06 35 LYS B N 1
ATOM 2669 C CA . LYS B 1 35 ? 9.445 -14.438 -40.25 1 90.06 35 LYS B CA 1
ATOM 2670 C C . LYS B 1 35 ? 7.93 -14.531 -40.125 1 90.06 35 LYS B C 1
ATOM 2672 O O . LYS B 1 35 ? 7.203 -14.047 -41 1 90.06 35 LYS B O 1
ATOM 2677 N N . ARG B 1 36 ? 7.555 -15.211 -39.125 1 89.19 36 ARG B N 1
ATOM 2678 C CA . ARG B 1 36 ? 6.125 -15.398 -38.906 1 89.19 36 ARG B CA 1
ATOM 2679 C C . ARG B 1 36 ? 5.426 -14.062 -38.656 1 89.19 36 ARG B C 1
ATOM 2681 O O . ARG B 1 36 ? 4.324 -13.836 -39.188 1 89.19 36 ARG B O 1
ATOM 2688 N N . ILE B 1 37 ? 6.055 -13.203 -37.906 1 90.25 37 ILE B N 1
ATOM 2689 C CA . ILE B 1 37 ? 5.48 -11.898 -37.625 1 90.25 37 ILE B CA 1
ATOM 2690 C C . ILE B 1 37 ? 5.457 -11.047 -38.906 1 90.25 37 ILE B C 1
ATOM 2692 O O . ILE B 1 37 ? 4.469 -10.359 -39.156 1 90.25 37 ILE B O 1
ATOM 2696 N N . ALA B 1 38 ? 6.5 -11.102 -39.625 1 88.38 38 ALA B N 1
ATOM 2697 C CA . ALA B 1 38 ? 6.559 -10.383 -40.906 1 88.38 38 ALA B CA 1
ATOM 2698 C C . ALA B 1 38 ? 5.461 -10.859 -41.844 1 88.38 38 ALA B C 1
ATOM 2700 O O . ALA B 1 38 ? 4.801 -10.047 -42.5 1 88.38 38 ALA B O 1
ATOM 2701 N N . LYS B 1 39 ? 5.359 -12.148 -41.938 1 88.56 39 LYS B N 1
ATOM 2702 C CA . LYS B 1 39 ? 4.312 -12.734 -42.75 1 88.56 39 LYS B CA 1
ATOM 2703 C C . LYS B 1 39 ? 2.928 -12.289 -42.312 1 88.56 39 LYS B C 1
ATOM 2705 O O . LYS B 1 39 ? 2.064 -11.977 -43.125 1 88.56 39 LYS B O 1
ATOM 2710 N N . LEU B 1 40 ? 2.709 -12.32 -40.969 1 87.69 40 LEU B N 1
ATOM 2711 C CA . LEU B 1 40 ? 1.447 -11.891 -40.375 1 87.69 40 LEU B CA 1
ATOM 2712 C C . LEU B 1 40 ? 1.132 -10.453 -40.75 1 87.69 40 LEU B C 1
ATOM 2714 O O . LEU B 1 40 ? 0.014 -10.148 -41.188 1 87.69 40 LEU B O 1
ATOM 2718 N N . GLU B 1 41 ? 2.125 -9.57 -40.688 1 90.12 41 GLU B N 1
ATOM 2719 C CA . GLU B 1 41 ? 1.95 -8.164 -41.031 1 90.12 41 GLU B CA 1
ATOM 2720 C C . GLU B 1 41 ? 1.648 -8.016 -42.531 1 90.12 41 GLU B C 1
ATOM 2722 O O . GLU B 1 41 ? 0.808 -7.207 -42.938 1 90.12 41 GLU B O 1
ATOM 2727 N N . GLN B 1 42 ? 2.295 -8.812 -43.344 1 86.62 42 GLN B N 1
ATOM 2728 C CA . GLN B 1 42 ? 2.08 -8.797 -44.781 1 86.62 42 GLN B CA 1
ATOM 2729 C C . GLN B 1 42 ? 0.662 -9.242 -45.125 1 86.62 42 GLN B C 1
ATOM 2731 O O . GLN B 1 42 ? -0.003 -8.625 -45.969 1 86.62 42 GLN B O 1
ATOM 2736 N N . GLU B 1 43 ? 0.262 -10.273 -44.5 1 84.25 43 GLU B N 1
ATOM 2737 C CA . GLU B 1 43 ? -1.069 -10.812 -44.75 1 84.25 43 GLU B CA 1
ATOM 2738 C C . GLU B 1 43 ? -2.156 -9.828 -44.312 1 84.25 43 GLU B C 1
ATOM 2740 O O . GLU B 1 43 ? -3.189 -9.703 -44.969 1 84.25 43 GLU B O 1
ATOM 2745 N N . LEU B 1 44 ? -1.886 -9.141 -43.156 1 84.5 44 LEU B N 1
ATOM 2746 C CA . LEU B 1 44 ? -2.844 -8.18 -42.625 1 84.5 44 LEU B CA 1
ATOM 2747 C C . LEU B 1 44 ? -2.758 -6.848 -43.375 1 84.5 44 LEU B C 1
ATOM 2749 O O . LEU B 1 44 ? -3.689 -6.043 -43.312 1 84.5 44 LEU B O 1
ATOM 2753 N N . GLY B 1 45 ? -1.635 -6.645 -44.031 1 86.75 45 GLY B N 1
ATOM 2754 C CA . GLY B 1 45 ? -1.427 -5.422 -44.781 1 86.75 45 GLY B CA 1
ATOM 2755 C C . GLY B 1 45 ? -1.126 -4.223 -43.906 1 86.75 45 GLY B C 1
ATOM 2756 O O . GLY B 1 45 ? -1.303 -3.078 -44.344 1 86.75 45 GLY B O 1
ATOM 2757 N N . VAL B 1 46 ? -0.912 -4.492 -42.656 1 87.56 46 VAL B N 1
ATOM 2758 C CA . VAL B 1 46 ? -0.593 -3.418 -41.719 1 87.56 46 VAL B CA 1
ATOM 2759 C C . VAL B 1 46 ? 0.626 -3.801 -40.906 1 87.56 46 VAL B C 1
ATOM 2761 O O . VAL B 1 46 ? 0.923 -4.984 -40.719 1 87.56 46 VAL B O 1
ATOM 2764 N N . GLN B 1 47 ? 1.318 -2.822 -40.406 1 89.19 47 GLN B N 1
ATOM 2765 C CA . GLN B 1 47 ? 2.42 -3.037 -39.469 1 89.19 47 GLN B CA 1
ATOM 2766 C C . GLN B 1 47 ? 1.918 -3.107 -38.031 1 89.19 47 GLN B C 1
ATOM 2768 O O . GLN B 1 47 ? 1.139 -2.256 -37.594 1 89.19 47 GLN B O 1
ATOM 2773 N N . LEU B 1 48 ? 2.324 -4.172 -37.375 1 91 48 LEU B N 1
ATOM 2774 C CA . LEU B 1 48 ? 1.875 -4.355 -36 1 91 48 LEU B CA 1
ATOM 2775 C C . LEU B 1 48 ? 2.924 -3.852 -35 1 91 48 LEU B C 1
ATOM 2777 O O . LEU B 1 48 ? 2.596 -3.496 -33.875 1 91 48 LEU B O 1
ATOM 2781 N N . LEU B 1 49 ? 4.23 -3.836 -35.406 1 88.75 49 LEU B N 1
ATOM 2782 C CA . LEU B 1 49 ? 5.355 -3.471 -34.531 1 88.75 49 LEU B CA 1
ATOM 2783 C C . LEU B 1 49 ? 6.211 -2.395 -35.219 1 88.75 49 LEU B C 1
ATOM 2785 O O . LEU B 1 49 ? 6.355 -2.373 -36.438 1 88.75 49 LEU B O 1
ATOM 2789 N N . TYR B 1 50 ? 6.562 -1.382 -34.281 1 80.5 50 TYR B N 1
ATOM 2790 C CA . TYR B 1 50 ? 7.578 -0.468 -34.812 1 80.5 50 TYR B CA 1
ATOM 2791 C C . TYR B 1 50 ? 8.961 -1.114 -34.781 1 80.5 50 TYR B C 1
ATOM 2793 O O . TYR B 1 50 ? 9.297 -1.824 -33.812 1 80.5 50 TYR B O 1
ATOM 2801 N N . ARG B 1 51 ? 9.617 -1.261 -35.812 1 62.47 51 ARG B N 1
ATOM 2802 C CA . ARG B 1 51 ? 10.883 -1.962 -36.031 1 62.47 51 ARG B CA 1
ATOM 2803 C C . ARG B 1 51 ? 12.055 -1.165 -35.469 1 62.47 51 ARG B C 1
ATOM 2805 O O . ARG B 1 51 ? 12.68 -0.377 -36.156 1 62.47 51 ARG B O 1
ATOM 2812 N N . THR B 1 52 ? 11.836 -0.549 -34.375 1 56.28 52 THR B N 1
ATOM 2813 C CA . THR B 1 52 ? 13.094 0.059 -33.938 1 56.28 52 THR B CA 1
ATOM 2814 C C . THR B 1 52 ? 13.945 -0.946 -33.188 1 56.28 52 THR B C 1
ATOM 2816 O O . THR B 1 52 ? 13.43 -1.938 -32.656 1 56.28 52 THR B O 1
ATOM 2819 N N . THR B 1 53 ? 15.219 -1.012 -33.281 1 53.5 53 THR B N 1
ATOM 2820 C CA . THR B 1 53 ? 16.203 -1.965 -32.812 1 53.5 53 THR B CA 1
ATOM 2821 C C . THR B 1 53 ? 16.109 -2.121 -31.281 1 53.5 53 THR B C 1
ATOM 2823 O O . THR B 1 53 ? 16.484 -3.154 -30.734 1 53.5 53 THR B O 1
ATOM 2826 N N . ARG B 1 54 ? 15.633 -1.148 -30.516 1 55.78 54 ARG B N 1
ATOM 2827 C CA . ARG B 1 54 ? 15.922 -1.198 -29.078 1 55.78 54 ARG B CA 1
ATOM 2828 C C . ARG B 1 54 ? 14.703 -1.671 -28.297 1 55.78 54 ARG B C 1
ATOM 2830 O O . ARG B 1 54 ? 14.844 -2.322 -27.25 1 55.78 54 ARG B O 1
ATOM 2837 N N . THR B 1 55 ? 13.594 -1.288 -28.641 1 63.78 55 THR B N 1
ATOM 2838 C CA . THR B 1 55 ? 12.414 -1.607 -27.844 1 63.78 55 THR B CA 1
ATOM 2839 C C . THR B 1 55 ? 11.25 -2.018 -28.75 1 63.78 55 THR B C 1
ATOM 2841 O O . THR B 1 55 ? 11.047 -1.44 -29.812 1 63.78 55 THR B O 1
ATOM 2844 N N . LEU B 1 56 ? 10.609 -3.229 -28.484 1 76 56 LEU B N 1
ATOM 2845 C CA . LEU B 1 56 ? 9.398 -3.676 -29.156 1 76 56 LEU B CA 1
ATOM 2846 C C . LEU B 1 56 ? 8.219 -2.764 -28.812 1 76 56 LEU B C 1
ATOM 2848 O O . LEU B 1 56 ? 7.797 -2.693 -27.656 1 76 56 LEU B O 1
ATOM 2852 N N . THR B 1 57 ? 7.887 -1.832 -29.75 1 81.94 57 THR B N 1
ATOM 2853 C CA . THR B 1 57 ? 6.742 -0.947 -29.562 1 81.94 57 THR B CA 1
ATOM 2854 C C . THR B 1 57 ? 5.625 -1.287 -30.547 1 81.94 57 THR B C 1
ATOM 2856 O O . THR B 1 57 ? 5.875 -1.505 -31.734 1 81.94 57 THR B O 1
ATOM 2859 N N . LEU B 1 58 ? 4.387 -1.385 -29.969 1 85 58 LEU B N 1
ATOM 2860 C CA . LEU B 1 58 ? 3.223 -1.725 -30.766 1 85 58 LEU B CA 1
ATOM 2861 C C . LEU B 1 58 ? 2.711 -0.503 -31.531 1 85 58 LEU B C 1
ATOM 2863 O O . LEU B 1 58 ? 2.709 0.607 -30.984 1 85 58 LEU B O 1
ATOM 2867 N N . THR B 1 59 ? 2.35 -0.671 -32.812 1 85.56 59 THR B N 1
ATOM 2868 C CA . THR B 1 59 ? 1.55 0.319 -33.531 1 85.56 59 THR B CA 1
ATOM 2869 C C . THR B 1 59 ? 0.117 0.336 -33 1 85.56 59 THR B C 1
ATOM 2871 O O . THR B 1 59 ? -0.247 -0.474 -32.156 1 85.56 59 THR B O 1
ATOM 2874 N N . GLU B 1 60 ? -0.689 1.276 -33.469 1 81.56 60 GLU B N 1
ATOM 2875 C CA . GLU B 1 60 ? -2.107 1.275 -33.125 1 81.56 60 GLU B CA 1
ATOM 2876 C C . GLU B 1 60 ? -2.783 -0.021 -33.562 1 81.56 60 GLU B C 1
ATOM 2878 O O . GLU B 1 60 ? -3.572 -0.601 -32.844 1 81.56 60 GLU B O 1
ATOM 2883 N N . ALA B 1 61 ? -2.43 -0.394 -34.781 1 83.56 61 ALA B N 1
ATOM 2884 C CA . ALA B 1 61 ? -2.934 -1.666 -35.281 1 83.56 61 ALA B CA 1
ATOM 2885 C C . ALA B 1 61 ? -2.432 -2.834 -34.438 1 83.56 61 ALA B C 1
ATOM 2887 O O . ALA B 1 61 ? -3.168 -3.791 -34.188 1 83.56 61 ALA B O 1
ATOM 2888 N N . GLY B 1 62 ? -1.186 -2.744 -33.969 1 87.69 62 GLY B N 1
ATOM 2889 C CA . GLY B 1 62 ? -0.609 -3.762 -33.094 1 87.69 62 GLY B CA 1
ATOM 2890 C C . GLY B 1 62 ? -1.325 -3.891 -31.766 1 87.69 62 GLY B C 1
ATOM 2891 O O . GLY B 1 62 ? -1.56 -5 -31.297 1 87.69 62 GLY B O 1
ATOM 2892 N N . GLN B 1 63 ? -1.725 -2.766 -31.297 1 84.75 63 GLN B N 1
ATOM 2893 C CA . GLN B 1 63 ? -2.463 -2.758 -30.031 1 84.75 63 GLN B CA 1
ATOM 2894 C C . GLN B 1 63 ? -3.822 -3.434 -30.188 1 84.75 63 GLN B C 1
ATOM 2896 O O . GLN B 1 63 ? -4.223 -4.238 -29.344 1 84.75 63 GLN B O 1
ATOM 2901 N N . SER B 1 64 ? -4.426 -3.104 -31.297 1 81.5 64 SER B N 1
ATOM 2902 C CA . SER B 1 64 ? -5.727 -3.703 -31.578 1 81.5 64 SER B CA 1
ATOM 2903 C C . SER B 1 64 ? -5.602 -5.203 -31.812 1 81.5 64 SER B C 1
ATOM 2905 O O . SER B 1 64 ? -6.41 -5.984 -31.312 1 81.5 64 SER B O 1
ATOM 2907 N N . PHE B 1 65 ? -4.609 -5.578 -32.562 1 84.62 65 PHE B N 1
ATOM 2908 C CA . PHE B 1 65 ? -4.41 -6.988 -32.906 1 84.62 65 PHE B CA 1
ATOM 2909 C C . PHE B 1 65 ? -4.059 -7.781 -31.641 1 84.62 65 PHE B C 1
ATOM 2911 O O . PHE B 1 65 ? -4.453 -8.945 -31.5 1 84.62 65 PHE B O 1
ATOM 2918 N N . PHE B 1 66 ? -3.33 -7.133 -30.766 1 85.5 66 PHE B N 1
ATOM 2919 C CA . PHE B 1 66 ? -2.908 -7.812 -29.547 1 85.5 66 PHE B CA 1
ATOM 2920 C C . PHE B 1 66 ? -4.113 -8.227 -28.719 1 85.5 66 PHE B C 1
ATOM 2922 O O . PHE B 1 66 ? -4.133 -9.312 -28.141 1 85.5 66 PHE B O 1
ATOM 2929 N N . VAL B 1 67 ? -5.141 -7.426 -28.734 1 76.69 67 VAL B N 1
ATOM 2930 C CA . VAL B 1 67 ? -6.367 -7.742 -28.016 1 76.69 67 VAL B CA 1
ATOM 2931 C C . VAL B 1 67 ? -6.973 -9.031 -28.562 1 76.69 67 VAL B C 1
ATOM 2933 O O . VAL B 1 67 ? -7.355 -9.922 -27.797 1 76.69 67 VAL B O 1
ATOM 2936 N N . HIS B 1 68 ? -6.914 -9.125 -29.828 1 75.06 68 HIS B N 1
ATOM 2937 C CA . HIS B 1 68 ? -7.465 -10.305 -30.484 1 75.06 68 HIS B CA 1
ATOM 2938 C C . HIS B 1 68 ? -6.551 -11.516 -30.297 1 75.06 68 HIS B C 1
ATOM 2940 O O . HIS B 1 68 ? -7.023 -12.633 -30.078 1 75.06 68 HIS B O 1
ATOM 2946 N N . ALA B 1 69 ? -5.281 -11.25 -30.406 1 81.44 69 ALA B N 1
ATOM 2947 C CA . ALA B 1 69 ? -4.316 -12.328 -30.219 1 81.44 69 ALA B CA 1
ATOM 2948 C C . ALA B 1 69 ? -4.422 -12.922 -28.812 1 81.44 69 ALA B C 1
ATOM 2950 O O . ALA B 1 69 ? -4.367 -14.141 -28.641 1 81.44 69 ALA B O 1
ATOM 2951 N N . LYS B 1 70 ? -4.59 -12.102 -27.938 1 79.12 70 LYS B N 1
ATOM 2952 C CA . LYS B 1 70 ? -4.75 -12.523 -26.547 1 79.12 70 LYS B CA 1
ATOM 2953 C C . LYS B 1 70 ? -6.004 -13.375 -26.375 1 79.12 70 LYS B C 1
ATOM 2955 O O . LYS B 1 70 ? -5.965 -14.414 -25.703 1 79.12 70 LYS B O 1
ATOM 2960 N N . ALA B 1 71 ? -7.07 -12.969 -27 1 71 71 ALA B N 1
ATOM 2961 C CA . ALA B 1 71 ? -8.32 -13.727 -26.938 1 71 71 ALA B CA 1
ATOM 2962 C C . ALA B 1 71 ? -8.148 -15.117 -27.531 1 71 71 ALA B C 1
ATOM 2964 O O . ALA B 1 71 ? -8.664 -16.094 -27 1 71 71 ALA B O 1
ATOM 2965 N N . VAL B 1 72 ? -7.465 -15.172 -28.609 1 69.25 72 VAL B N 1
ATOM 2966 C CA . VAL B 1 72 ? -7.211 -16.438 -29.281 1 69.25 72 VAL B CA 1
ATOM 2967 C C . VAL B 1 72 ? -6.355 -17.328 -28.375 1 69.25 72 VAL B C 1
ATOM 2969 O O . VAL B 1 72 ? -6.66 -18.516 -28.188 1 69.25 72 VAL B O 1
ATOM 2972 N N . TYR B 1 73 ? -5.324 -16.734 -27.859 1 71.69 73 TYR B N 1
ATOM 2973 C CA . TYR B 1 73 ? -4.469 -17.484 -26.953 1 71.69 73 TYR B CA 1
ATOM 2974 C C . TYR B 1 73 ? -5.27 -18.031 -25.781 1 71.69 73 TYR B C 1
ATOM 2976 O O . TYR B 1 73 ? -5.148 -19.219 -25.422 1 71.69 73 TYR B O 1
ATOM 2984 N N . GLN B 1 74 ? -6.066 -17.219 -25.266 1 67.75 74 GLN B N 1
ATOM 2985 C CA . GLN B 1 74 ? -6.867 -17.609 -24.109 1 67.75 74 GLN B CA 1
ATOM 2986 C C . GLN B 1 74 ? -7.859 -18.703 -24.469 1 67.75 74 GLN B C 1
ATOM 2988 O O . GLN B 1 74 ? -8.078 -19.641 -23.688 1 67.75 74 GLN B O 1
ATOM 2993 N N . ALA B 1 75 ? -8.414 -18.609 -25.656 1 63.69 75 ALA B N 1
ATOM 2994 C CA . ALA B 1 75 ? -9.344 -19.641 -26.125 1 63.69 75 ALA B CA 1
ATOM 2995 C C . ALA B 1 75 ? -8.648 -20.984 -26.297 1 63.69 75 ALA B C 1
ATOM 2997 O O . ALA B 1 75 ? -9.188 -22.031 -25.922 1 63.69 75 ALA B O 1
ATOM 2998 N N . VAL B 1 76 ? -7.527 -20.938 -26.828 1 62.44 76 VAL B N 1
ATOM 2999 C CA . VAL B 1 76 ? -6.754 -22.156 -27.031 1 62.44 76 VAL B CA 1
ATOM 3000 C C . VAL B 1 76 ? -6.332 -22.734 -25.688 1 62.44 76 VAL B C 1
ATOM 3002 O O . VAL B 1 76 ? -6.461 -23.938 -25.453 1 62.44 76 VAL B O 1
ATOM 3005 N N . ALA B 1 77 ? -5.859 -21.844 -24.922 1 63.03 77 ALA B N 1
ATOM 3006 C CA . ALA B 1 77 ? -5.434 -22.266 -23.594 1 63.03 77 ALA B CA 1
ATOM 3007 C C . ALA B 1 77 ? -6.598 -22.891 -22.812 1 63.03 77 ALA B C 1
ATOM 3009 O O . ALA B 1 77 ? -6.434 -23.906 -22.156 1 63.03 77 ALA B O 1
ATOM 3010 N N . THR B 1 78 ? -7.684 -22.266 -22.938 1 60.09 78 THR B N 1
ATOM 3011 C CA . THR B 1 78 ? -8.891 -22.75 -22.281 1 60.09 78 THR B CA 1
ATOM 3012 C C . THR B 1 78 ? -9.312 -24.109 -22.844 1 60.09 78 THR B C 1
ATOM 3014 O O . THR B 1 78 ? -9.711 -25 -22.094 1 60.09 78 THR B O 1
ATOM 3017 N N . ALA B 1 79 ? -9.273 -24.188 -24.109 1 56.88 79 ALA B N 1
ATOM 3018 C CA . ALA B 1 79 ? -9.633 -25.438 -24.781 1 56.88 79 ALA B CA 1
ATOM 3019 C C . ALA B 1 79 ? -8.703 -26.578 -24.344 1 56.88 79 ALA B C 1
ATOM 3021 O O . ALA B 1 79 ? -9.156 -27.703 -24.125 1 56.88 79 ALA B O 1
ATOM 3022 N N . GLU B 1 80 ? -7.535 -26.219 -24.297 1 55.81 80 GLU B N 1
ATOM 3023 C CA . GLU B 1 80 ? -6.562 -27.219 -23.875 1 55.81 80 GLU B CA 1
ATOM 3024 C C . GLU B 1 80 ? -6.777 -27.625 -22.422 1 55.81 80 GLU B C 1
ATOM 3026 O O . GLU B 1 80 ? -6.648 -28.797 -22.062 1 55.81 80 GLU B O 1
ATOM 3031 N N . GLU B 1 81 ? -7.078 -26.547 -21.672 1 54.41 81 GLU B N 1
ATOM 3032 C CA . GLU B 1 81 ? -7.344 -26.781 -20.266 1 54.41 81 GLU B CA 1
ATOM 3033 C C . GLU B 1 81 ? -8.625 -27.594 -20.062 1 54.41 81 GLU B C 1
ATOM 3035 O O . GLU B 1 81 ? -8.719 -28.422 -19.156 1 54.41 81 GLU B O 1
ATOM 3040 N N . SER B 1 82 ? -9.664 -27.234 -20.797 1 49.91 82 SER B N 1
ATOM 3041 C CA . SER B 1 82 ? -10.938 -27.953 -20.703 1 49.91 82 SER B CA 1
ATOM 3042 C C . SER B 1 82 ? -10.773 -29.422 -21.047 1 49.91 82 SER B C 1
ATOM 3044 O O . SER B 1 82 ? -11.508 -30.266 -20.547 1 49.91 82 SER B O 1
ATOM 3046 N N . ILE B 1 83 ? -10.062 -29.656 -22 1 45.47 83 ILE B N 1
ATOM 3047 C CA . ILE B 1 83 ? -9.82 -31.047 -22.328 1 45.47 83 ILE B CA 1
ATOM 3048 C C . ILE B 1 83 ? -9.055 -31.734 -21.203 1 45.47 83 ILE B C 1
ATOM 3050 O O . ILE B 1 83 ? -9.289 -32.906 -20.891 1 45.47 83 ILE B O 1
ATOM 3054 N N . VAL B 1 84 ? -8.289 -30.969 -20.516 1 44 84 VAL B N 1
ATOM 3055 C CA . VAL B 1 84 ? -7.555 -31.5 -19.375 1 44 84 VAL B CA 1
ATOM 3056 C C . VAL B 1 84 ? -8.453 -31.516 -18.141 1 44 84 VAL B C 1
ATOM 3058 O O . VAL B 1 84 ? -8.008 -31.859 -17.047 1 44 84 VAL B O 1
ATOM 3061 N N . GLY B 1 85 ? -9.602 -31.047 -18.094 1 41.31 85 GLY B N 1
ATOM 3062 C CA . GLY B 1 85 ? -10.531 -30.938 -16.984 1 41.31 85 GLY B CA 1
ATOM 3063 C C . GLY B 1 85 ? -10.555 -32.156 -16.094 1 41.31 85 GLY B C 1
ATOM 3064 O O . GLY B 1 85 ? -11.281 -32.219 -15.109 1 41.31 85 GLY B O 1
ATOM 3065 N N . LEU B 1 86 ? -10.867 -33.312 -16.703 1 42.16 86 LEU B N 1
ATOM 3066 C CA . LEU B 1 86 ? -11.242 -34.281 -15.672 1 42.16 86 LEU B CA 1
ATOM 3067 C C . LEU B 1 86 ? -10.312 -34.188 -14.469 1 42.16 86 LEU B C 1
ATOM 3069 O O . LEU B 1 86 ? -10.773 -34.062 -13.328 1 42.16 86 LEU B O 1
ATOM 3073 N N . GLY B 1 87 ? -9.57 -35.312 -14.031 1 43.56 87 GLY B N 1
ATOM 3074 C CA . GLY B 1 87 ? -8.75 -35.594 -12.867 1 43.56 87 GLY B CA 1
ATOM 3075 C C . GLY B 1 87 ? -7.59 -34.625 -12.695 1 43.56 87 GLY B C 1
ATOM 3076 O O . GLY B 1 87 ? -6.758 -34.812 -11.805 1 43.56 87 GLY B O 1
ATOM 3077 N N . LYS B 1 88 ? -6.93 -33.938 -13.758 1 49.72 88 LYS B N 1
ATOM 3078 C CA . LYS B 1 88 ? -5.562 -33.5 -14.047 1 49.72 88 LYS B CA 1
ATOM 3079 C C . LYS B 1 88 ? -5.273 -32.125 -13.438 1 49.72 88 LYS B C 1
ATOM 3081 O O . LYS B 1 88 ? -6.199 -31.359 -13.172 1 49.72 88 LYS B O 1
ATOM 3086 N N . ASN B 1 89 ? -3.92 -31.812 -13.125 1 63.97 89 ASN B N 1
ATOM 3087 C CA . ASN B 1 89 ? -3.09 -30.781 -12.5 1 63.97 89 ASN B CA 1
ATOM 3088 C C . ASN B 1 89 ? -3.312 -29.422 -13.141 1 63.97 89 ASN B C 1
ATOM 3090 O O . ASN B 1 89 ? -2.779 -29.125 -14.219 1 63.97 89 ASN B O 1
ATOM 3094 N N . LEU B 1 90 ? -4.453 -28.672 -12.758 1 80.38 90 LEU B N 1
ATOM 3095 C CA . LEU B 1 90 ? -4.672 -27.297 -13.18 1 80.38 90 LEU B CA 1
ATOM 3096 C C . LEU B 1 90 ? -3.387 -26.484 -13.078 1 80.38 90 LEU B C 1
ATOM 3098 O O . LEU B 1 90 ? -2.646 -26.609 -12.102 1 80.38 90 LEU B O 1
ATOM 3102 N N . SER B 1 91 ? -3.061 -25.891 -14.219 1 86.12 91 SER B N 1
ATOM 3103 C CA . SER B 1 91 ? -1.845 -25.078 -14.234 1 86.12 91 SER B CA 1
ATOM 3104 C C . SER B 1 91 ? -2.062 -23.781 -14.992 1 86.12 91 SER B C 1
ATOM 3106 O O . SER B 1 91 ? -3.1 -23.594 -15.633 1 86.12 91 SER B O 1
ATOM 3108 N N . GLY B 1 92 ? -1.243 -22.797 -14.828 1 90.19 92 GLY B N 1
ATOM 3109 C CA . GLY B 1 92 ? -1.289 -21.547 -15.555 1 90.19 92 GLY B CA 1
ATOM 3110 C C . GLY B 1 92 ? -1.122 -20.328 -14.656 1 90.19 92 GLY B C 1
ATOM 3111 O O . GLY B 1 92 ? -0.628 -20.438 -13.539 1 90.19 92 GLY B O 1
ATOM 3112 N N . ASN B 1 93 ? -1.43 -19.172 -15.289 1 92.25 93 ASN B N 1
ATOM 3113 C CA . ASN B 1 93 ? -1.254 -17.891 -14.602 1 92.25 93 ASN B CA 1
ATOM 3114 C C . ASN B 1 93 ? -2.574 -17.141 -14.477 1 92.25 93 ASN B C 1
ATOM 3116 O O . ASN B 1 93 ? -3.373 -17.125 -15.414 1 92.25 93 ASN B O 1
ATOM 3120 N N . ILE B 1 94 ? -2.814 -16.672 -13.312 1 94.75 94 ILE B N 1
ATOM 3121 C CA . ILE B 1 94 ? -3.949 -15.781 -13.078 1 94.75 94 ILE B CA 1
ATOM 3122 C C . ILE B 1 94 ? -3.445 -14.398 -12.68 1 94.75 94 ILE B C 1
ATOM 3124 O O . ILE B 1 94 ? -2.764 -14.242 -11.664 1 94.75 94 ILE B O 1
ATOM 3128 N N . LYS B 1 95 ? -3.766 -13.398 -13.523 1 95.19 95 LYS B N 1
ATOM 3129 C CA . LYS B 1 95 ? -3.377 -12.016 -13.25 1 95.19 95 LYS B CA 1
ATOM 3130 C C . LYS B 1 95 ? -4.539 -11.227 -12.656 1 95.19 95 LYS B C 1
ATOM 3132 O O . LYS B 1 95 ? -5.59 -11.086 -13.289 1 95.19 95 LYS B O 1
ATOM 3137 N N . ILE B 1 96 ? -4.285 -10.672 -11.469 1 96.75 96 ILE B N 1
ATOM 3138 C CA . ILE B 1 96 ? -5.391 -10 -10.797 1 96.75 96 ILE B CA 1
ATOM 3139 C C . ILE B 1 96 ? -4.938 -8.633 -10.297 1 96.75 96 ILE B C 1
ATOM 3141 O O . ILE B 1 96 ? -3.748 -8.422 -10.047 1 96.75 96 ILE B O 1
ATOM 3145 N N . THR B 1 97 ? -5.867 -7.695 -10.156 1 95.81 97 THR B N 1
ATOM 3146 C CA . THR B 1 97 ? -5.66 -6.418 -9.484 1 95.81 97 THR B CA 1
ATOM 3147 C C . THR B 1 97 ? -6.629 -6.258 -8.312 1 95.81 97 THR B C 1
ATOM 3149 O O . THR B 1 97 ? -7.793 -6.652 -8.406 1 95.81 97 THR B O 1
ATOM 3152 N N . VAL B 1 98 ? -6.074 -5.809 -7.227 1 96.06 98 VAL B N 1
ATOM 3153 C CA . VAL B 1 98 ? -6.848 -5.777 -5.992 1 96.06 98 VAL B CA 1
ATOM 3154 C C . VAL B 1 98 ? -6.527 -4.504 -5.211 1 96.06 98 VAL B C 1
ATOM 3156 O O . VAL B 1 98 ? -5.438 -3.941 -5.348 1 96.06 98 VAL B O 1
ATOM 3159 N N . PRO B 1 99 ? -7.508 -4.059 -4.367 1 93.81 99 PRO B N 1
ATOM 3160 C CA . PRO B 1 99 ? -7.172 -2.957 -3.463 1 93.81 99 PRO B CA 1
ATOM 3161 C C . PRO B 1 99 ? -6.098 -3.334 -2.445 1 93.81 99 PRO B C 1
ATOM 3163 O O . PRO B 1 99 ? -5.961 -4.508 -2.092 1 93.81 99 PRO B O 1
ATOM 3166 N N . THR B 1 100 ? -5.449 -2.354 -1.954 1 93.25 100 THR B N 1
ATOM 3167 C CA . THR B 1 100 ? -4.301 -2.551 -1.079 1 93.25 100 THR B CA 1
ATOM 3168 C C . THR B 1 100 ? -4.699 -3.326 0.173 1 93.25 100 THR B C 1
ATOM 3170 O O . THR B 1 100 ? -4.039 -4.301 0.542 1 93.25 100 THR B O 1
ATOM 3173 N N . ILE B 1 101 ? -5.77 -3.002 0.783 1 94.19 101 ILE B N 1
ATOM 3174 C CA . ILE B 1 101 ? -6.18 -3.621 2.039 1 94.19 101 ILE B CA 1
ATOM 3175 C C . ILE B 1 101 ? -6.516 -5.09 1.803 1 94.19 101 ILE B C 1
ATOM 3177 O O . ILE B 1 101 ? -6.059 -5.965 2.545 1 94.19 101 ILE B O 1
ATOM 3181 N N . SER B 1 102 ? -7.254 -5.359 0.77 1 95.25 102 SER B N 1
ATOM 3182 C CA . SER B 1 102 ? -7.574 -6.746 0.456 1 95.25 102 SER B CA 1
ATOM 3183 C C . SER B 1 102 ? -6.316 -7.547 0.146 1 95.25 102 SER B C 1
ATOM 3185 O O . SER B 1 102 ? -6.152 -8.672 0.628 1 95.25 102 SER B O 1
ATOM 3187 N N . GLY B 1 103 ? -5.492 -6.949 -0.624 1 96.75 103 GLY B N 1
ATOM 3188 C CA . GLY B 1 103 ? -4.285 -7.625 -1.073 1 96.75 103 GLY B CA 1
ATOM 3189 C C . GLY B 1 103 ? -3.314 -7.926 0.054 1 96.75 103 GLY B C 1
ATOM 3190 O O . GLY B 1 103 ? -2.584 -8.914 0.002 1 96.75 103 GLY B O 1
ATOM 3191 N N . GLU B 1 104 ? -3.314 -7.117 1.049 1 96 104 GLU B N 1
ATOM 3192 C CA . GLU B 1 104 ? -2.348 -7.266 2.133 1 96 104 GLU B CA 1
ATOM 3193 C C . GLU B 1 104 ? -2.906 -8.133 3.258 1 96 104 GLU B C 1
ATOM 3195 O O . GLU B 1 104 ? -2.18 -8.93 3.85 1 96 104 GLU B O 1
ATOM 3200 N N . LEU B 1 105 ? -4.168 -7.988 3.486 1 95.12 105 LEU B N 1
ATOM 3201 C CA . LEU B 1 105 ? -4.688 -8.539 4.734 1 95.12 105 LEU B CA 1
ATOM 3202 C C . LEU B 1 105 ? -5.445 -9.844 4.48 1 95.12 105 LEU B C 1
ATOM 3204 O O . LEU B 1 105 ? -5.434 -10.742 5.316 1 95.12 105 LEU B O 1
ATOM 3208 N N . ILE B 1 106 ? -6.113 -9.953 3.344 1 96.81 106 ILE B N 1
ATOM 3209 C CA . ILE B 1 106 ? -7.039 -11.062 3.139 1 96.81 106 ILE B CA 1
ATOM 3210 C C . ILE B 1 106 ? -6.449 -12.047 2.133 1 96.81 106 ILE B C 1
ATOM 3212 O O . ILE B 1 106 ? -6.387 -13.25 2.396 1 96.81 106 ILE B O 1
ATOM 3216 N N . LEU B 1 107 ? -5.934 -11.594 1.096 1 98 107 LEU B N 1
ATOM 3217 C CA . LEU B 1 107 ? -5.629 -12.422 -0.062 1 98 107 LEU B CA 1
ATOM 3218 C C . LEU B 1 107 ? -4.418 -13.305 0.21 1 98 107 LEU B C 1
ATOM 3220 O O . LEU B 1 107 ? -4.301 -14.398 -0.349 1 98 107 LEU B O 1
ATOM 3224 N N . PRO B 1 108 ? -3.486 -12.891 1.074 1 98.06 108 PRO B N 1
ATOM 3225 C CA . PRO B 1 108 ? -2.393 -13.82 1.372 1 98.06 108 PRO B CA 1
ATOM 3226 C C . PRO B 1 108 ? -2.887 -15.18 1.868 1 98.06 108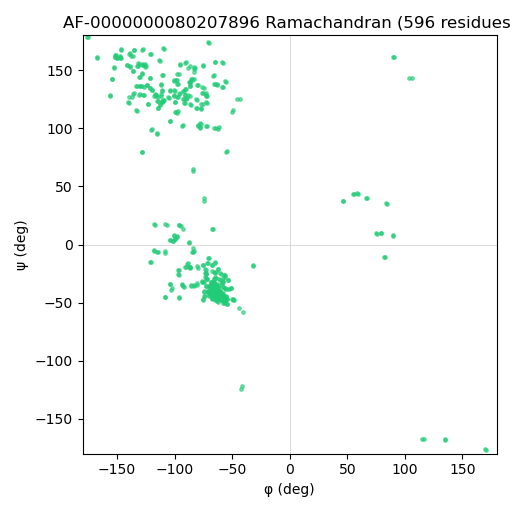 PRO B C 1
ATOM 3228 O O . PRO B 1 108 ? -2.424 -16.219 1.395 1 98.06 108 PRO B O 1
ATOM 3231 N N . GLY B 1 109 ? -3.818 -15.148 2.748 1 97.69 109 GLY B N 1
ATOM 3232 C CA . GLY B 1 109 ? -4.402 -16.391 3.213 1 97.69 109 GLY B CA 1
ATOM 3233 C C . GLY B 1 109 ? -5.164 -17.141 2.131 1 97.69 109 GLY B C 1
ATOM 3234 O O . GLY B 1 109 ? -5.035 -18.359 2 1 97.69 109 GLY B O 1
ATOM 3235 N N . VAL B 1 110 ? -5.891 -16.406 1.378 1 97.75 110 VAL B N 1
ATOM 3236 C CA . VAL B 1 110 ? -6.707 -16.969 0.31 1 97.75 110 VAL B CA 1
ATOM 3237 C C . VAL B 1 110 ? -5.809 -17.625 -0.734 1 97.75 110 VAL B C 1
ATOM 3239 O O . VAL B 1 110 ? -6.059 -18.766 -1.148 1 97.75 110 VAL B O 1
ATOM 3242 N N . ILE B 1 111 ? -4.785 -16.938 -1.143 1 97.62 111 ILE B N 1
ATOM 3243 C CA . ILE B 1 111 ? -3.865 -17.406 -2.168 1 97.62 111 ILE B CA 1
ATOM 3244 C C . ILE B 1 111 ? -3.088 -18.609 -1.644 1 97.62 111 ILE B C 1
ATOM 3246 O O . ILE B 1 111 ? -2.869 -19.594 -2.371 1 97.62 111 ILE B O 1
ATOM 3250 N N . SER B 1 112 ? -2.666 -18.531 -0.392 1 96.88 112 SER B N 1
ATOM 3251 C CA . SER B 1 112 ? -1.949 -19.641 0.225 1 96.88 112 SER B CA 1
ATOM 3252 C C . SER B 1 112 ? -2.77 -20.922 0.172 1 96.88 112 SER B C 1
ATOM 3254 O O . SER B 1 112 ? -2.275 -21.969 -0.27 1 96.88 112 SER B O 1
ATOM 3256 N N . GLU B 1 113 ? -3.992 -20.859 0.529 1 96.62 113 GLU B N 1
ATOM 3257 C CA . GLU B 1 113 ? -4.875 -22.016 0.521 1 96.62 113 GLU B CA 1
ATOM 3258 C C . GLU B 1 113 ? -5.121 -22.516 -0.9 1 96.62 113 GLU B C 1
ATOM 3260 O O . GLU B 1 113 ? -5.137 -23.734 -1.144 1 96.62 113 GLU B O 1
ATOM 3265 N N . PHE B 1 114 ? -5.367 -21.609 -1.758 1 97.25 114 PHE B N 1
ATOM 3266 C CA . PHE B 1 114 ? -5.613 -21.953 -3.152 1 97.25 114 PHE B CA 1
ATOM 3267 C C . PHE B 1 114 ? -4.414 -22.688 -3.746 1 97.25 114 PHE B C 1
ATOM 3269 O O . PHE B 1 114 ? -4.57 -23.703 -4.41 1 97.25 114 PHE B O 1
ATOM 3276 N N . ASN B 1 115 ? -3.207 -22.156 -3.453 1 95.31 115 ASN B N 1
ATOM 3277 C CA . ASN B 1 115 ? -1.99 -22.719 -4.023 1 95.31 115 ASN B CA 1
ATOM 3278 C C . ASN B 1 115 ? -1.643 -24.062 -3.387 1 95.31 115 ASN B C 1
ATOM 3280 O O . ASN B 1 115 ? -0.931 -24.875 -3.982 1 95.31 115 ASN B O 1
ATOM 3284 N N . ASP B 1 116 ? -2.078 -24.312 -2.205 1 93.62 116 ASP B N 1
ATOM 3285 C CA . ASP B 1 116 ? -1.949 -25.641 -1.608 1 93.62 116 ASP B CA 1
ATOM 3286 C C . ASP B 1 116 ? -2.719 -26.672 -2.416 1 93.62 116 ASP B C 1
ATOM 3288 O O . ASP B 1 116 ? -2.26 -27.812 -2.576 1 93.62 116 ASP B O 1
ATOM 3292 N N . LYS B 1 117 ? -3.857 -26.25 -2.914 1 92.38 117 LYS B N 1
ATOM 3293 C CA . LYS B 1 117 ? -4.715 -27.141 -3.693 1 92.38 117 LYS B CA 1
ATOM 3294 C C . LYS B 1 117 ? -4.262 -27.203 -5.148 1 92.38 117 LYS B C 1
ATOM 3296 O O . LYS B 1 117 ? -4.367 -28.266 -5.785 1 92.38 117 LYS B O 1
ATOM 3301 N N . TYR B 1 118 ? -3.795 -26.078 -5.605 1 93.75 118 TYR B N 1
ATOM 3302 C CA . TYR B 1 118 ? -3.389 -25.984 -7 1 93.75 118 TYR B CA 1
ATOM 3303 C C . TYR B 1 118 ? -1.978 -25.422 -7.121 1 93.75 118 TYR B C 1
ATOM 3305 O O . TYR B 1 118 ? -1.791 -24.281 -7.547 1 93.75 118 TYR B O 1
ATOM 3313 N N . PRO B 1 119 ? -1.007 -26.188 -6.918 1 90.25 119 PRO B N 1
ATOM 3314 C CA . PRO B 1 119 ? 0.373 -25.703 -6.816 1 90.25 119 PRO B CA 1
ATOM 3315 C C . PRO B 1 119 ? 0.93 -25.234 -8.156 1 90.25 119 PRO B C 1
ATOM 3317 O O . PRO B 1 119 ? 1.913 -24.484 -8.195 1 90.25 119 PRO B O 1
ATOM 3320 N N . ASP B 1 120 ? 0.307 -25.594 -9.234 1 91.69 120 ASP B N 1
ATOM 3321 C CA . ASP B 1 120 ? 0.854 -25.281 -10.547 1 91.69 120 ASP B CA 1
ATOM 3322 C C . ASP B 1 120 ? 0.194 -24.031 -11.125 1 91.69 120 ASP B C 1
ATOM 3324 O O . ASP B 1 120 ? 0.427 -23.672 -12.281 1 91.69 120 ASP B O 1
ATOM 3328 N N . ILE B 1 121 ? -0.594 -23.391 -10.32 1 94.31 121 ILE B N 1
ATOM 3329 C CA . ILE B 1 121 ? -1.166 -22.109 -10.719 1 94.31 121 ILE B CA 1
ATOM 3330 C C . ILE B 1 121 ? -0.345 -20.969 -10.117 1 94.31 121 ILE B C 1
ATOM 3332 O O . ILE B 1 121 ? -0.072 -20.969 -8.914 1 94.31 121 ILE B O 1
ATOM 3336 N N . ASN B 1 122 ? 0.069 -20.078 -10.992 1 95.19 122 ASN B N 1
ATOM 3337 C CA . ASN B 1 122 ? 0.771 -18.875 -10.562 1 95.19 122 ASN B CA 1
ATOM 3338 C C . ASN B 1 122 ? -0.176 -17.688 -10.461 1 95.19 122 ASN B C 1
ATOM 3340 O O . ASN B 1 122 ? -1.054 -17.516 -11.312 1 95.19 122 ASN B O 1
ATOM 3344 N N . ILE B 1 123 ? 0.013 -16.938 -9.422 1 97.44 123 ILE B N 1
ATOM 3345 C CA . ILE B 1 123 ? -0.803 -15.742 -9.234 1 97.44 123 ILE B CA 1
ATOM 3346 C C . ILE B 1 123 ? 0.058 -14.5 -9.422 1 97.44 123 ILE B C 1
ATOM 3348 O O . ILE B 1 123 ? 1.1 -14.352 -8.781 1 97.44 123 ILE B O 1
ATOM 3352 N N . ASP B 1 124 ? -0.314 -13.641 -10.32 1 95.69 124 ASP B N 1
ATOM 3353 C CA . ASP B 1 124 ? 0.234 -12.305 -10.5 1 95.69 124 ASP B CA 1
ATOM 3354 C C . ASP B 1 124 ? -0.721 -11.242 -9.961 1 95.69 124 ASP B C 1
ATOM 3356 O O . ASP B 1 124 ? -1.742 -10.945 -10.578 1 95.69 124 ASP B O 1
ATOM 3360 N N . MET B 1 125 ? -0.358 -10.688 -8.836 1 96.75 125 MET B N 1
ATOM 3361 C CA . MET B 1 125 ? -1.275 -9.812 -8.109 1 96.75 125 MET B CA 1
ATOM 3362 C C . MET B 1 125 ? -0.741 -8.383 -8.07 1 96.75 125 MET B C 1
ATOM 3364 O O . MET B 1 125 ? 0.357 -8.141 -7.562 1 96.75 125 MET B O 1
ATOM 3368 N N . GLU B 1 126 ? -1.511 -7.5 -8.539 1 94.44 126 GLU B N 1
ATOM 3369 C CA . GLU B 1 126 ? -1.17 -6.082 -8.492 1 94.44 126 GLU B CA 1
ATOM 3370 C C . GLU B 1 126 ? -2.082 -5.328 -7.523 1 94.44 126 GLU B C 1
ATOM 3372 O O . GLU B 1 126 ? -3.307 -5.359 -7.668 1 94.44 126 GLU B O 1
ATOM 3377 N N . LEU B 1 127 ? -1.476 -4.715 -6.586 1 93.38 127 LEU B N 1
ATOM 3378 C CA . LEU B 1 127 ? -2.244 -3.887 -5.664 1 93.38 127 LEU B CA 1
ATOM 3379 C C . LEU B 1 127 ? -2.318 -2.447 -6.16 1 93.38 127 LEU B C 1
ATOM 3381 O O . LEU B 1 127 ? -1.287 -1.812 -6.391 1 93.38 127 LEU B O 1
ATOM 3385 N N . ASP B 1 128 ? -3.549 -2.039 -6.328 1 88.06 128 ASP B N 1
ATOM 3386 C CA . ASP B 1 128 ? -3.838 -0.697 -6.824 1 88.06 128 ASP B CA 1
ATOM 3387 C C . ASP B 1 128 ? -5.234 -0.246 -6.406 1 88.06 128 ASP B C 1
ATOM 3389 O O . ASP B 1 128 ? -6.223 -0.936 -6.676 1 88.06 128 ASP B O 1
ATOM 3393 N N . ASN B 1 129 ? -5.301 0.954 -5.805 1 84.81 129 ASN B N 1
ATOM 3394 C CA . ASN B 1 129 ? -6.602 1.438 -5.348 1 84.81 129 ASN B CA 1
ATOM 3395 C C . ASN B 1 129 ? -7.367 2.127 -6.473 1 84.81 129 ASN B C 1
ATOM 3397 O O . ASN B 1 129 ? -8.562 2.406 -6.332 1 84.81 129 ASN B O 1
ATOM 3401 N N . ARG B 1 130 ? -6.77 2.299 -7.566 1 77.25 130 ARG B N 1
ATOM 3402 C CA . ARG B 1 130 ? -7.426 2.941 -8.703 1 77.25 130 ARG B CA 1
ATOM 3403 C C . ARG B 1 130 ? -8.281 1.945 -9.477 1 77.25 130 ARG B C 1
ATOM 3405 O O . ARG B 1 130 ? -8.023 0.741 -9.445 1 77.25 130 ARG B O 1
ATOM 3412 N N . PHE B 1 131 ? -9.281 2.508 -10.086 1 74.94 131 PHE B N 1
ATOM 3413 C CA . PHE B 1 131 ? -10.047 1.691 -11.016 1 74.94 131 PHE B CA 1
ATOM 3414 C C . PHE B 1 131 ? -9.32 1.568 -12.352 1 74.94 131 PHE B C 1
ATOM 3416 O O . PHE B 1 131 ? -9.352 2.488 -13.172 1 74.94 131 PHE B O 1
ATOM 3423 N N . VAL B 1 132 ? -8.719 0.423 -12.477 1 75.88 132 VAL B N 1
ATOM 3424 C CA . VAL B 1 132 ? -7.926 0.201 -13.688 1 75.88 132 VAL B CA 1
ATOM 3425 C C . VAL B 1 132 ? -8.805 -0.417 -14.773 1 75.88 132 VAL B C 1
ATOM 3427 O O . VAL B 1 132 ? -9.859 -0.976 -14.484 1 75.88 132 VAL B O 1
ATOM 3430 N N . ASP B 1 133 ? -8.32 -0.196 -15.922 1 78.5 133 ASP B N 1
ATOM 3431 C CA . ASP B 1 133 ? -8.977 -0.862 -17.047 1 78.5 133 ASP B CA 1
ATOM 3432 C C . ASP B 1 133 ? -8.57 -2.332 -17.125 1 78.5 133 ASP B C 1
ATOM 3434 O O . ASP B 1 133 ? -7.504 -2.656 -17.656 1 78.5 133 ASP B O 1
ATOM 3438 N N . ILE B 1 134 ? -9.453 -3.129 -16.734 1 81.62 134 ILE B N 1
ATOM 3439 C CA . ILE B 1 134 ? -9.188 -4.555 -16.594 1 81.62 134 ILE B CA 1
ATOM 3440 C C . ILE B 1 134 ? -8.867 -5.16 -17.969 1 81.62 134 ILE B C 1
ATOM 3442 O O . ILE B 1 134 ? -7.977 -6.004 -18.078 1 81.62 134 ILE B O 1
ATOM 3446 N N . VAL B 1 135 ? -9.578 -4.719 -18.922 1 74 135 VAL B N 1
ATOM 3447 C CA . VAL B 1 135 ? -9.445 -5.305 -20.266 1 74 135 VAL B CA 1
ATOM 3448 C C . VAL B 1 135 ? -8.156 -4.816 -20.906 1 74 135 VAL B C 1
ATOM 3450 O O . VAL B 1 135 ? -7.324 -5.625 -21.328 1 74 135 VAL B O 1
ATOM 3453 N N . ASN B 1 136 ? -7.977 -3.555 -20.812 1 71.62 136 ASN B N 1
ATOM 3454 C CA . ASN B 1 136 ? -6.816 -2.977 -21.469 1 71.62 136 ASN B CA 1
ATOM 3455 C C . ASN B 1 136 ? -5.52 -3.32 -20.734 1 71.62 136 ASN B C 1
ATOM 3457 O O . ASN B 1 136 ? -4.465 -3.449 -21.359 1 71.62 136 ASN B O 1
ATOM 3461 N N . GLU B 1 137 ? -5.703 -3.564 -19.5 1 79.62 137 GLU B N 1
ATOM 3462 C CA . GLU B 1 137 ? -4.5 -3.842 -18.719 1 79.62 137 GLU B CA 1
ATOM 3463 C C . GLU B 1 137 ? -4.309 -5.344 -18.516 1 79.62 137 GLU B C 1
ATOM 3465 O O . GLU B 1 137 ? -3.414 -5.766 -17.781 1 79.62 137 GLU B O 1
ATOM 3470 N N . ARG B 1 138 ? -5.117 -6.156 -19.094 1 82.19 138 ARG B N 1
ATOM 3471 C CA . ARG B 1 138 ? -4.969 -7.598 -19.266 1 82.19 138 ARG B CA 1
ATOM 3472 C C . ARG B 1 138 ? -5.051 -8.312 -17.922 1 82.19 138 ARG B C 1
ATOM 3474 O O . ARG B 1 138 ? -4.246 -9.195 -17.625 1 82.19 138 ARG B O 1
ATOM 3481 N N . PHE B 1 139 ? -5.93 -7.84 -17.141 1 91.06 139 PHE B N 1
ATOM 3482 C CA . PHE B 1 139 ? -6.234 -8.578 -15.922 1 91.06 139 PHE B CA 1
ATOM 3483 C C . PHE B 1 139 ? -7.301 -9.633 -16.172 1 91.06 139 PHE B C 1
ATOM 3485 O O . PHE B 1 139 ? -8.25 -9.398 -16.922 1 91.06 139 PHE B O 1
ATOM 3492 N N . ASP B 1 140 ? -7.086 -10.773 -15.578 1 91 140 ASP B N 1
ATOM 3493 C CA . ASP B 1 140 ? -8.109 -11.812 -15.633 1 91 140 ASP B CA 1
ATOM 3494 C C . ASP B 1 140 ? -9.266 -11.5 -14.688 1 91 140 ASP B C 1
ATOM 3496 O O . ASP B 1 140 ? -10.406 -11.891 -14.945 1 91 140 ASP B O 1
ATOM 3500 N N . LEU B 1 141 ? -8.898 -10.852 -13.625 1 93.12 141 LEU B N 1
ATOM 3501 C CA . LEU B 1 141 ? -9.836 -10.602 -12.539 1 93.12 141 LEU B CA 1
ATOM 3502 C C . LEU B 1 141 ? -9.438 -9.367 -11.742 1 93.12 141 LEU B C 1
ATOM 3504 O O . LEU B 1 141 ? -8.25 -9.117 -11.516 1 93.12 141 LEU B O 1
ATOM 3508 N N . ALA B 1 142 ? -10.461 -8.648 -11.352 1 94.38 142 ALA B N 1
ATOM 3509 C CA . ALA B 1 142 ? -10.25 -7.539 -10.422 1 94.38 142 ALA B CA 1
ATOM 3510 C C . ALA B 1 142 ? -11.125 -7.691 -9.18 1 94.38 142 ALA B C 1
ATOM 3512 O O . ALA B 1 142 ? -12.273 -8.117 -9.273 1 94.38 142 ALA B O 1
ATOM 3513 N N . ILE B 1 143 ? -10.516 -7.426 -8.078 1 95.5 143 ILE B N 1
ATOM 3514 C CA . ILE B 1 143 ? -11.32 -7.164 -6.891 1 95.5 143 ILE B CA 1
ATOM 3515 C C . ILE B 1 143 ? -11.508 -5.656 -6.715 1 95.5 143 ILE B C 1
ATOM 3517 O O . ILE B 1 143 ? -10.539 -4.895 -6.777 1 95.5 143 ILE B O 1
ATOM 3521 N N . ARG B 1 144 ? -12.75 -5.293 -6.52 1 92.12 144 ARG B N 1
ATOM 3522 C CA . ARG B 1 144 ? -13.055 -3.871 -6.414 1 92.12 144 ARG B CA 1
ATOM 3523 C C . ARG B 1 144 ? -14.031 -3.604 -5.27 1 92.12 144 ARG B C 1
ATOM 3525 O O . ARG B 1 144 ? -14.859 -4.453 -4.945 1 92.12 144 ARG B O 1
ATOM 3532 N N . THR B 1 145 ? -13.805 -2.441 -4.793 1 90.56 145 THR B N 1
ATOM 3533 C CA . THR B 1 145 ? -14.719 -1.962 -3.764 1 90.56 145 THR B CA 1
ATOM 3534 C C . THR B 1 145 ? -15.555 -0.797 -4.285 1 90.56 145 THR B C 1
ATOM 3536 O O . THR B 1 145 ? -15.008 0.193 -4.777 1 90.56 145 THR B O 1
ATOM 3539 N N . GLY B 1 146 ? -16.797 -0.935 -4.133 1 83.75 146 GLY B N 1
ATOM 3540 C CA . GLY B 1 146 ? -17.656 0.185 -4.492 1 83.75 146 GLY B CA 1
ATOM 3541 C C . GLY B 1 146 ? -18.609 -0.132 -5.629 1 83.75 146 GLY B C 1
ATOM 3542 O O . GLY B 1 146 ? -18.812 -1.3 -5.969 1 83.75 146 GLY B O 1
ATOM 3543 N N . MET B 1 147 ? -19.203 0.951 -6.141 1 70.06 147 MET B N 1
ATOM 3544 C CA . MET B 1 147 ? -20.188 0.842 -7.219 1 70.06 147 MET B CA 1
ATOM 3545 C C . MET B 1 147 ? -19.484 0.695 -8.57 1 70.06 147 MET B C 1
ATOM 3547 O O . MET B 1 147 ? -18.578 1.456 -8.891 1 70.06 147 MET B O 1
ATOM 3551 N N . LEU B 1 148 ? -19.844 -0.335 -9.242 1 70.69 148 LEU B N 1
ATOM 3552 C CA . LEU B 1 148 ? -19.203 -0.621 -10.523 1 70.69 148 LEU B CA 1
ATOM 3553 C C . LEU B 1 148 ? -20 0.007 -11.672 1 70.69 148 LEU B C 1
ATOM 3555 O O . LEU B 1 148 ? -21.234 -0.06 -11.688 1 70.69 148 LEU B O 1
ATOM 3559 N N . PRO B 1 149 ? -19.188 0.787 -12.398 1 63.16 149 PRO B N 1
ATOM 3560 C CA . PRO B 1 149 ? -19.938 1.289 -13.555 1 63.16 149 PRO B CA 1
ATOM 3561 C C . PRO B 1 149 ? -20.484 0.168 -14.438 1 63.16 149 PRO B C 1
ATOM 3563 O O . PRO B 1 149 ? -20.031 -0.973 -14.344 1 63.16 149 PRO B O 1
ATOM 3566 N N . ASP B 1 150 ? -21.531 0.564 -15.172 1 59.47 150 ASP B N 1
ATOM 3567 C CA . ASP B 1 150 ? -22.109 -0.353 -16.156 1 59.47 150 ASP B CA 1
ATOM 3568 C C . ASP B 1 150 ? -21.078 -0.722 -17.219 1 59.47 150 ASP B C 1
ATOM 3570 O O . ASP B 1 150 ? -20.484 0.157 -17.844 1 59.47 150 ASP B O 1
ATOM 3574 N N . SER B 1 151 ? -20.531 -1.862 -17.062 1 67.19 151 SER B N 1
ATOM 3575 C CA . SER B 1 151 ? -19.594 -2.307 -18.078 1 67.19 151 SER B CA 1
ATOM 3576 C C . SER B 1 151 ? -19.938 -3.713 -18.578 1 67.19 151 SER B C 1
ATOM 3578 O O . SER B 1 151 ? -20.906 -4.316 -18.109 1 67.19 151 SER B O 1
ATOM 3580 N N . SER B 1 152 ? -19.312 -4.062 -19.641 1 73.5 152 SER B N 1
ATOM 3581 C CA . SER B 1 152 ? -19.406 -5.41 -20.188 1 73.5 152 SER B CA 1
ATOM 3582 C C . SER B 1 152 ? -18.75 -6.43 -19.266 1 73.5 152 SER B C 1
ATOM 3584 O O . SER B 1 152 ? -18.797 -7.637 -19.516 1 73.5 152 SER B O 1
ATOM 3586 N N . LEU B 1 153 ? -18.516 -5.891 -18.094 1 80.56 153 LEU B N 1
ATOM 3587 C CA . LEU B 1 153 ? -17.844 -6.77 -17.141 1 80.56 153 LEU B CA 1
ATOM 3588 C C . LEU B 1 153 ? -18.875 -7.434 -16.219 1 80.56 153 LEU B C 1
ATOM 3590 O O . LEU B 1 153 ? -19.969 -6.902 -16.016 1 80.56 153 LEU B O 1
ATOM 3594 N N . ILE B 1 154 ? -18.547 -8.633 -15.852 1 84.88 154 ILE B N 1
ATOM 3595 C CA . ILE B 1 154 ? -19.344 -9.344 -14.852 1 84.88 154 ILE B CA 1
ATOM 3596 C C . ILE B 1 154 ? -18.844 -8.984 -13.453 1 84.88 154 ILE B C 1
ATOM 3598 O O . ILE B 1 154 ? -17.625 -8.914 -13.219 1 84.88 154 ILE B O 1
ATOM 3602 N N . ALA B 1 155 ? -19.781 -8.742 -12.578 1 90.19 155 ALA B N 1
ATOM 3603 C CA . ALA B 1 155 ? -19.453 -8.438 -11.188 1 90.19 155 ALA B CA 1
ATOM 3604 C C . ALA B 1 155 ? -20.141 -9.414 -10.242 1 90.19 155 ALA B C 1
ATOM 3606 O O . ALA B 1 155 ? -21.359 -9.539 -10.258 1 90.19 155 ALA B O 1
ATOM 3607 N N . ARG B 1 156 ? -19.359 -10.117 -9.477 1 91.5 156 ARG B N 1
ATOM 3608 C CA . ARG B 1 156 ? -19.891 -10.984 -8.43 1 91.5 156 ARG B CA 1
ATOM 3609 C C . ARG B 1 156 ? -19.578 -10.414 -7.047 1 91.5 156 ARG B C 1
ATOM 3611 O O . ARG B 1 156 ? -18.422 -10.211 -6.695 1 91.5 156 ARG B O 1
ATOM 3618 N N . LYS B 1 157 ? -20.625 -10.25 -6.309 1 94.5 157 LYS B N 1
ATOM 3619 C CA . LYS B 1 157 ? -20.422 -9.711 -4.965 1 94.5 157 LYS B CA 1
ATOM 3620 C C . LYS B 1 157 ? -19.781 -10.742 -4.047 1 94.5 157 LYS B C 1
ATOM 3622 O O . LYS B 1 157 ? -20.234 -11.891 -3.975 1 94.5 157 LYS B O 1
ATOM 3627 N N . LEU B 1 158 ? -18.719 -10.328 -3.367 1 96.75 158 LEU B N 1
ATOM 3628 C CA . LEU B 1 158 ? -18.016 -11.203 -2.439 1 96.75 158 LEU B CA 1
ATOM 3629 C C . LEU B 1 158 ? -18.5 -10.977 -1.009 1 96.75 158 LEU B C 1
ATOM 3631 O O . LEU B 1 158 ? -18.766 -11.93 -0.276 1 96.75 158 LEU B O 1
ATOM 3635 N N . VAL B 1 159 ? -18.609 -9.695 -0.616 1 96.5 159 VAL B N 1
ATOM 3636 C CA . VAL B 1 159 ? -19 -9.359 0.749 1 96.5 159 VAL B CA 1
ATOM 3637 C C . VAL B 1 159 ? -19.344 -7.875 0.833 1 96.5 159 VAL B C 1
ATOM 3639 O O . VAL B 1 159 ? -19 -7.098 -0.06 1 96.5 159 VAL B O 1
ATOM 3642 N N . ASP B 1 160 ? -20.078 -7.547 1.889 1 95.44 160 ASP B N 1
ATOM 3643 C CA . ASP B 1 160 ? -20.25 -6.145 2.256 1 95.44 160 ASP B CA 1
ATOM 3644 C C . ASP B 1 160 ? -19.172 -5.695 3.242 1 95.44 160 ASP B C 1
ATOM 3646 O O . ASP B 1 160 ? -18.891 -6.391 4.219 1 95.44 160 ASP B O 1
ATOM 3650 N N . ALA B 1 161 ? -18.562 -4.609 2.889 1 95.62 161 ALA B N 1
ATOM 3651 C CA . ALA B 1 161 ? -17.531 -4.043 3.768 1 95.62 161 ALA B CA 1
ATOM 3652 C C . ALA B 1 161 ? -18.062 -2.803 4.484 1 95.62 161 ALA B C 1
ATOM 3654 O O . ALA B 1 161 ? -18.547 -1.866 3.848 1 95.62 161 ALA B O 1
ATOM 3655 N N . ASN B 1 162 ? -17.938 -2.812 5.812 1 95.5 162 ASN B N 1
ATOM 3656 C CA . ASN B 1 162 ? -18.344 -1.67 6.625 1 95.5 162 ASN B CA 1
ATOM 3657 C C . ASN B 1 162 ? -17.156 -0.793 7.004 1 95.5 162 ASN B C 1
ATOM 3659 O O . ASN B 1 162 ? -16.047 -1.296 7.211 1 95.5 162 ASN B O 1
ATOM 3663 N N . TRP B 1 163 ? -17.438 0.437 6.98 1 95.81 163 TRP B N 1
ATOM 3664 C CA . TRP B 1 163 ? -16.484 1.373 7.543 1 95.81 163 TRP B CA 1
ATOM 3665 C C . TRP B 1 163 ? -16.828 1.707 8.992 1 95.81 163 TRP B C 1
ATOM 3667 O O . TRP B 1 163 ? -17.984 1.635 9.391 1 95.81 163 TRP B O 1
ATOM 3677 N N . VAL B 1 164 ? -15.852 2.09 9.727 1 97.69 164 VAL B N 1
ATOM 3678 C CA . VAL B 1 164 ? -16.047 2.434 11.125 1 97.69 164 VAL B CA 1
ATOM 3679 C C . VAL B 1 164 ? -15.234 3.674 11.477 1 97.69 164 VAL B C 1
ATOM 3681 O O . VAL B 1 164 ? -14.219 3.957 10.836 1 97.69 164 VAL B O 1
ATOM 3684 N N . VAL B 1 165 ? -15.719 4.348 12.43 1 98.38 165 VAL B N 1
ATOM 3685 C CA . VAL B 1 165 ? -14.977 5.434 13.062 1 98.38 165 VAL B CA 1
ATOM 3686 C C . VAL B 1 165 ? -14.359 4.949 14.375 1 98.38 165 VAL B C 1
ATOM 3688 O O . VAL B 1 165 ? -15.047 4.344 15.195 1 98.38 165 VAL B O 1
ATOM 3691 N N . CYS B 1 166 ? -13.055 5.18 14.531 1 98.75 166 CYS B N 1
ATOM 3692 C CA . CYS B 1 166 ? -12.438 4.699 15.766 1 98.75 166 CYS B CA 1
ATOM 3693 C C . CYS B 1 166 ? -11.242 5.566 16.156 1 98.75 166 CYS B C 1
ATOM 3695 O O . CYS B 1 166 ? -10.758 6.363 15.344 1 98.75 166 CYS B O 1
ATOM 3697 N N . ALA B 1 167 ? -10.844 5.457 17.344 1 98.88 167 ALA B N 1
ATOM 3698 C CA . ALA B 1 167 ? -9.688 6.137 17.938 1 98.88 167 ALA B CA 1
ATOM 3699 C C . ALA B 1 167 ? -9.094 5.316 19.078 1 98.88 167 ALA B C 1
ATOM 3701 O O . ALA B 1 167 ? -9.742 4.41 19.594 1 98.88 167 ALA B O 1
ATOM 3702 N N . SER B 1 168 ? -7.875 5.652 19.391 1 98.88 168 SER B N 1
ATOM 3703 C CA . SER B 1 168 ? -7.23 4.938 20.484 1 98.88 168 SER B CA 1
ATOM 3704 C C . SER B 1 168 ? -7.77 5.402 21.844 1 98.88 168 SER B C 1
ATOM 3706 O O . SER B 1 168 ? -8.242 6.535 21.969 1 98.88 168 SER B O 1
ATOM 3708 N N . PRO B 1 169 ? -7.703 4.543 22.859 1 98.69 169 PRO B N 1
ATOM 3709 C CA . PRO B 1 169 ? -8.047 4.977 24.219 1 98.69 169 PRO B CA 1
ATOM 3710 C C . PRO B 1 169 ? -7.227 6.18 24.672 1 98.69 169 PRO B C 1
ATOM 3712 O O . PRO B 1 169 ? -7.75 7.066 25.344 1 98.69 169 PRO B O 1
ATOM 3715 N N . LYS B 1 170 ? -6.012 6.188 24.312 1 98.12 170 LYS B N 1
ATOM 3716 C CA . LYS B 1 170 ? -5.129 7.293 24.672 1 98.12 170 LYS B CA 1
ATOM 3717 C C . LYS B 1 170 ? -5.656 8.617 24.125 1 98.12 170 LYS B C 1
ATOM 3719 O O . LYS B 1 170 ? -5.676 9.625 24.844 1 98.12 170 LYS B O 1
ATOM 3724 N N . TYR B 1 171 ? -6.047 8.594 22.938 1 98.44 171 TYR B N 1
ATOM 3725 C CA . TYR B 1 171 ? -6.586 9.812 22.328 1 98.44 171 TYR B CA 1
ATOM 3726 C C . TYR B 1 171 ? -7.852 10.266 23.062 1 98.44 171 TYR B C 1
ATOM 3728 O O . TYR B 1 171 ? -7.996 11.438 23.391 1 98.44 171 TYR B O 1
ATOM 3736 N N . LEU B 1 172 ? -8.75 9.328 23.25 1 98.5 172 LEU B N 1
ATOM 3737 C CA . LEU B 1 172 ? -10.047 9.641 23.844 1 98.5 172 LEU B CA 1
ATOM 3738 C C . LEU B 1 172 ? -9.883 10.109 25.297 1 98.5 172 LEU B C 1
ATOM 3740 O O . LEU B 1 172 ? -10.648 10.953 25.766 1 98.5 172 LEU B O 1
ATOM 3744 N N . ALA B 1 173 ? -8.922 9.57 25.969 1 98.25 173 ALA B N 1
ATOM 3745 C CA . ALA B 1 173 ? -8.641 9.992 27.344 1 98.25 173 ALA B CA 1
ATOM 3746 C C . ALA B 1 173 ? -8.188 11.453 27.375 1 98.25 173 ALA B C 1
ATOM 3748 O O . ALA B 1 173 ? -8.531 12.188 28.297 1 98.25 173 ALA B O 1
ATOM 3749 N N . LYS B 1 174 ? -7.496 11.844 26.422 1 97.12 174 LYS B N 1
ATOM 3750 C CA . LYS B 1 174 ? -6.906 13.18 26.391 1 97.12 174 LYS B CA 1
ATOM 3751 C C . LYS B 1 174 ? -7.891 14.203 25.828 1 97.12 174 LYS B C 1
ATOM 3753 O O . LYS B 1 174 ? -7.941 15.344 26.297 1 97.12 174 LYS B O 1
ATOM 3758 N N . HIS B 1 175 ? -8.688 13.781 24.875 1 97.62 175 HIS B N 1
ATOM 3759 C CA . HIS B 1 175 ? -9.461 14.758 24.125 1 97.62 175 HIS B CA 1
ATOM 3760 C C . HIS B 1 175 ? -10.961 14.586 24.375 1 97.62 175 HIS B C 1
ATOM 3762 O O . HIS B 1 175 ? -11.766 15.391 23.891 1 97.62 175 HIS B O 1
ATOM 3768 N N . GLY B 1 176 ? -11.344 13.523 25.109 1 97.88 176 GLY B N 1
ATOM 3769 C CA . GLY B 1 176 ? -12.75 13.234 25.359 1 97.88 176 GLY B CA 1
ATOM 3770 C C . GLY B 1 176 ? -13.359 12.328 24.312 1 97.88 176 GLY B C 1
ATOM 3771 O O . GLY B 1 176 ? -12.812 12.188 23.203 1 97.88 176 GLY B O 1
ATOM 3772 N N . ILE B 1 177 ? -14.461 11.734 24.656 1 98 177 ILE B N 1
ATOM 3773 C CA . ILE B 1 177 ? -15.211 10.875 23.75 1 98 177 ILE B CA 1
ATOM 3774 C C . ILE B 1 177 ? -16.359 11.664 23.109 1 98 177 ILE B C 1
ATOM 3776 O O . ILE B 1 177 ? -17.266 12.117 23.812 1 98 177 ILE B O 1
ATOM 3780 N N . PRO B 1 178 ? -16.234 11.859 21.812 1 97.81 178 PRO B N 1
ATOM 3781 C CA . PRO B 1 178 ? -17.375 12.555 21.188 1 97.81 178 PRO B CA 1
ATOM 3782 C C . PRO B 1 178 ? -18.672 11.75 21.25 1 97.81 178 PRO B C 1
ATOM 3784 O O . PRO B 1 178 ? -18.672 10.555 20.953 1 97.81 178 PRO B O 1
ATOM 3787 N N . LYS B 1 179 ? -19.734 12.336 21.531 1 95.31 179 LYS B N 1
ATOM 3788 C CA . LYS B 1 179 ? -21.016 11.656 21.75 1 95.31 179 LYS B CA 1
ATOM 3789 C C . LYS B 1 179 ? -21.828 11.602 20.453 1 95.31 179 LYS B C 1
ATOM 3791 O O . LYS B 1 179 ? -22.609 10.664 20.25 1 95.31 179 LYS B O 1
ATOM 3796 N N . GLN B 1 180 ? -21.656 12.664 19.719 1 96.31 180 GLN B N 1
ATOM 3797 C CA . GLN B 1 180 ? -22.328 12.734 18.422 1 96.31 180 GLN B CA 1
ATOM 3798 C C . GLN B 1 180 ? -21.328 13.016 17.297 1 96.31 180 GLN B C 1
ATOM 3800 O O . GLN B 1 180 ? -20.312 13.695 17.516 1 96.31 180 GLN B O 1
ATOM 3805 N N . PRO B 1 181 ? -21.656 12.57 16.109 1 97.5 181 PRO B N 1
ATOM 3806 C CA . PRO B 1 181 ? -20.719 12.719 15 1 97.5 181 PRO B CA 1
ATOM 3807 C C . PRO B 1 181 ? -20.328 14.18 14.75 1 97.5 181 PRO B C 1
ATOM 3809 O O . PRO B 1 181 ? -19.188 14.461 14.398 1 97.5 181 PRO B O 1
ATOM 3812 N N . ILE B 1 182 ? -21.219 15.078 15.008 1 96.44 182 ILE B N 1
ATOM 3813 C CA . ILE B 1 182 ? -20.953 16.484 14.727 1 96.44 182 ILE B CA 1
ATOM 3814 C C . ILE B 1 182 ? -19.812 16.969 15.609 1 96.44 182 ILE B C 1
ATOM 3816 O O . ILE B 1 182 ? -19.109 17.922 15.258 1 96.44 182 ILE B O 1
ATOM 3820 N N . GLU B 1 183 ? -19.562 16.359 16.734 1 97.81 183 GLU B N 1
ATOM 3821 C CA . GLU B 1 183 ? -18.5 16.734 17.656 1 97.81 183 GLU B CA 1
ATOM 3822 C C . GLU B 1 183 ? -17.125 16.422 17.078 1 97.81 183 GLU B C 1
ATOM 3824 O O . GLU B 1 183 ? -16.109 16.906 17.594 1 97.81 183 GLU B O 1
ATOM 3829 N N . LEU B 1 184 ? -17.094 15.648 15.961 1 98 184 LEU B N 1
ATOM 3830 C CA . LEU B 1 184 ? -15.844 15.352 15.289 1 98 184 LEU B CA 1
ATOM 3831 C C . LEU B 1 184 ? -15.195 16.625 14.766 1 98 184 LEU B C 1
ATOM 3833 O O . LEU B 1 184 ? -13.984 16.656 14.531 1 98 184 LEU B O 1
ATOM 3837 N N . THR B 1 185 ? -15.961 17.656 14.594 1 96.31 185 THR B N 1
ATOM 3838 C CA . THR B 1 185 ? -15.438 18.922 14.109 1 96.31 185 THR B CA 1
ATOM 3839 C C . THR B 1 185 ? -14.461 19.531 15.117 1 96.31 185 THR B C 1
ATOM 3841 O O . THR B 1 185 ? -13.68 20.422 14.773 1 96.31 185 THR B O 1
ATOM 3844 N N . LYS B 1 186 ? -14.484 19.016 16.344 1 96.38 186 LYS B N 1
ATOM 3845 C CA . LYS B 1 186 ? -13.609 19.516 17.391 1 96.38 186 LYS B CA 1
ATOM 3846 C C . LYS B 1 186 ? -12.453 18.547 17.641 1 96.38 186 LYS B C 1
ATOM 3848 O O . LYS B 1 186 ? -11.664 18.75 18.578 1 96.38 186 LYS B O 1
ATOM 3853 N N . HIS B 1 187 ? -12.398 17.531 16.875 1 97.94 187 HIS B N 1
ATOM 3854 C CA . HIS B 1 187 ? -11.375 16.5 17.031 1 97.94 187 HIS B CA 1
ATOM 3855 C C . HIS B 1 187 ? -10.406 16.484 15.852 1 97.94 187 HIS B C 1
ATOM 3857 O O . HIS B 1 187 ? -10.703 17.062 14.797 1 97.94 187 HIS B O 1
ATOM 3863 N N . ASN B 1 188 ? -9.242 15.938 16.078 1 98 188 ASN B N 1
ATOM 3864 C CA . ASN B 1 188 ? -8.281 15.688 15.008 1 98 188 ASN B CA 1
ATOM 3865 C C . ASN B 1 188 ? -8.648 14.445 14.203 1 98 188 ASN B C 1
ATOM 3867 O O . ASN B 1 188 ? -8.375 13.32 14.625 1 98 188 ASN B O 1
ATOM 3871 N N . CYS B 1 189 ? -9.258 14.672 13.039 1 98.12 189 CYS B N 1
ATOM 3872 C CA . CYS B 1 189 ? -9.664 13.57 12.172 1 98.12 189 CYS B CA 1
ATOM 3873 C C . CYS B 1 189 ? -8.648 13.344 11.055 1 98.12 189 CYS B C 1
ATOM 3875 O O . CYS B 1 189 ? -8.43 14.227 10.227 1 98.12 189 CYS B O 1
ATOM 3877 N N . LEU B 1 190 ? -7.996 12.195 11.102 1 97.44 190 LEU B N 1
ATOM 3878 C CA . LEU B 1 190 ? -7.031 11.844 10.062 1 97.44 190 LEU B CA 1
ATOM 3879 C C . LEU B 1 190 ? -7.738 11.414 8.781 1 97.44 190 LEU B C 1
ATOM 3881 O O . LEU B 1 190 ? -8.57 10.5 8.805 1 97.44 190 LEU B O 1
ATOM 3885 N N . VAL B 1 191 ? -7.332 11.969 7.707 1 95.38 191 VAL B N 1
ATOM 3886 C CA . VAL B 1 191 ? -8.188 11.938 6.527 1 95.38 191 VAL B CA 1
ATOM 3887 C C . VAL B 1 191 ? -7.566 11.047 5.457 1 95.38 191 VAL B C 1
ATOM 3889 O O . VAL B 1 191 ? -6.355 11.102 5.223 1 95.38 191 VAL B O 1
ATOM 3892 N N . TYR B 1 192 ? -8.414 10.281 4.844 1 94.38 192 TYR B N 1
ATOM 3893 C CA . TYR B 1 192 ? -8.062 9.492 3.67 1 94.38 192 TYR B CA 1
ATOM 3894 C C . TYR B 1 192 ? -8.312 10.281 2.389 1 94.38 192 TYR B C 1
ATOM 3896 O O . TYR B 1 192 ? -9.43 10.727 2.137 1 94.38 192 TYR B O 1
ATOM 3904 N N . SER B 1 193 ? -7.316 10.422 1.54 1 88.25 193 SER B N 1
ATOM 3905 C CA . SER B 1 193 ? -7.391 11.352 0.421 1 88.25 193 SER B CA 1
ATOM 3906 C C . SER B 1 193 ? -8.18 10.766 -0.742 1 88.25 193 SER B C 1
ATOM 3908 O O . SER B 1 193 ? -8.719 11.5 -1.569 1 88.25 193 SER B O 1
ATOM 3910 N N . TYR B 1 194 ? -8.164 9.43 -1.019 1 68.75 194 TYR B N 1
ATOM 3911 C CA . TYR B 1 194 ? -8.781 8.852 -2.209 1 68.75 194 TYR B CA 1
ATOM 3912 C C . TYR B 1 194 ? -10.266 8.602 -1.989 1 68.75 194 TYR B C 1
ATOM 3914 O O . TYR B 1 194 ? -10.664 7.543 -1.493 1 68.75 194 TYR B O 1
ATOM 3922 N N . GLN B 1 195 ? -11.023 9.711 -1.762 1 58.16 195 GLN B N 1
ATOM 3923 C CA . GLN B 1 195 ? -12.438 9.391 -1.588 1 58.16 195 GLN B CA 1
ATOM 3924 C C . GLN B 1 195 ? -13.281 10.023 -2.688 1 58.16 195 GLN B C 1
ATOM 3926 O O . GLN B 1 195 ? -13.023 11.156 -3.1 1 58.16 195 GLN B O 1
ATOM 3931 N N . GLU B 1 196 ? -14.031 9.133 -3.188 1 49.12 196 GLU B N 1
ATOM 3932 C CA . GLU B 1 196 ? -14.961 9.594 -4.215 1 49.12 196 GLU B CA 1
ATOM 3933 C C . GLU B 1 196 ? -15.734 10.828 -3.75 1 49.12 196 GLU B C 1
ATOM 3935 O O . GLU B 1 196 ? -15.953 11.758 -4.527 1 49.12 196 GLU B O 1
ATOM 3940 N N . THR B 1 197 ? -16.234 10.742 -2.529 1 49.22 197 THR B N 1
ATOM 3941 C CA . THR B 1 197 ? -17.125 11.812 -2.082 1 49.22 197 THR B CA 1
ATOM 3942 C C . THR B 1 197 ? -16.344 12.883 -1.317 1 49.22 197 THR B C 1
ATOM 3944 O O . THR B 1 197 ? -16.922 13.672 -0.582 1 49.22 197 THR B O 1
ATOM 3947 N N . GLY B 1 198 ? -15.094 12.828 -1.477 1 61.81 198 GLY B N 1
ATOM 3948 C CA . GLY B 1 198 ? -14.297 13.805 -0.755 1 61.81 198 GLY B CA 1
ATOM 3949 C C . GLY B 1 198 ? -13.594 13.227 0.457 1 61.81 198 GLY B C 1
ATOM 3950 O O . GLY B 1 198 ? -14.156 12.391 1.168 1 61.81 198 GLY B O 1
ATOM 3951 N N . ALA B 1 199 ? -12.5 13.648 0.688 1 70.31 199 ALA B N 1
ATOM 3952 C CA . ALA B 1 199 ? -11.633 13.109 1.733 1 70.31 199 ALA B CA 1
ATOM 3953 C C . ALA B 1 199 ? -12.102 13.555 3.115 1 70.31 199 ALA B C 1
ATOM 3955 O O . ALA B 1 199 ? -12 12.805 4.086 1 70.31 199 ALA B O 1
ATOM 3956 N N . ARG B 1 200 ? -12.914 14.562 3.176 1 89.5 200 ARG B N 1
ATOM 3957 C CA . ARG B 1 200 ? -13.172 15.148 4.488 1 89.5 200 ARG B CA 1
ATOM 3958 C C . ARG B 1 200 ? -14.648 15.031 4.859 1 89.5 200 ARG B C 1
ATOM 3960 O O . ARG B 1 200 ? -15.039 15.375 5.977 1 89.5 200 ARG B O 1
ATOM 3967 N N . GLU B 1 201 ? -15.438 14.562 3.941 1 90.69 201 GLU B N 1
ATOM 3968 C CA . GLU B 1 201 ? -16.859 14.375 4.211 1 90.69 201 GLU B CA 1
ATOM 3969 C C . GLU B 1 201 ? -17.141 12.961 4.695 1 90.69 201 GLU B C 1
ATOM 3971 O O . GLU B 1 201 ? -17.219 12.023 3.895 1 90.69 201 GLU B O 1
ATOM 3976 N N . TRP B 1 202 ? -17.328 12.891 5.98 1 94.38 202 TRP B N 1
ATOM 3977 C CA . TRP B 1 202 ? -17.609 11.578 6.562 1 94.38 202 TRP B CA 1
ATOM 3978 C C . TRP B 1 202 ? -19.109 11.32 6.609 1 94.38 202 TRP B C 1
ATOM 3980 O O . TRP B 1 202 ? -19.875 12.18 7.031 1 94.38 202 TRP B O 1
ATOM 3990 N N . ALA B 1 203 ? -19.5 10.172 6.199 1 93.69 203 ALA B N 1
ATOM 3991 C CA . ALA B 1 203 ? -20.906 9.828 6.059 1 93.69 203 ALA B CA 1
ATOM 3992 C C . ALA B 1 203 ? -21.453 9.188 7.332 1 93.69 203 ALA B C 1
ATOM 3994 O O . ALA B 1 203 ? -20.828 8.273 7.883 1 93.69 203 ALA B O 1
ATOM 3995 N N . PHE B 1 204 ? -22.594 9.68 7.758 1 96.19 204 PHE B N 1
ATOM 3996 C CA . PHE B 1 204 ? -23.312 9.156 8.914 1 96.19 204 PHE B CA 1
ATOM 3997 C C . PHE B 1 204 ? -24.797 9.016 8.609 1 96.19 204 PHE B C 1
ATOM 3999 O O . PHE B 1 204 ? -25.25 9.398 7.527 1 96.19 204 PHE B O 1
ATOM 4006 N N . LYS B 1 205 ? -25.422 8.297 9.531 1 94.88 205 LYS B N 1
ATOM 4007 C CA . LYS B 1 205 ? -26.875 8.133 9.383 1 94.88 205 LYS B CA 1
ATOM 4008 C C . LYS B 1 205 ? -27.594 8.391 10.695 1 94.88 205 LYS B C 1
ATOM 4010 O O . LYS B 1 205 ? -27.078 8.078 11.773 1 94.88 205 LYS B O 1
ATOM 4015 N N . ALA B 1 206 ? -28.703 9.133 10.594 1 89.69 206 ALA B N 1
ATOM 4016 C CA . ALA B 1 206 ? -29.656 9.328 11.68 1 89.69 206 ALA B CA 1
ATOM 4017 C C . ALA B 1 206 ? -31.094 9.078 11.211 1 89.69 206 ALA B C 1
ATOM 4019 O O . ALA B 1 206 ? -31.547 9.688 10.234 1 89.69 206 ALA B O 1
ATOM 4020 N N . ASP B 1 207 ? -31.797 8.234 11.977 1 85.5 207 ASP B N 1
ATOM 4021 C CA . ASP B 1 207 ? -33.188 7.902 11.633 1 85.5 207 ASP B CA 1
ATOM 4022 C C . ASP B 1 207 ? -33.312 7.574 10.141 1 85.5 207 ASP B C 1
ATOM 4024 O O . ASP B 1 207 ? -34.156 8.141 9.445 1 85.5 207 ASP B O 1
ATOM 4028 N N . ASP B 1 208 ? -32.469 6.961 9.516 1 81.44 208 ASP B N 1
ATOM 4029 C CA . ASP B 1 208 ? -32.438 6.43 8.156 1 81.44 208 ASP B CA 1
ATOM 4030 C C . ASP B 1 208 ? -32.125 7.527 7.141 1 81.44 208 ASP B C 1
ATOM 4032 O O . ASP B 1 208 ? -32.344 7.352 5.941 1 81.44 208 ASP B O 1
ATOM 4036 N N . LYS B 1 209 ? -31.766 8.625 7.645 1 91.38 209 LYS B N 1
ATOM 4037 C CA . LYS B 1 209 ? -31.328 9.695 6.758 1 91.38 209 LYS B CA 1
ATOM 4038 C C . LYS B 1 209 ? -29.812 9.836 6.793 1 91.38 209 LYS B C 1
ATOM 4040 O O . LYS B 1 209 ? -29.203 9.859 7.867 1 91.38 209 LYS B O 1
ATOM 4045 N N . MET B 1 210 ? -29.328 9.922 5.645 1 92.44 210 MET B N 1
ATOM 4046 C CA . MET B 1 210 ? -27.875 10.062 5.523 1 92.44 210 MET B CA 1
ATOM 4047 C C . MET B 1 210 ? -27.469 11.531 5.598 1 92.44 210 MET B C 1
ATOM 4049 O O . MET B 1 210 ? -28.156 12.398 5.066 1 92.44 210 MET B O 1
ATOM 4053 N N . TYR B 1 211 ? -26.344 11.766 6.316 1 92.75 211 TYR B N 1
ATOM 4054 C CA . TYR B 1 211 ? -25.766 13.109 6.352 1 92.75 211 TYR B CA 1
ATOM 4055 C C . TYR B 1 211 ? -24.25 13.039 6.438 1 92.75 211 TYR B C 1
ATOM 4057 O O . TYR B 1 211 ? -23.672 11.961 6.641 1 92.75 211 TYR B O 1
ATOM 4065 N N . GLN B 1 212 ? -23.703 14.172 6.219 1 92.94 212 GLN B N 1
ATOM 4066 C CA . GLN B 1 212 ? -22.25 14.227 6.219 1 92.94 212 GLN B CA 1
ATOM 4067 C C . GLN B 1 212 ? -21.734 15.211 7.273 1 92.94 212 GLN B C 1
ATOM 4069 O O . GLN B 1 212 ? -22.406 16.188 7.594 1 92.94 212 GLN B O 1
ATOM 4074 N N . VAL B 1 213 ? -20.656 14.844 7.855 1 94.31 213 VAL B N 1
ATOM 4075 C CA . VAL B 1 213 ? -19.922 15.742 8.734 1 94.31 213 VAL B CA 1
ATOM 4076 C C . VAL B 1 213 ? -18.578 16.094 8.102 1 94.31 213 VAL B C 1
ATOM 4078 O O . VAL B 1 213 ? -17.812 15.203 7.711 1 94.31 213 VAL B O 1
ATOM 4081 N N . THR B 1 214 ? -18.375 17.359 7.875 1 93.38 214 THR B N 1
ATOM 4082 C CA . THR B 1 214 ? -17.062 17.797 7.383 1 93.38 214 THR B CA 1
ATOM 4083 C C . THR B 1 214 ? -16.047 17.812 8.516 1 93.38 214 THR B C 1
ATOM 4085 O O . THR B 1 214 ? -16.203 18.547 9.492 1 93.38 214 THR B O 1
ATOM 4088 N N . VAL B 1 215 ? -15.039 16.984 8.344 1 94.62 215 VAL B N 1
ATOM 4089 C CA . VAL B 1 215 ? -14.023 16.859 9.391 1 94.62 215 VAL B CA 1
ATOM 4090 C C . VAL B 1 215 ? -12.719 17.484 8.906 1 94.62 215 VAL B C 1
ATOM 4092 O O . VAL B 1 215 ? -12.594 17.859 7.738 1 94.62 215 VAL B O 1
ATOM 4095 N N . ASP B 1 216 ? -11.805 17.641 9.844 1 92.06 216 ASP B N 1
ATOM 4096 C CA . ASP B 1 216 ? -10.469 18.141 9.531 1 92.06 216 ASP B CA 1
ATOM 4097 C C . ASP B 1 216 ? -9.43 17.516 10.461 1 92.06 216 ASP B C 1
ATOM 4099 O O . ASP B 1 216 ? -9.773 16.938 11.492 1 92.06 216 ASP B O 1
ATOM 4103 N N . GLY B 1 217 ? -8.203 17.625 10.023 1 94.12 217 GLY B N 1
ATOM 4104 C CA . GLY B 1 217 ? -7.086 17.094 10.789 1 94.12 217 GLY B CA 1
ATOM 4105 C C . GLY B 1 217 ? -5.738 17.391 10.172 1 94.12 217 GLY B C 1
ATOM 4106 O O . GLY B 1 217 ? -5.66 18.016 9.109 1 94.12 217 GLY B O 1
ATOM 4107 N N . ASN B 1 218 ? -4.758 16.922 10.898 1 95.94 218 ASN B N 1
ATOM 4108 C CA . ASN B 1 218 ? -3.42 17.375 10.531 1 95.94 218 ASN B CA 1
ATOM 4109 C C . ASN B 1 218 ? -2.682 16.328 9.703 1 95.94 218 ASN B C 1
ATOM 4111 O O . ASN B 1 218 ? -1.491 16.484 9.422 1 95.94 218 ASN B O 1
ATOM 4115 N N . LEU B 1 219 ? -3.381 15.242 9.297 1 97 219 LEU B N 1
ATOM 4116 C CA . LEU B 1 219 ? -2.809 14.25 8.398 1 97 219 LEU B CA 1
ATOM 4117 C C . LEU B 1 219 ? -3.805 13.859 7.312 1 97 219 LEU B C 1
ATOM 4119 O O . LEU B 1 219 ? -4.973 13.578 7.605 1 97 219 LEU B O 1
ATOM 4123 N N . CYS B 1 220 ? -3.371 13.891 6.129 1 95.94 220 CYS B N 1
ATOM 4124 C CA . CYS B 1 220 ? -4.086 13.383 4.961 1 95.94 220 CYS B CA 1
ATOM 4125 C C . CYS B 1 220 ? -3.217 12.414 4.172 1 95.94 220 CYS B C 1
ATOM 4127 O O . CYS B 1 220 ? -2.049 12.695 3.904 1 95.94 220 CYS B O 1
ATOM 4129 N N . THR B 1 221 ? -3.752 11.258 3.889 1 95.69 221 THR B N 1
ATOM 4130 C CA . THR B 1 221 ? -2.961 10.266 3.17 1 95.69 221 THR B CA 1
ATOM 4131 C C . THR B 1 221 ? -3.855 9.375 2.312 1 95.69 221 THR B C 1
ATOM 4133 O O . THR B 1 221 ? -5.062 9.297 2.545 1 95.69 221 THR B O 1
ATOM 4136 N N . ASN B 1 222 ? -3.25 8.734 1.345 1 92.12 222 ASN B N 1
ATOM 4137 C CA . ASN B 1 222 ? -3.973 7.82 0.465 1 92.12 222 ASN B CA 1
ATOM 4138 C C . ASN B 1 222 ? -3.846 6.375 0.935 1 92.12 222 ASN B C 1
ATOM 4140 O O . ASN B 1 222 ? -4.078 5.445 0.161 1 92.12 222 ASN B O 1
ATOM 4144 N N . ASN B 1 223 ? -3.461 6.219 2.125 1 94.25 223 ASN B N 1
ATOM 4145 C CA . ASN B 1 223 ? -3.193 4.887 2.65 1 94.25 223 ASN B CA 1
ATOM 4146 C C . ASN B 1 223 ? -3.838 4.684 4.02 1 94.25 223 ASN B C 1
ATOM 4148 O O . ASN B 1 223 ? -3.41 5.281 5.008 1 94.25 223 ASN B O 1
ATOM 4152 N N . SER B 1 224 ? -4.781 3.777 4.086 1 95.38 224 SER B N 1
ATOM 4153 C CA . SER B 1 224 ? -5.551 3.574 5.305 1 95.38 224 SER B CA 1
ATOM 4154 C C . SER B 1 224 ? -4.711 2.904 6.387 1 95.38 224 SER B C 1
ATOM 4156 O O . SER B 1 224 ? -4.918 3.141 7.578 1 95.38 224 SER B O 1
ATOM 4158 N N . SER B 1 225 ? -3.779 2.123 5.961 1 96.56 225 SER B N 1
ATOM 4159 C CA . SER B 1 225 ? -2.912 1.486 6.945 1 96.56 225 SER B CA 1
ATOM 4160 C C . SER B 1 225 ? -2.064 2.516 7.684 1 96.56 225 SER B C 1
ATOM 4162 O O . SER B 1 225 ? -1.83 2.389 8.891 1 96.56 225 SER B O 1
ATOM 4164 N N . ALA B 1 226 ? -1.597 3.453 6.938 1 96.69 226 ALA B N 1
ATOM 4165 C CA . ALA B 1 226 ? -0.876 4.551 7.582 1 96.69 226 ALA B CA 1
ATOM 4166 C C . ALA B 1 226 ? -1.768 5.281 8.578 1 96.69 226 ALA B C 1
ATOM 4168 O O . ALA B 1 226 ? -1.33 5.613 9.688 1 96.69 226 ALA B O 1
ATOM 4169 N N . LEU B 1 227 ? -2.98 5.527 8.25 1 97.56 227 LEU B N 1
ATOM 4170 C CA . LEU B 1 227 ? -3.928 6.164 9.156 1 97.56 227 LEU B CA 1
ATOM 4171 C C . LEU B 1 227 ? -4.098 5.344 10.43 1 97.56 227 LEU B C 1
ATOM 4173 O O . LEU B 1 227 ? -4.066 5.895 11.539 1 97.56 227 LEU B O 1
ATOM 4177 N N . ARG B 1 228 ? -4.301 4.059 10.219 1 98.44 228 ARG B N 1
ATOM 4178 C CA . ARG B 1 228 ? -4.445 3.158 11.359 1 98.44 228 ARG B CA 1
ATOM 4179 C C . ARG B 1 228 ? -3.256 3.281 12.305 1 98.44 228 ARG B C 1
ATOM 4181 O O . ARG B 1 228 ? -3.436 3.404 13.523 1 98.44 228 ARG B O 1
ATOM 4188 N N . ASN B 1 229 ? -2.102 3.27 11.758 1 98.25 229 ASN B N 1
ATOM 4189 C CA . ASN B 1 229 ? -0.903 3.268 12.586 1 98.25 229 ASN B CA 1
ATOM 4190 C C . ASN B 1 229 ? -0.742 4.582 13.344 1 98.25 229 ASN B C 1
ATOM 4192 O O . ASN B 1 229 ? -0.303 4.594 14.492 1 98.25 229 ASN B O 1
ATOM 4196 N N . VAL B 1 230 ? -1.093 5.66 12.727 1 98.19 230 VAL B N 1
ATOM 4197 C CA . VAL B 1 230 ? -1.032 6.957 13.398 1 98.19 230 VAL B CA 1
ATOM 4198 C C . VAL B 1 230 ? -2.102 7.023 14.484 1 98.19 230 VAL B C 1
ATOM 4200 O O . VAL B 1 230 ? -1.853 7.543 15.578 1 98.19 230 VAL B O 1
ATOM 4203 N N . ALA B 1 231 ? -3.27 6.492 14.219 1 98.69 231 ALA B N 1
ATOM 4204 C CA . ALA B 1 231 ? -4.348 6.473 15.203 1 98.69 231 ALA B CA 1
ATOM 4205 C C . ALA B 1 231 ? -3.957 5.648 16.422 1 98.69 231 ALA B C 1
ATOM 4207 O O . ALA B 1 231 ? -4.246 6.039 17.562 1 98.69 231 ALA B O 1
ATOM 4208 N N . LEU B 1 232 ? -3.311 4.551 16.219 1 98.62 232 LEU B N 1
ATOM 4209 C CA . LEU B 1 232 ? -2.863 3.688 17.312 1 98.62 232 LEU B CA 1
ATOM 4210 C C . LEU B 1 232 ? -1.906 4.43 18.234 1 98.62 232 LEU B C 1
ATOM 4212 O O . LEU B 1 232 ? -1.805 4.102 19.422 1 98.62 232 LEU B O 1
ATOM 4216 N N . LEU B 1 233 ? -1.263 5.43 17.703 1 97.88 233 LEU B N 1
ATOM 4217 C CA . LEU B 1 233 ? -0.303 6.207 18.469 1 97.88 233 LEU B CA 1
ATOM 4218 C C . LEU B 1 233 ? -0.999 7.344 19.219 1 97.88 233 LEU B C 1
ATOM 4220 O O . LEU B 1 233 ? -0.342 8.164 19.859 1 97.88 233 LEU B O 1
ATOM 4224 N N . GLY B 1 234 ? -2.283 7.406 19.078 1 97.88 234 GLY B N 1
ATOM 4225 C CA . GLY B 1 234 ? -3.064 8.367 19.828 1 97.88 234 GLY B CA 1
ATOM 4226 C C . GLY B 1 234 ? -3.111 9.742 19.188 1 97.88 234 GLY B C 1
ATOM 4227 O O . GLY B 1 234 ? -3.203 10.75 19.891 1 97.88 234 GLY B O 1
ATOM 4228 N N . GLN B 1 235 ? -3.135 9.75 17.891 1 97.56 235 GLN B N 1
ATOM 4229 C CA . GLN B 1 235 ? -2.951 11.055 17.266 1 97.56 235 GLN B CA 1
ATOM 4230 C C . GLN B 1 235 ? -4.254 11.562 16.641 1 97.56 235 GLN B C 1
ATOM 4232 O O . GLN B 1 235 ? -4.336 12.703 16.203 1 97.56 235 GLN B O 1
ATOM 4237 N N . GLY B 1 236 ? -5.266 10.688 16.641 1 98.38 236 GLY B N 1
ATOM 4238 C CA . GLY B 1 236 ? -6.488 11.188 16.031 1 98.38 236 GLY B CA 1
ATOM 4239 C C . GLY B 1 236 ? -7.539 10.109 15.836 1 98.38 236 GLY B C 1
ATOM 4240 O O . GLY B 1 236 ? -7.367 8.977 16.297 1 98.38 236 GLY B O 1
ATOM 4241 N N . VAL B 1 237 ? -8.672 10.555 15.188 1 98.69 237 VAL B N 1
ATOM 4242 C CA . VAL B 1 237 ? -9.805 9.711 14.836 1 98.69 237 VAL B CA 1
ATOM 4243 C C . VAL B 1 237 ? -9.734 9.336 13.359 1 98.69 237 VAL B C 1
ATOM 4245 O O . VAL B 1 237 ? -9.336 10.156 12.523 1 98.69 237 VAL B O 1
ATOM 4248 N N . ILE B 1 238 ? -10.086 8.109 13.047 1 98.19 238 ILE B N 1
ATOM 4249 C CA . ILE B 1 238 ? -10.023 7.684 11.648 1 98.19 238 ILE B CA 1
ATOM 4250 C C . ILE B 1 238 ? -11.359 7.07 11.234 1 98.19 238 ILE B C 1
ATOM 4252 O O . ILE B 1 238 ? -12.141 6.633 12.086 1 98.19 238 ILE B O 1
ATOM 4256 N N . TYR B 1 239 ? -11.672 7.105 9.961 1 97.25 239 TYR B N 1
ATOM 4257 C CA . TYR B 1 239 ? -12.789 6.488 9.266 1 97.25 239 TYR B CA 1
ATOM 4258 C C . TYR B 1 239 ? -12.297 5.516 8.195 1 97.25 239 TYR B C 1
ATOM 4260 O O . TYR B 1 239 ? -11.898 5.93 7.105 1 97.25 239 TYR B O 1
ATOM 4268 N N . VAL B 1 240 ? -12.297 4.168 8.547 1 96.5 240 VAL B N 1
ATOM 4269 C CA . VAL B 1 240 ? -11.594 3.191 7.723 1 96.5 240 VAL B CA 1
ATOM 4270 C C . VAL B 1 240 ? -12.43 1.92 7.605 1 96.5 240 VAL B C 1
ATOM 4272 O O . VAL B 1 240 ? -13.375 1.717 8.375 1 96.5 240 VAL B O 1
ATOM 4275 N N . PRO B 1 241 ? -12.055 1.077 6.613 1 96.31 241 PRO B N 1
ATOM 4276 C CA . PRO B 1 241 ? -12.719 -0.229 6.578 1 96.31 241 PRO B CA 1
ATOM 4277 C C . PRO B 1 241 ? -12.523 -1.021 7.867 1 96.31 241 PRO B C 1
ATOM 4279 O O . PRO B 1 241 ? -11.406 -1.104 8.391 1 96.31 241 PRO B O 1
ATOM 4282 N N . ARG B 1 242 ? -13.602 -1.609 8.344 1 97.81 242 ARG B N 1
ATOM 4283 C CA . ARG B 1 242 ? -13.586 -2.338 9.609 1 97.81 242 ARG B CA 1
ATOM 4284 C C . ARG B 1 242 ? -12.555 -3.467 9.578 1 97.81 242 ARG B C 1
ATOM 4286 O O . ARG B 1 242 ? -11.883 -3.727 10.578 1 97.81 242 ARG B O 1
ATOM 4293 N N . VAL B 1 243 ? -12.422 -4.09 8.453 1 97.75 243 VAL B N 1
ATOM 4294 C CA . VAL B 1 243 ? -11.539 -5.25 8.336 1 97.75 243 VAL B CA 1
ATOM 4295 C C . VAL B 1 243 ? -10.102 -4.844 8.664 1 97.75 243 VAL B C 1
ATOM 4297 O O . VAL B 1 243 ? -9.336 -5.645 9.203 1 97.75 243 VAL B O 1
ATOM 4300 N N . LEU B 1 244 ? -9.773 -3.625 8.383 1 97.88 244 LEU B N 1
ATOM 4301 C CA . LEU B 1 244 ? -8.43 -3.113 8.617 1 97.88 244 LEU B CA 1
ATOM 4302 C C . LEU B 1 244 ? -8.141 -3.021 10.117 1 97.88 244 LEU B C 1
ATOM 4304 O O . LEU B 1 244 ? -6.996 -3.207 10.547 1 97.88 244 LEU B O 1
ATOM 4308 N N . VAL B 1 245 ? -9.188 -2.736 10.914 1 98.5 245 VAL B N 1
ATOM 4309 C CA . VAL B 1 245 ? -8.969 -2.469 12.328 1 98.5 245 VAL B CA 1
ATOM 4310 C C . VAL B 1 245 ? -9.695 -3.518 13.172 1 98.5 245 VAL B C 1
ATOM 4312 O O . VAL B 1 245 ? -9.938 -3.307 14.359 1 98.5 245 VAL B O 1
ATOM 4315 N N . TYR B 1 246 ? -10.047 -4.594 12.562 1 98.31 246 TYR B N 1
ATOM 4316 C CA . TYR B 1 246 ? -10.828 -5.621 13.234 1 98.31 246 TYR B CA 1
ATOM 4317 C C . TYR B 1 246 ? -10.125 -6.105 14.492 1 98.31 246 TYR B C 1
ATOM 4319 O O . TYR B 1 246 ? -10.719 -6.145 15.57 1 98.31 246 TYR B O 1
ATOM 4327 N N . GLU B 1 247 ? -8.859 -6.441 14.398 1 97.56 247 GLU B N 1
ATOM 4328 C CA . GLU B 1 247 ? -8.117 -6.965 15.539 1 97.56 247 GLU B CA 1
ATOM 4329 C C . GLU B 1 247 ? -7.891 -5.883 16.594 1 97.56 247 GLU B C 1
ATOM 4331 O O . GLU B 1 247 ? -7.875 -6.172 17.781 1 97.56 247 GLU B O 1
ATOM 4336 N N . ASP B 1 248 ? -7.695 -4.68 16.125 1 98.62 248 ASP B N 1
ATOM 4337 C CA . ASP B 1 248 ? -7.5 -3.562 17.047 1 98.62 248 ASP B CA 1
ATOM 4338 C C . ASP B 1 248 ? -8.75 -3.332 17.891 1 98.62 248 ASP B C 1
ATOM 4340 O O . ASP B 1 248 ? -8.648 -3.045 19.094 1 98.62 248 ASP B O 1
ATOM 4344 N N . LEU B 1 249 ? -9.883 -3.449 17.266 1 98.5 249 LEU B N 1
ATOM 4345 C CA . LEU B 1 249 ? -11.141 -3.297 17.969 1 98.5 249 LEU B CA 1
ATOM 4346 C C . LEU B 1 249 ? -11.344 -4.438 18.969 1 98.5 249 LEU B C 1
ATOM 4348 O O . LEU B 1 249 ? -11.742 -4.207 20.109 1 98.5 249 LEU B O 1
ATOM 4352 N N . LYS B 1 250 ? -10.992 -5.57 18.547 1 98.06 250 LYS B N 1
ATOM 4353 C CA . LYS B 1 250 ? -11.133 -6.758 19.391 1 98.06 250 LYS B CA 1
ATOM 4354 C C . LYS B 1 250 ? -10.219 -6.684 20.609 1 98.06 250 LYS B C 1
ATOM 4356 O O . LYS B 1 250 ? -10.609 -7.066 21.719 1 98.06 250 LYS B O 1
ATOM 4361 N N . GLN B 1 251 ? -9.031 -6.133 20.422 1 98.06 251 GLN B N 1
ATOM 4362 C CA . GLN B 1 251 ? -8.023 -6.078 21.484 1 98.06 251 GLN B CA 1
ATOM 4363 C C . GLN B 1 251 ? -8.18 -4.816 22.328 1 98.06 251 GLN B C 1
ATOM 4365 O O . GLN B 1 251 ? -7.578 -4.699 23.391 1 98.06 251 GLN B O 1
ATOM 4370 N N . GLY B 1 252 ? -8.898 -3.914 21.812 1 98.31 252 GLY B N 1
ATOM 4371 C CA . GLY B 1 252 ? -9.164 -2.693 22.562 1 98.31 252 GLY B CA 1
ATOM 4372 C C . GLY B 1 252 ? -8.125 -1.611 22.312 1 98.31 252 GLY B C 1
ATOM 4373 O O . GLY B 1 252 ? -8.117 -0.585 23 1 98.31 252 GLY B O 1
ATOM 4374 N N . SER B 1 253 ? -7.273 -1.865 21.375 1 98.69 253 SER B N 1
ATOM 4375 C CA . SER B 1 253 ? -6.289 -0.838 21.047 1 98.69 253 SER B CA 1
ATOM 4376 C C . SER B 1 253 ? -6.922 0.319 20.297 1 98.69 253 SER B C 1
ATOM 4378 O O . SER B 1 253 ? -6.367 1.418 20.25 1 98.69 253 SER B O 1
ATOM 4380 N N . LEU B 1 254 ? -8.047 0.072 19.688 1 98.81 254 LEU B N 1
ATOM 4381 C CA . LEU B 1 254 ? -8.93 1.094 19.141 1 98.81 254 LEU B CA 1
ATOM 4382 C C . LEU B 1 254 ? -10.359 0.913 19.641 1 98.81 254 LEU B C 1
ATOM 4384 O O . LEU B 1 254 ? -10.797 -0.213 19.891 1 98.81 254 LEU B O 1
ATOM 4388 N N . ILE B 1 255 ? -11.008 1.995 19.797 1 98.75 255 ILE B N 1
ATOM 4389 C CA . ILE B 1 255 ? -12.391 2.004 20.25 1 98.75 255 ILE B CA 1
ATOM 4390 C C . ILE B 1 255 ? -13.289 2.545 19.141 1 98.75 255 ILE B C 1
ATOM 4392 O O . ILE B 1 255 ? -13.047 3.633 18.609 1 98.75 255 ILE B O 1
ATOM 4396 N N . GLN B 1 256 ? -14.312 1.785 18.812 1 98.5 256 GLN B N 1
ATOM 4397 C CA . GLN B 1 256 ? -15.266 2.221 17.797 1 98.5 256 GLN B CA 1
ATOM 4398 C C . GLN B 1 256 ? -16.188 3.305 18.344 1 98.5 256 GLN B C 1
ATOM 4400 O O . GLN B 1 256 ? -16.688 3.207 19.469 1 98.5 256 GLN B O 1
ATOM 4405 N N . LEU B 1 257 ? -16.344 4.293 17.531 1 98.44 257 LEU B N 1
ATOM 4406 C CA . LEU B 1 257 ? -17.25 5.402 17.828 1 98.44 257 LEU B CA 1
ATOM 4407 C C . LEU B 1 257 ? -18.469 5.371 16.922 1 98.44 257 LEU B C 1
ATOM 4409 O O . LEU B 1 257 ? -18.391 4.863 15.797 1 98.44 257 LEU B O 1
ATOM 4413 N N . PHE B 1 258 ? -19.609 5.781 17.422 1 97.31 258 PHE B N 1
ATOM 4414 C CA . PHE B 1 258 ? -20.828 5.992 16.625 1 97.31 258 PHE B CA 1
ATOM 4415 C C . PHE B 1 258 ? -21.234 4.707 15.922 1 97.31 258 PHE B C 1
ATOM 4417 O O . PHE B 1 258 ? -21.484 4.707 14.719 1 97.31 258 PHE B O 1
ATOM 4424 N N . LYS B 1 259 ? -21.203 3.623 16.562 1 94.69 259 LYS B N 1
ATOM 4425 C CA . LYS B 1 259 ? -21.453 2.299 16 1 94.69 259 LYS B CA 1
ATOM 4426 C C . LYS B 1 259 ? -22.75 2.275 15.219 1 94.69 259 LYS B C 1
ATOM 4428 O O . LYS B 1 259 ? -22.812 1.724 14.117 1 94.69 259 LYS B O 1
ATOM 4433 N N . GLU B 1 260 ? -23.734 2.953 15.672 1 92.06 260 GLU B N 1
ATOM 4434 C CA . GLU B 1 260 ? -25.047 2.908 15.039 1 92.06 260 GLU B CA 1
ATOM 4435 C C . GLU B 1 260 ? -25.188 3.988 13.977 1 92.06 260 GLU B C 1
ATOM 4437 O O . GLU B 1 260 ? -26.016 3.871 13.07 1 92.06 260 GLU B O 1
ATOM 4442 N N . GLU B 1 261 ? -24.375 4.945 14.055 1 93.88 261 GLU B N 1
ATOM 4443 C CA . GLU B 1 261 ? -24.562 6.105 13.188 1 93.88 261 GLU B CA 1
ATOM 4444 C C . GLU B 1 261 ? -23.688 6.004 11.945 1 93.88 261 GLU B C 1
ATOM 4446 O O . GLU B 1 261 ? -23.906 6.723 10.961 1 93.88 261 GLU B O 1
ATOM 4451 N N . THR B 1 262 ? -22.641 5.195 12.07 1 91.81 262 THR B N 1
ATOM 4452 C CA . THR B 1 262 ? -21.797 5.094 10.898 1 91.81 262 THR B CA 1
ATOM 4453 C C . THR B 1 262 ? -22.547 4.492 9.719 1 91.81 262 THR B C 1
ATOM 4455 O O . THR B 1 262 ? -23.219 3.473 9.867 1 91.81 262 THR B O 1
ATOM 4458 N N . ALA B 1 263 ? -22.375 5.027 8.539 1 84.31 263 ALA B N 1
ATOM 4459 C CA . ALA B 1 263 ? -23.297 4.742 7.449 1 84.31 263 ALA B CA 1
ATOM 4460 C C . ALA B 1 263 ? -22.578 4.117 6.262 1 84.31 263 ALA B C 1
ATOM 4462 O O . ALA B 1 263 ? -23.203 3.494 5.402 1 84.31 263 ALA B O 1
ATOM 4463 N N . LYS B 1 264 ? -21.344 4.184 6.227 1 89.19 264 LYS B N 1
ATOM 4464 C CA . LYS B 1 264 ? -20.656 3.787 4.996 1 89.19 264 LYS B CA 1
ATOM 4465 C C . LYS B 1 264 ? -20.5 2.271 4.914 1 89.19 264 LYS B C 1
ATOM 4467 O O . LYS B 1 264 ? -19.906 1.652 5.797 1 89.19 264 LYS B O 1
ATOM 4472 N N . CYS B 1 265 ? -21.109 1.687 3.918 1 92.25 265 CYS B N 1
ATOM 4473 C CA . CYS B 1 265 ? -21.047 0.271 3.572 1 92.25 265 CYS B CA 1
ATOM 4474 C C . CYS B 1 265 ? -20.969 0.08 2.062 1 92.25 265 CYS B C 1
ATOM 4476 O O . CYS B 1 265 ? -21.844 0.543 1.33 1 92.25 265 CYS B O 1
ATOM 4478 N N . LEU B 1 266 ? -19.922 -0.57 1.698 1 92.12 266 LEU B N 1
ATOM 4479 C CA . LEU B 1 266 ? -19.75 -0.797 0.268 1 92.12 266 LEU B CA 1
ATOM 4480 C C . LEU B 1 266 ? -19.562 -2.281 -0.027 1 92.12 266 LEU B C 1
ATOM 4482 O O . LEU B 1 266 ? -19.031 -3.021 0.81 1 92.12 266 LEU B O 1
ATOM 4486 N N . GLY B 1 267 ? -19.906 -2.613 -1.213 1 93.38 267 GLY B N 1
ATOM 4487 C CA . GLY B 1 267 ? -19.656 -3.979 -1.648 1 93.38 267 GLY B CA 1
ATOM 4488 C C . GLY B 1 267 ? -18.25 -4.188 -2.184 1 93.38 267 GLY B C 1
ATOM 4489 O O . GLY B 1 267 ? -17.688 -3.295 -2.812 1 93.38 267 GLY B O 1
ATOM 4490 N N . ILE B 1 268 ? -17.719 -5.328 -1.864 1 95.69 268 ILE B N 1
ATOM 4491 C CA . ILE B 1 268 ? -16.516 -5.82 -2.525 1 95.69 268 ILE B CA 1
ATOM 4492 C C . ILE B 1 268 ? -16.891 -6.848 -3.59 1 95.69 268 ILE B C 1
ATOM 4494 O O . ILE B 1 268 ? -17.656 -7.773 -3.324 1 95.69 268 ILE B O 1
ATOM 4498 N N . TYR B 1 269 ? -16.312 -6.684 -4.777 1 94.62 269 TYR B N 1
ATOM 4499 C CA . TYR B 1 269 ? -16.734 -7.5 -5.914 1 94.62 269 TYR B CA 1
ATOM 4500 C C . TYR B 1 269 ? -15.539 -8.117 -6.617 1 94.62 269 TYR B C 1
ATOM 4502 O O . TYR B 1 269 ? -14.477 -7.496 -6.699 1 94.62 269 TYR B O 1
ATOM 4510 N N . ALA B 1 270 ? -15.766 -9.312 -7.082 1 95.19 270 ALA B N 1
ATOM 4511 C CA . ALA B 1 270 ? -14.922 -9.844 -8.156 1 95.19 270 ALA B CA 1
ATOM 4512 C C . ALA B 1 270 ? -15.438 -9.422 -9.523 1 95.19 270 ALA B C 1
ATOM 4514 O O . ALA B 1 270 ? -16.594 -9.672 -9.859 1 95.19 270 ALA B O 1
ATOM 4515 N N . VAL B 1 271 ? -14.602 -8.711 -10.266 1 92.88 271 VAL B N 1
ATOM 4516 C CA . VAL B 1 271 ? -14.984 -8.195 -11.57 1 92.88 271 VAL B CA 1
ATOM 4517 C C . VAL B 1 271 ? -14.117 -8.836 -12.656 1 92.88 271 VAL B C 1
ATOM 4519 O O . VAL B 1 271 ? -12.891 -8.867 -12.547 1 92.88 271 VAL B O 1
ATOM 4522 N N . TYR B 1 272 ? -14.703 -9.344 -13.633 1 89 272 TYR B N 1
ATOM 4523 C CA . TYR B 1 272 ? -13.969 -10.023 -14.688 1 89 272 TYR B CA 1
ATOM 4524 C C . TYR B 1 272 ? -14.719 -9.961 -16.016 1 89 272 TYR B C 1
ATOM 4526 O O . TYR B 1 272 ? -15.938 -9.758 -16.031 1 89 272 TYR B O 1
ATOM 4534 N N . PRO B 1 273 ? -13.992 -10 -17.109 1 82.88 273 PRO B N 1
ATOM 4535 C CA . PRO B 1 273 ? -14.664 -9.922 -18.406 1 82.88 273 PRO B CA 1
ATOM 4536 C C . PRO B 1 273 ? -15.555 -11.133 -18.688 1 82.88 273 PRO B C 1
ATOM 4538 O O . PRO B 1 273 ? -15.242 -12.242 -18.266 1 82.88 273 PRO B O 1
ATOM 4541 N N . TYR B 1 274 ? -16.594 -10.766 -19.359 1 76.06 274 TYR B N 1
ATOM 4542 C CA . TYR B 1 274 ? -17.438 -11.852 -19.844 1 76.06 274 TYR B CA 1
ATOM 4543 C C . TYR B 1 274 ? -16.781 -12.586 -21 1 76.06 274 TYR B C 1
ATOM 4545 O O . TYR B 1 274 ? -16.234 -11.961 -21.906 1 76.06 274 TYR B O 1
ATOM 4553 N N . THR B 1 275 ? -16.641 -13.766 -20.781 1 71.62 275 THR B N 1
ATOM 4554 C CA . THR B 1 275 ? -16.203 -14.602 -21.891 1 71.62 275 THR B CA 1
ATOM 4555 C C . THR B 1 275 ? -17.109 -15.82 -22.031 1 71.62 275 THR B C 1
ATOM 4557 O O . THR B 1 275 ? -17.641 -16.328 -21.031 1 71.62 275 THR B O 1
ATOM 4560 N N . ARG B 1 276 ? -17.469 -16.125 -23.234 1 60.66 276 ARG B N 1
ATOM 4561 C CA . ARG B 1 276 ? -18.312 -17.297 -23.469 1 60.66 276 ARG B CA 1
ATOM 4562 C C . ARG B 1 276 ? -17.75 -18.531 -22.781 1 60.66 276 ARG B C 1
ATOM 4564 O O . ARG B 1 276 ? -18.484 -19.297 -22.172 1 60.66 276 ARG B O 1
ATOM 4571 N N . GLN B 1 277 ? -16.484 -18.703 -22.969 1 70.12 277 GLN B N 1
ATOM 4572 C CA . GLN B 1 277 ? -15.82 -19.797 -22.266 1 70.12 277 GLN B CA 1
ATOM 4573 C C . GLN B 1 277 ? -14.789 -19.281 -21.281 1 70.12 277 GLN B C 1
ATOM 4575 O O . GLN B 1 277 ? -13.648 -19 -21.641 1 70.12 277 GLN B O 1
ATOM 4580 N N . GLN B 1 278 ? -15.219 -19.188 -20.125 1 77.88 278 GLN B N 1
ATOM 4581 C CA . GLN B 1 278 ? -14.312 -18.766 -19.047 1 77.88 278 GLN B CA 1
ATOM 4582 C C . GLN B 1 278 ? -13.32 -19.875 -18.703 1 77.88 278 GLN B C 1
ATOM 4584 O O . GLN B 1 278 ? -13.719 -21.031 -18.484 1 77.88 278 GLN B O 1
ATOM 4589 N N . PRO B 1 279 ? -12.078 -19.531 -18.703 1 80.81 279 PRO B N 1
ATOM 4590 C CA . PRO B 1 279 ? -11.102 -20.562 -18.328 1 80.81 279 PRO B CA 1
ATOM 4591 C C . PRO B 1 279 ? -11.391 -21.156 -16.953 1 80.81 279 PRO B C 1
ATOM 4593 O O . PRO B 1 279 ? -11.789 -20.453 -16.031 1 80.81 279 PRO B O 1
ATOM 4596 N N . GLU B 1 280 ? -11.219 -22.391 -16.812 1 84.38 280 GLU B N 1
ATOM 4597 C CA . GLU B 1 280 ? -11.555 -23.141 -15.609 1 84.38 280 GLU B CA 1
ATOM 4598 C C . GLU B 1 280 ? -10.789 -22.625 -14.398 1 84.38 280 GLU B C 1
ATOM 4600 O O . GLU B 1 280 ? -11.336 -22.531 -13.297 1 84.38 280 GLU B O 1
ATOM 4605 N N . LYS B 1 281 ? -9.484 -22.328 -14.547 1 90.19 281 LYS B N 1
ATOM 4606 C CA . LYS B 1 281 ? -8.672 -21.844 -13.438 1 90.19 281 LYS B CA 1
ATOM 4607 C C . LYS B 1 281 ? -9.25 -20.562 -12.859 1 90.19 281 LYS B C 1
ATOM 4609 O O . LYS B 1 281 ? -9.195 -20.328 -11.648 1 90.19 281 LYS B O 1
ATOM 4614 N N . ILE B 1 282 ? -9.859 -19.719 -13.711 1 92.5 282 ILE B N 1
ATOM 4615 C CA . ILE B 1 282 ? -10.438 -18.469 -13.273 1 92.5 282 ILE B CA 1
ATOM 4616 C C . ILE B 1 282 ? -11.734 -18.734 -12.508 1 92.5 282 ILE B C 1
ATOM 4618 O O . ILE B 1 282 ? -11.961 -18.156 -11.445 1 92.5 282 ILE B O 1
ATOM 4622 N N . LYS B 1 283 ? -12.531 -19.594 -13.023 1 89.81 283 LYS B N 1
ATOM 4623 C CA . LYS B 1 283 ? -13.789 -19.969 -12.367 1 89.81 283 LYS B CA 1
ATOM 4624 C C . LYS B 1 283 ? -13.531 -20.516 -10.969 1 89.81 283 LYS B C 1
ATOM 4626 O O . LYS B 1 283 ? -14.18 -20.078 -10.008 1 89.81 283 LYS B O 1
ATOM 4631 N N . ILE B 1 284 ? -12.578 -21.406 -10.906 1 93.38 284 ILE B N 1
ATOM 4632 C CA . ILE B 1 284 ? -12.281 -22.047 -9.641 1 93.38 284 ILE B CA 1
ATOM 4633 C C . ILE B 1 284 ? -11.711 -21.031 -8.656 1 93.38 284 ILE B C 1
ATOM 4635 O O . ILE B 1 284 ? -12.008 -21.078 -7.465 1 93.38 284 ILE B O 1
ATOM 4639 N N . PHE B 1 285 ? -10.891 -20.172 -9.172 1 97 285 PHE B N 1
ATOM 4640 C CA . PHE B 1 285 ? -10.312 -19.156 -8.305 1 97 285 PHE B CA 1
ATOM 4641 C C . PHE B 1 285 ? -11.391 -18.219 -7.785 1 97 285 PHE B C 1
ATOM 4643 O O . PHE B 1 285 ? -11.375 -17.844 -6.609 1 97 285 PHE B O 1
ATOM 4650 N N . ILE B 1 286 ? -12.32 -17.812 -8.586 1 95.38 286 ILE B N 1
ATOM 4651 C CA . ILE B 1 286 ? -13.406 -16.922 -8.18 1 95.38 286 ILE B CA 1
ATOM 4652 C C . ILE B 1 286 ? -14.25 -17.609 -7.098 1 95.38 286 ILE B C 1
ATOM 4654 O O . ILE B 1 286 ? -14.625 -16.969 -6.109 1 95.38 286 ILE B O 1
ATOM 4658 N N . ASP B 1 287 ? -14.531 -18.875 -7.273 1 95.69 287 ASP B N 1
ATOM 4659 C CA . ASP B 1 287 ? -15.281 -19.625 -6.27 1 95.69 287 ASP B CA 1
ATOM 4660 C C . ASP B 1 287 ? -14.523 -19.672 -4.941 1 95.69 287 ASP B C 1
ATOM 4662 O O . ASP B 1 287 ? -15.117 -19.516 -3.875 1 95.69 287 ASP B O 1
ATOM 4666 N N . HIS B 1 288 ? -13.234 -19.891 -5.066 1 97.25 288 HIS B N 1
ATOM 4667 C CA . HIS B 1 288 ? -12.398 -19.922 -3.873 1 97.25 288 HIS B CA 1
ATOM 4668 C C . HIS B 1 288 ? -12.414 -18.562 -3.158 1 97.25 288 HIS B C 1
ATOM 4670 O O . HIS B 1 288 ? -12.523 -18.516 -1.932 1 97.25 288 HIS B O 1
ATOM 4676 N N . LEU B 1 289 ? -12.312 -17.516 -3.918 1 97.75 289 LEU B N 1
ATOM 4677 C CA . LEU B 1 289 ? -12.391 -16.172 -3.371 1 97.75 289 LEU B CA 1
ATOM 4678 C C . LEU B 1 289 ? -13.711 -15.953 -2.635 1 97.75 289 LEU B C 1
ATOM 4680 O O . LEU B 1 289 ? -13.719 -15.5 -1.489 1 97.75 289 LEU B O 1
ATOM 4684 N N . TYR B 1 290 ? -14.742 -16.297 -3.322 1 96.5 290 TYR B N 1
ATOM 4685 C CA . TYR B 1 290 ? -16.078 -16.109 -2.75 1 96.5 290 TYR B CA 1
ATOM 4686 C C . TYR B 1 290 ? -16.203 -16.828 -1.412 1 96.5 290 TYR B C 1
ATOM 4688 O O . TYR B 1 290 ? -16.594 -16.234 -0.412 1 96.5 290 TYR B O 1
ATOM 4696 N N . ASN B 1 291 ? -15.805 -18.078 -1.398 1 96.75 291 ASN B N 1
ATOM 4697 C CA . ASN B 1 291 ? -15.914 -18.875 -0.182 1 96.75 291 ASN B CA 1
ATOM 4698 C C . ASN B 1 291 ? -15.039 -18.312 0.938 1 96.75 291 ASN B C 1
ATOM 4700 O O . ASN B 1 291 ? -15.453 -18.297 2.1 1 96.75 291 ASN B O 1
ATOM 4704 N N . SER B 1 292 ? -13.859 -17.844 0.597 1 97.19 292 SER B N 1
ATOM 4705 C CA . SER B 1 292 ? -12.938 -17.297 1.591 1 97.19 292 SER B CA 1
ATOM 4706 C C . SER B 1 292 ? -13.469 -16 2.191 1 97.19 292 SER B C 1
ATOM 4708 O O . SER B 1 292 ? -13.438 -15.82 3.408 1 97.19 292 SER B O 1
ATOM 4710 N N . PHE B 1 293 ? -13.961 -15.117 1.367 1 97.25 293 PHE B N 1
ATOM 4711 C CA . PHE B 1 293 ? -14.531 -13.867 1.855 1 97.25 293 PHE B CA 1
ATOM 4712 C C . PHE B 1 293 ? -15.766 -14.133 2.707 1 97.25 293 PHE B C 1
ATOM 4714 O O . PHE B 1 293 ? -15.961 -13.492 3.742 1 97.25 293 PHE B O 1
ATOM 4721 N N . GLN B 1 294 ? -16.531 -15.086 2.307 1 95.12 294 GLN B N 1
ATOM 4722 C CA . GLN B 1 294 ? -17.734 -15.422 3.061 1 95.12 294 GLN B CA 1
ATOM 4723 C C . GLN B 1 294 ? -17.391 -15.992 4.434 1 95.12 294 GLN B C 1
ATOM 4725 O O . GLN B 1 294 ? -18.047 -15.672 5.43 1 95.12 294 GLN B O 1
ATOM 4730 N N . SER B 1 295 ? -16.375 -16.781 4.453 1 95.69 295 SER B N 1
ATOM 4731 C CA . SER B 1 295 ? -15.977 -17.391 5.715 1 95.69 295 SER B CA 1
ATOM 4732 C C . SER B 1 295 ? -15.453 -16.344 6.691 1 95.69 295 SER B C 1
ATOM 4734 O O . SER B 1 295 ? -15.453 -16.562 7.902 1 95.69 295 SER B O 1
ATOM 4736 N N . GLN B 1 296 ? -15.008 -15.219 6.16 1 95.88 296 GLN B N 1
ATOM 4737 C CA . GLN B 1 296 ? -14.453 -14.164 7 1 95.88 296 GLN B CA 1
ATOM 4738 C C . GLN B 1 296 ? -15.398 -12.977 7.086 1 95.88 296 GLN B C 1
ATOM 4740 O O . GLN B 1 296 ? -14.984 -11.867 7.438 1 95.88 296 GLN B O 1
ATOM 4745 N N . ASN B 1 297 ? -16.609 -13.18 6.746 1 95 297 ASN B N 1
ATOM 4746 C CA . ASN B 1 297 ? -17.609 -12.109 6.656 1 95 297 ASN B CA 1
ATOM 4747 C C . ASN B 1 297 ? -17.688 -11.32 7.957 1 95 297 ASN B C 1
ATOM 4749 O O . ASN B 1 297 ? -17.938 -10.109 7.938 1 95 297 ASN B O 1
ATOM 4753 N N . HIS B 1 298 ? -17.422 -11.93 9.086 1 95.25 298 HIS B N 1
ATOM 4754 C CA . HIS B 1 298 ? -17.562 -11.305 10.398 1 95.25 298 HIS B CA 1
ATOM 4755 C C . HIS B 1 298 ? -16.531 -10.195 10.586 1 95.25 298 HIS B C 1
ATOM 4757 O O . HIS B 1 298 ? -16.688 -9.336 11.453 1 95.25 298 HIS B O 1
ATOM 4763 N N . ARG B 1 299 ? -15.477 -10.18 9.781 1 95.75 299 ARG B N 1
ATOM 4764 C CA . ARG B 1 299 ? -14.406 -9.195 9.922 1 95.75 299 ARG B CA 1
ATOM 4765 C C . ARG B 1 299 ? -14.734 -7.918 9.156 1 95.75 299 ARG B C 1
ATOM 4767 O O . ARG B 1 299 ? -14.109 -6.879 9.375 1 95.75 299 ARG B O 1
ATOM 4774 N N . PHE B 1 300 ? -15.656 -8.086 8.234 1 95.81 300 PHE B N 1
ATOM 4775 C CA . PHE B 1 300 ? -15.945 -6.977 7.336 1 95.81 300 PHE B CA 1
ATOM 4776 C C . PHE B 1 300 ? -17.078 -6.113 7.883 1 95.81 300 PHE B C 1
ATOM 4778 O O . PHE B 1 300 ? -17.062 -4.891 7.727 1 95.81 300 PHE B O 1
#

Nearest PDB structures (foldseek):
  3mz1-assembly1_A  TM=8.875E-01  e=8.003E-21  Sinorhizobium meliloti 1021
  3mz1-assembly2_C  TM=8.786E-01  e=3.347E-20  Sinorhizobium meliloti 1021
  7trw-assembly1_A-2  TM=8.683E-01  e=8.186E-20  Yersinia pestis CO92
  8sbf-assembly1_D  TM=5.785E-01  e=1.520E-18  Acinetobacter baylyi ADP1
  5y2v-assembly1_C  TM=5.533E-01  e=4.346E-19  Synechocystis sp. PCC 6803 substr. Kazusa

Organism: Vibrio parahaemolyticus (NCBI:txid670)

Sequence (600 aa):
MRNTDDYIIFYHLVEQGSFSSAARHMELTKSVVSKRIAKLEQELGVQLLYRTTRTLTLTEAGQSFFVHAKAVYQAVATAEESIVGLGKNLSGNIKITVPTISGELILPGVISEFNDKYPDINIDMELDNRFVDIVNERFDLAIRTGMLPDSSLIARKLVDANWVVCASPKYLAKHGIPKQPIELTKHNCLVYSYQETGAREWAFKADDKMYQVTVDGNLCTNNSSALRNVALLGQGVIYVPRVLVYEDLKQGSLIQLFKEETAKCLGIYAVYPYTRQQPEKIKIFIDHLYNSFQSQNHRFMRNTDDYIIFYHLVEQGSFSSAARHMELTKSVVSKRIAKLEQELGVQLLYRTTRTLTLTEAGQSFFVHAKAVYQAVATAEESIVGLGKNLSGNIKITVPTISGELILPGVISEFNDKYPDINIDMELDNRFVDIVNERFDLAIRTGMLPDSSLIARKLVDANWVVCASPKYLAKHGIPKQPIELTKHNCLVYSYQETGAREWAFKADDKMYQVTVDGNLCTNNSSALRNVALLGQGVIYVPRVLVYEDLKQGSLIQLFKEETAKCLGIYAVYPYTRQQPEKIKIFIDHLYNSFQSQNHRF